Protein AF-0000000083313518 (afdb_homodimer)

Foldseek 3Di:
DAAAWFFDPLPPLWFFDCVAQAANFFKFQWAWADDPQKIKIWIWGGGPLQATATWIWIGNVLRHIDTDRDGLGWDDDQQQCRYKHRWAWEAEPQWIKIKIKRHGQEAQADDDAPDPNHAIFIWMWIGNPSRHTHTLGTADTRHRKDQWAWARYDFPQWTKIWIDPPQFIKMWTHNPSRYTDPVRMDTQDFADCVAAAANGGKHFAYHFDDDPQATKTKMKGWDWDFDPPCDPVRDDTDTAIAIFIFIWGAHHNDRSHTQATDRDTHGWDDDPQQQDGPAGNDWGFHYWYDDPQKTWTWTGRSRGTITTTIDGNVVSVVVNNPD/DAAAWFFDPLPPLWFFDCVAQAANFFKFQWAWADDPQKIKIWIWGGGPLQATATWIWIGNVLRHIDTDRDGLGWDDDQQQCRYKHRWAWAAEPQWIKIKIKRHGQEAQADDDAPDPNHAIFIWMWIGNPSRHTHTLGTQDTRHRKDQKAWARYDFPQWTKIWIDPPQFIKMWTHNPSRYTDPVRMDTQDFADCVAQAANGGKHFAYHFDDDPQATKTKMKGWDWDFDPPCDPVRDDTDTDIAIFIFIWGAHHNDRSHTQATDRDTHGWDDDPQQQDGPAGNDWGFHYWYDDPQKTWTWTGRSRGTITTTIDGNVVSVVVNNPD

InterPro domains:
  IPR007184 Mannoside phosphorylase [PF04041] (23-319)
  IPR007184 Mannoside phosphorylase [PIRSF016202] (5-321)
  IPR007184 Mannoside phosphorylase [PTHR34106] (5-319)
  IPR023296 Glycosyl hydrolase, five-bladed beta-propeller domain superfamily [G3DSA:2.115.10.20] (2-322)
  IPR023296 Glycosyl hydrolase, five-bladed beta-propeller domain superfamily [SSF75005] (6-318)

pLDDT: mean 94.02, std 9.44, range [42.38, 98.94]

Radius of gyration: 29.14 Å; Cα contacts (8 Å, |Δi|>4): 1938; chains: 2; bounding box: 45×94×81 Å

Structure (mmCIF, N/CA/C/O backbone):
data_AF-0000000083313518-model_v1
#
loop_
_entity.id
_entity.type
_entity.pdbx_description
1 polymer Glycosidase
#
loop_
_atom_site.group_PDB
_atom_site.id
_atom_site.type_symbol
_atom_site.label_atom_id
_atom_site.label_alt_id
_atom_site.label_comp_id
_atom_site.label_asym_id
_atom_site.label_entity_id
_atom_site.label_seq_id
_atom_site.pdbx_PDB_ins_code
_atom_site.Cartn_x
_atom_site.Cartn_y
_atom_site.Cartn_z
_atom_site.occupancy
_atom_site.B_iso_or_equiv
_atom_site.auth_seq_id
_atom_site.auth_comp_id
_atom_site.auth_asym_id
_atom_site.auth_atom_id
_atom_site.pdbx_PDB_model_num
ATOM 1 N N . MET A 1 1 ? 22.516 30.078 20.297 1 75.88 1 MET A N 1
ATOM 2 C CA . MET A 1 1 ? 22.625 28.797 19.625 1 75.88 1 MET A CA 1
ATOM 3 C C . MET A 1 1 ? 21.766 28.766 18.359 1 75.88 1 MET A C 1
ATOM 5 O O . MET A 1 1 ? 20.656 29.297 18.359 1 75.88 1 MET A O 1
ATOM 9 N N . SER A 1 2 ? 22.391 28.453 17.234 1 86.25 2 SER A N 1
ATOM 10 C CA . SER A 1 2 ? 21.641 28.391 15.992 1 86.25 2 SER A CA 1
ATOM 11 C C . SER A 1 2 ? 21.406 26.938 15.57 1 86.25 2 SER A C 1
ATOM 13 O O . SER A 1 2 ? 22.172 26.047 15.93 1 86.25 2 SER A O 1
ATOM 15 N N . PHE A 1 3 ? 20.297 26.625 15.102 1 96.19 3 PHE A N 1
ATOM 16 C CA . PHE A 1 3 ? 19.922 25.297 14.625 1 96.19 3 PHE A CA 1
ATOM 17 C C . PHE A 1 3 ? 19.203 25.391 13.289 1 96.19 3 PHE A C 1
ATOM 19 O O . PHE A 1 3 ? 18.391 26.297 13.07 1 96.19 3 PHE A O 1
ATOM 26 N N . ARG A 1 4 ? 19.594 24.438 12.438 1 97.25 4 ARG A N 1
ATOM 27 C CA . ARG A 1 4 ? 18.938 24.406 11.141 1 97.25 4 ARG A CA 1
ATOM 28 C C . ARG A 1 4 ? 18.734 22.969 10.656 1 97.25 4 ARG A C 1
ATOM 30 O O . ARG A 1 4 ? 19.641 22.141 10.789 1 97.25 4 ARG A O 1
ATOM 37 N N . LEU A 1 5 ? 17.562 22.703 10.148 1 98.38 5 LEU A N 1
ATOM 38 C CA . LEU A 1 5 ? 17.344 21.438 9.453 1 98.38 5 LEU A CA 1
ATOM 39 C C . LEU A 1 5 ? 18.234 21.344 8.219 1 98.38 5 LEU A C 1
ATOM 41 O O . LEU A 1 5 ? 18.562 22.359 7.609 1 98.38 5 LEU A O 1
ATOM 45 N N . GLN A 1 6 ? 18.562 20.125 7.875 1 98.25 6 GLN A N 1
ATOM 46 C CA . GLN A 1 6 ? 19.344 19.906 6.668 1 98.25 6 GLN A CA 1
ATOM 47 C C . GLN A 1 6 ? 18.469 19.422 5.516 1 98.25 6 GLN A C 1
ATOM 49 O O . GLN A 1 6 ? 17.859 18.344 5.598 1 98.25 6 GLN A O 1
ATOM 54 N N . ARG A 1 7 ? 18.453 20.297 4.535 1 98.19 7 ARG A N 1
ATOM 55 C CA . ARG A 1 7 ? 17.719 19.875 3.342 1 98.19 7 ARG A CA 1
ATOM 56 C C . ARG A 1 7 ? 18.344 18.625 2.723 1 98.19 7 ARG A C 1
ATOM 58 O O . ARG A 1 7 ? 19.562 18.562 2.545 1 98.19 7 ARG A O 1
ATOM 65 N N . HIS A 1 8 ? 17.531 17.656 2.445 1 97.75 8 HIS A N 1
ATOM 66 C CA . HIS A 1 8 ? 18.062 16.469 1.797 1 97.75 8 HIS A CA 1
ATOM 67 C C . HIS A 1 8 ? 18.469 16.75 0.354 1 97.75 8 HIS A C 1
ATOM 69 O O . HIS A 1 8 ? 17.734 17.422 -0.374 1 97.75 8 HIS A O 1
ATOM 75 N N . PRO A 1 9 ? 19.547 16.172 -0.079 1 96.81 9 PRO A N 1
ATOM 76 C CA . PRO A 1 9 ? 20.047 16.5 -1.419 1 96.81 9 PRO A CA 1
ATOM 77 C C . PRO A 1 9 ? 19.109 16.016 -2.527 1 96.81 9 PRO A C 1
ATOM 79 O O . PRO A 1 9 ? 19.141 16.562 -3.637 1 96.81 9 PRO A O 1
ATOM 82 N N . GLN A 1 10 ? 18.266 15.102 -2.287 1 96.44 10 GLN A N 1
ATOM 83 C CA . GLN A 1 10 ? 17.375 14.555 -3.309 1 96.44 10 GLN A CA 1
ATOM 84 C C . GLN A 1 10 ? 16.031 15.281 -3.311 1 96.44 10 GLN A C 1
ATOM 86 O O . GLN A 1 10 ? 15.109 14.875 -4.016 1 96.44 10 GLN A O 1
ATOM 91 N N . SER A 1 11 ? 15.867 16.344 -2.523 1 96.75 11 SER A N 1
ATOM 92 C CA . SER A 1 11 ? 14.648 17.141 -2.547 1 96.75 11 SER A CA 1
ATOM 93 C C . SER A 1 11 ? 14.531 17.938 -3.846 1 96.75 11 SER A C 1
ATOM 95 O O . SER A 1 11 ? 15.531 18.422 -4.375 1 96.75 11 SER A O 1
ATOM 97 N N . PRO A 1 12 ? 13.391 18.125 -4.352 1 98.12 12 PRO A N 1
ATOM 98 C CA . PRO A 1 12 ? 12.148 17.578 -3.82 1 98.12 12 PRO A CA 1
ATOM 99 C C . PRO A 1 12 ? 12.031 16.062 -4.02 1 98.12 12 PRO A C 1
ATOM 101 O O . PRO A 1 12 ? 12.539 15.531 -5.008 1 98.12 12 PRO A O 1
ATOM 104 N N . VAL A 1 13 ? 11.359 15.43 -3.09 1 98.62 13 VAL A N 1
ATOM 105 C CA . VAL A 1 13 ? 11.305 13.977 -3.121 1 98.62 13 VAL A CA 1
ATOM 106 C C . VAL A 1 13 ? 10.039 13.516 -3.838 1 98.62 13 VAL A C 1
ATOM 108 O O . VAL A 1 13 ? 9.883 12.328 -4.141 1 98.62 13 VAL A O 1
ATOM 111 N N . MET A 1 14 ? 9.125 14.375 -4.125 1 98.38 14 MET A N 1
ATOM 112 C CA . MET A 1 14 ? 7.93 14.078 -4.914 1 98.38 14 MET A CA 1
ATOM 113 C C . MET A 1 14 ? 7.477 15.305 -5.695 1 98.38 14 MET A C 1
ATOM 115 O O . MET A 1 14 ? 7.422 16.406 -5.148 1 98.38 14 MET A O 1
ATOM 119 N N . ILE A 1 15 ? 7.141 15.125 -6.914 1 97.94 15 ILE A N 1
ATOM 120 C CA . ILE A 1 15 ? 6.648 16.188 -7.789 1 97.94 15 ILE A CA 1
ATOM 121 C C . ILE A 1 15 ? 5.324 15.758 -8.422 1 97.94 15 ILE A C 1
ATOM 123 O O . ILE A 1 15 ? 4.988 14.57 -8.422 1 97.94 15 ILE A O 1
ATOM 127 N N . PRO A 1 16 ? 4.559 16.703 -8.898 1 97.75 16 PRO A N 1
ATOM 128 C CA . PRO A 1 16 ? 3.32 16.328 -9.594 1 97.75 16 PRO A CA 1
ATOM 129 C C . PRO A 1 16 ? 3.562 15.398 -10.773 1 97.75 16 PRO A C 1
ATOM 131 O O . PRO A 1 16 ? 4.652 15.398 -11.359 1 97.75 16 PRO A O 1
ATOM 134 N N . ASP A 1 17 ? 2.59 14.57 -11.039 1 96.25 17 ASP A N 1
ATOM 135 C CA . ASP A 1 17 ? 2.607 13.656 -12.188 1 96.25 17 ASP A CA 1
ATOM 136 C C . ASP A 1 17 ? 1.752 14.195 -13.328 1 96.25 17 ASP A C 1
ATOM 138 O O . ASP A 1 17 ? 0.522 14.141 -13.273 1 96.25 17 ASP A O 1
ATOM 142 N N . PRO A 1 18 ? 2.334 14.609 -14.359 1 93.25 18 PRO A N 1
ATOM 143 C CA . PRO A 1 18 ? 1.569 15.234 -15.445 1 93.25 18 PRO A CA 1
ATOM 144 C C . PRO A 1 18 ? 0.59 14.266 -16.109 1 93.25 18 PRO A C 1
ATOM 146 O O . PRO A 1 18 ? -0.317 14.695 -16.828 1 93.25 18 PRO A O 1
ATOM 149 N N . THR A 1 19 ? 0.744 12.977 -15.898 1 91.44 19 THR A N 1
ATOM 150 C CA . THR A 1 19 ? -0.127 11.992 -16.531 1 91.44 19 THR A CA 1
ATOM 151 C C . THR A 1 19 ? -1.355 11.719 -15.672 1 91.44 19 THR A C 1
ATOM 153 O O . THR A 1 19 ? -2.27 11.008 -16.094 1 91.44 19 THR A O 1
ATOM 156 N N . SER A 1 20 ? -1.383 12.281 -14.531 1 94.81 20 SER A N 1
ATOM 157 C CA . SER A 1 20 ? -2.486 12.055 -13.602 1 94.81 20 SER A CA 1
ATOM 158 C C . SER A 1 20 ? -3.547 13.141 -13.727 1 94.81 20 SER A C 1
ATOM 160 O O . SER A 1 20 ? -3.221 14.312 -13.914 1 94.81 20 SER A O 1
ATOM 162 N N . THR A 1 21 ? -4.754 12.742 -13.516 1 94.38 21 THR A N 1
ATOM 163 C CA . THR A 1 21 ? -5.824 13.727 -13.586 1 94.38 21 THR A CA 1
ATOM 164 C C . THR A 1 21 ? -5.98 14.445 -12.25 1 94.38 21 THR A C 1
ATOM 166 O O . THR A 1 21 ? -6.523 15.555 -12.195 1 94.38 21 THR A O 1
ATOM 169 N N . TRP A 1 22 ? -5.516 13.852 -11.203 1 97.38 22 TRP A N 1
ATOM 170 C CA . TRP A 1 22 ? -5.848 14.422 -9.906 1 97.38 22 TRP A CA 1
ATOM 171 C C . TRP A 1 22 ? -4.598 14.922 -9.188 1 97.38 22 TRP A C 1
ATOM 173 O O . TRP A 1 22 ? -4.688 15.578 -8.148 1 97.38 22 TRP A O 1
ATOM 183 N N . GLU A 1 23 ? -3.42 14.609 -9.734 1 98 23 GLU A N 1
ATOM 184 C CA . GLU A 1 23 ? -2.215 15.117 -9.078 1 98 23 GLU A CA 1
ATOM 185 C C . GLU A 1 23 ? -1.248 15.719 -10.094 1 98 23 GLU A C 1
ATOM 187 O O . GLU A 1 23 ? -0.035 15.719 -9.875 1 98 23 GLU A O 1
ATOM 192 N N . CYS A 1 24 ? -1.771 16.266 -11.18 1 97.06 24 CYS A N 1
ATOM 193 C CA . CYS A 1 24 ? -0.933 16.812 -12.242 1 97.06 24 CYS A CA 1
ATOM 194 C C . CYS A 1 24 ? -0.517 18.25 -11.938 1 97.06 24 CYS A C 1
ATOM 196 O O . CYS A 1 24 ? 0.419 18.766 -12.539 1 97.06 24 CYS A O 1
ATOM 198 N N . TYR A 1 25 ? -1.167 18.906 -11.008 1 96.69 25 TYR A N 1
ATOM 199 C CA . TYR A 1 25 ? -0.917 20.312 -10.789 1 96.69 25 TYR A CA 1
ATOM 200 C C . TYR A 1 25 ? -0.07 20.547 -9.547 1 96.69 25 TYR A C 1
ATOM 202 O O . TYR A 1 25 ? 0.99 21.172 -9.609 1 96.69 25 TYR A O 1
ATOM 210 N N . ASN A 1 26 ? -0.484 19.984 -8.375 1 97.75 26 ASN A N 1
ATOM 211 C CA . ASN A 1 26 ? 0.251 20.156 -7.125 1 97.75 26 ASN A CA 1
ATOM 212 C C . ASN A 1 26 ? 0.287 18.859 -6.312 1 97.75 26 ASN A C 1
ATOM 214 O O . ASN A 1 26 ? -0.675 18.094 -6.32 1 97.75 26 ASN A O 1
ATOM 218 N N . VAL A 1 27 ? 1.381 18.578 -5.648 1 98.62 27 VAL A N 1
ATOM 219 C CA . VAL A 1 27 ? 1.537 17.594 -4.59 1 98.62 27 VAL A CA 1
ATOM 220 C C . VAL A 1 27 ? 2.299 18.203 -3.418 1 98.62 27 VAL A C 1
ATOM 222 O O . VAL A 1 27 ? 3.443 18.641 -3.572 1 98.62 27 VAL A O 1
ATOM 225 N N . PHE A 1 28 ? 1.68 18.234 -2.172 1 97.69 28 PHE A N 1
ATOM 226 C CA . PHE A 1 28 ? 2.32 18.984 -1.091 1 97.69 28 PHE A CA 1
ATOM 227 C C . PHE A 1 28 ? 1.678 18.641 0.25 1 97.69 28 PHE A C 1
ATOM 229 O O . PHE A 1 28 ? 0.666 17.938 0.302 1 97.69 28 PHE A O 1
ATOM 236 N N . ASN A 1 29 ? 2.32 19.078 1.346 1 97.81 29 ASN A N 1
ATOM 237 C CA . ASN A 1 29 ? 1.838 19.047 2.723 1 97.81 29 ASN A CA 1
ATOM 238 C C . ASN A 1 29 ? 1.46 17.625 3.143 1 97.81 29 ASN A C 1
ATOM 240 O O . ASN A 1 29 ? 0.337 17.375 3.588 1 97.81 29 ASN A O 1
ATOM 244 N N . PRO A 1 30 ? 2.457 16.734 3.082 1 98.69 30 PRO A N 1
ATOM 245 C CA . PRO A 1 30 ? 2.158 15.336 3.363 1 98.69 30 PRO A CA 1
ATOM 246 C C . PRO A 1 30 ? 2.164 15.016 4.859 1 98.69 30 PRO A C 1
ATOM 248 O O . PRO A 1 30 ? 2.834 15.703 5.637 1 98.69 30 PRO A O 1
ATOM 251 N N . SER A 1 31 ? 1.407 14 5.203 1 98.56 31 SER A N 1
ATOM 252 C CA . SER A 1 31 ? 1.676 13.219 6.41 1 98.56 31 SER A CA 1
ATOM 253 C C . SER A 1 31 ? 2.578 12.031 6.105 1 98.56 31 SER A C 1
ATOM 255 O O . SER A 1 31 ? 2.498 11.438 5.023 1 98.56 31 SER A O 1
ATOM 257 N N . VAL A 1 32 ? 3.443 11.672 7.066 1 98.81 32 VAL A N 1
ATOM 258 C CA . VAL A 1 32 ? 4.266 10.469 6.938 1 98.81 32 VAL A CA 1
ATOM 259 C C . VAL A 1 32 ? 4.363 9.758 8.289 1 98.81 32 VAL A C 1
ATOM 261 O O . VAL A 1 32 ? 4.648 10.391 9.305 1 98.81 32 VAL A O 1
ATOM 264 N N . ILE A 1 33 ? 4.133 8.523 8.312 1 98.31 33 ILE A N 1
ATOM 265 C CA . ILE A 1 33 ? 4.328 7.699 9.5 1 98.31 33 ILE A CA 1
ATOM 266 C C . ILE A 1 33 ? 5.246 6.523 9.164 1 98.31 33 ILE A C 1
ATOM 268 O O . ILE A 1 33 ? 5.238 6.023 8.039 1 98.31 33 ILE A O 1
ATOM 272 N N . TYR A 1 34 ? 6.121 6.203 10.094 1 98.25 34 TYR A N 1
ATOM 273 C CA . TYR A 1 34 ? 6.941 5 9.969 1 98.25 34 TYR A CA 1
ATOM 274 C C . TYR A 1 34 ? 6.285 3.82 10.68 1 98.25 34 TYR A C 1
ATOM 276 O O . TYR A 1 34 ? 6.059 3.865 11.891 1 98.25 34 TYR A O 1
ATOM 284 N N . HIS A 1 35 ? 5.922 2.791 9.93 1 97.56 35 HIS A N 1
ATOM 285 C CA . HIS A 1 35 ? 5.223 1.629 10.461 1 97.56 35 HIS A CA 1
ATOM 286 C C . HIS A 1 35 ? 5.617 0.358 9.719 1 97.56 35 HIS A C 1
ATOM 288 O O . HIS A 1 35 ? 5.625 0.335 8.484 1 97.56 35 HIS A O 1
ATOM 294 N N . ASN A 1 36 ? 5.992 -0.694 10.484 1 95.81 36 ASN A N 1
ATOM 295 C CA . ASN A 1 36 ? 6.328 -2.008 9.945 1 95.81 36 ASN A CA 1
ATOM 296 C C . ASN A 1 36 ? 7.414 -1.913 8.875 1 95.81 36 ASN A C 1
ATOM 298 O O . ASN A 1 36 ? 7.258 -2.449 7.781 1 95.81 36 ASN A O 1
ATOM 302 N N . GLY A 1 37 ? 8.406 -1.102 9.117 1 97 37 GLY A N 1
ATOM 303 C CA . GLY A 1 37 ? 9.617 -1.027 8.305 1 97 37 GLY A CA 1
ATOM 304 C C . GLY A 1 37 ? 9.461 -0.146 7.082 1 97 37 GLY A C 1
ATOM 305 O O . GLY A 1 37 ? 10.336 -0.116 6.215 1 97 37 GLY A O 1
ATOM 306 N N . LEU A 1 38 ? 8.32 0.523 6.984 1 98.44 38 LEU A N 1
ATOM 307 C CA . LEU A 1 38 ? 8.062 1.357 5.816 1 98.44 38 LEU A CA 1
ATOM 308 C C . LEU A 1 38 ? 7.668 2.771 6.234 1 98.44 38 LEU A C 1
ATOM 310 O O . LEU A 1 38 ? 7.027 2.961 7.27 1 98.44 38 LEU A O 1
ATOM 314 N N . PHE A 1 39 ? 8.062 3.756 5.43 1 98.81 39 PHE A N 1
ATOM 315 C CA . PHE A 1 39 ? 7.473 5.09 5.469 1 98.81 39 PHE A CA 1
ATOM 316 C C . PHE A 1 39 ? 6.18 5.129 4.664 1 98.81 39 PHE A C 1
ATOM 318 O O . PHE A 1 39 ? 6.168 4.789 3.48 1 98.81 39 PHE A O 1
ATOM 325 N N . HIS A 1 40 ? 5.094 5.422 5.32 1 98.88 40 HIS A N 1
ATOM 326 C CA . HIS A 1 40 ? 3.803 5.602 4.664 1 98.88 40 HIS A CA 1
ATOM 327 C C . HIS A 1 40 ? 3.445 7.082 4.551 1 98.88 40 HIS A C 1
ATOM 329 O O . HIS A 1 40 ? 3.355 7.781 5.562 1 98.88 40 HIS A O 1
ATOM 335 N N . MET A 1 41 ? 3.211 7.508 3.309 1 98.88 41 MET A N 1
ATOM 3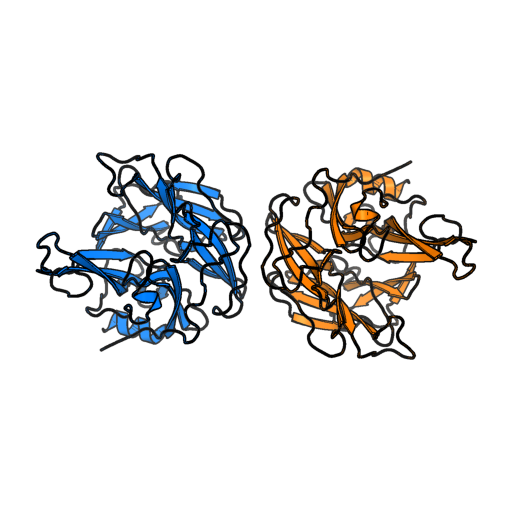36 C CA . MET A 1 41 ? 2.904 8.914 3.062 1 98.88 41 MET A CA 1
ATOM 337 C C . MET A 1 41 ? 1.462 9.086 2.594 1 98.88 41 MET A C 1
ATOM 339 O O . MET A 1 41 ? 1.012 8.375 1.69 1 98.88 41 MET A O 1
ATOM 343 N N . HIS A 1 42 ? 0.717 9.898 3.234 1 98.94 42 HIS A N 1
ATOM 344 C CA . HIS A 1 42 ? -0.539 10.461 2.75 1 98.94 42 HIS A CA 1
ATOM 345 C C . HIS A 1 42 ? -0.374 11.922 2.363 1 98.94 42 HIS A C 1
ATOM 347 O O . HIS A 1 42 ? -0.047 12.758 3.209 1 98.94 42 HIS A O 1
ATOM 353 N N . TYR A 1 43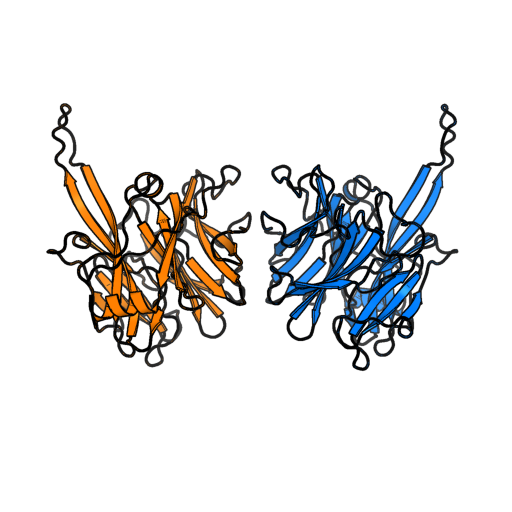 ? -0.596 12.211 1.104 1 98.81 43 TYR A N 1
ATOM 354 C CA . TYR A 1 43 ? -0.243 13.547 0.649 1 98.81 43 TYR A CA 1
ATOM 355 C C . TYR A 1 43 ? -1.424 14.219 -0.043 1 98.81 43 TYR A C 1
ATOM 357 O O . TYR A 1 43 ? -2.26 13.547 -0.648 1 98.81 43 TYR A O 1
ATOM 365 N N . ARG A 1 44 ? -1.436 15.547 0.089 1 98.62 44 ARG A N 1
ATOM 366 C CA . ARG A 1 44 ? -2.389 16.391 -0.622 1 98.62 44 ARG A CA 1
ATOM 367 C C . ARG A 1 44 ? -1.988 16.562 -2.084 1 98.62 44 ARG A C 1
ATOM 369 O O . ARG A 1 44 ? -0.813 16.766 -2.391 1 98.62 44 ARG A O 1
ATOM 376 N N . ALA A 1 45 ? -2.93 16.422 -2.967 1 98.69 45 ALA A N 1
ATOM 377 C CA . ALA A 1 45 ? -2.652 16.656 -4.383 1 98.69 45 ALA A CA 1
ATOM 378 C C . ALA A 1 45 ? -3.852 17.297 -5.078 1 98.69 45 ALA A C 1
ATOM 380 O O . ALA A 1 45 ? -4.977 17.219 -4.586 1 98.69 45 ALA A O 1
ATOM 381 N N . GLN A 1 46 ? -3.551 18 -6.148 1 97.88 46 GLN A N 1
ATOM 382 C CA . GLN A 1 46 ? -4.559 18.672 -6.953 1 97.88 46 GLN A CA 1
ATOM 383 C C . GLN A 1 46 ? -4.332 18.438 -8.445 1 97.88 46 GLN A C 1
ATOM 385 O O . GLN A 1 46 ? -3.186 18.375 -8.898 1 97.88 46 GLN A O 1
ATOM 390 N N . GLY A 1 47 ? -5.457 18.25 -9.086 1 96.5 47 GLY A N 1
ATOM 391 C CA . GLY A 1 47 ? -5.445 18.344 -10.531 1 96.5 47 GLY A CA 1
ATOM 392 C C . GLY A 1 47 ? -5.793 19.719 -11.055 1 96.5 47 GLY A C 1
ATOM 393 O O . GLY A 1 47 ? -5.746 20.703 -10.305 1 96.5 47 GLY A O 1
ATOM 394 N N . LEU A 1 48 ? -6.117 19.781 -12.297 1 94.5 48 LEU A N 1
ATOM 395 C CA . LEU A 1 48 ? -6.453 21.047 -12.914 1 94.5 48 LEU A CA 1
ATOM 396 C C . LEU A 1 48 ? -7.77 21.594 -12.367 1 94.5 48 LEU A C 1
ATOM 398 O O . LEU A 1 48 ? -8.07 22.781 -12.523 1 94.5 48 LEU A O 1
ATOM 402 N N . ASP A 1 49 ? -8.57 20.719 -11.758 1 94 49 ASP A N 1
ATOM 403 C CA . ASP A 1 49 ? -9.844 21.141 -11.18 1 94 49 ASP A CA 1
ATOM 404 C C . ASP A 1 49 ? -9.633 21.859 -9.844 1 94 49 ASP A C 1
ATOM 406 O O . ASP A 1 49 ? -10.594 22.359 -9.242 1 94 49 ASP A O 1
ATOM 410 N N . TRP A 1 50 ? -8.445 21.766 -9.211 1 93.06 50 TRP A N 1
ATOM 411 C CA . TRP A 1 50 ? -8.031 22.453 -7.996 1 93.06 50 TRP A CA 1
ATOM 412 C C . TRP A 1 50 ? -8.664 21.812 -6.766 1 93.06 50 TRP A C 1
ATOM 414 O O . TRP A 1 50 ? -8.648 22.406 -5.68 1 93.06 50 TRP A O 1
ATOM 424 N N . VAL A 1 51 ? -9.281 20.672 -6.957 1 96.62 51 VAL A N 1
ATOM 425 C CA . VAL A 1 51 ? -9.867 19.953 -5.824 1 96.62 51 VAL A CA 1
ATOM 426 C C . VAL A 1 51 ? -8.805 19.078 -5.16 1 96.62 51 VAL A C 1
ATOM 428 O O . VAL A 1 51 ? -8.18 18.25 -5.82 1 96.62 51 VAL A O 1
ATOM 431 N N . SER A 1 52 ? -8.609 19.297 -3.887 1 97.88 52 SER A N 1
ATOM 432 C CA . SER A 1 52 ? -7.59 18.547 -3.158 1 97.88 52 SER A CA 1
ATOM 433 C C . SER A 1 52 ? -8.086 17.141 -2.803 1 97.88 52 SER A C 1
ATOM 435 O O . SER A 1 52 ? -9.234 16.984 -2.377 1 97.88 52 SER A O 1
ATOM 437 N N . ARG A 1 53 ? -7.301 16.203 -3.012 1 98.69 53 ARG A N 1
ATOM 438 C CA . ARG A 1 53 ? -7.48 14.82 -2.598 1 98.69 53 ARG A CA 1
ATOM 439 C C . ARG A 1 53 ? -6.242 14.305 -1.874 1 98.69 53 ARG A C 1
ATOM 441 O O . ARG A 1 53 ? -5.188 14.945 -1.896 1 98.69 53 ARG A O 1
ATOM 448 N N . ILE A 1 54 ? -6.414 13.188 -1.193 1 98.81 54 ILE A N 1
ATOM 449 C CA . ILE A 1 54 ? -5.293 12.602 -0.462 1 98.81 54 ILE A CA 1
ATOM 450 C C . ILE A 1 54 ? -4.812 11.344 -1.174 1 98.81 54 ILE A C 1
ATOM 452 O O . ILE A 1 54 ? -5.586 10.398 -1.364 1 98.81 54 ILE A O 1
ATOM 456 N N . GLY A 1 55 ? -3.59 11.375 -1.613 1 98.75 55 GLY A N 1
ATOM 457 C CA . GLY A 1 55 ? -2.951 10.203 -2.191 1 98.75 55 GLY A CA 1
ATOM 458 C C . GLY A 1 55 ? -2.168 9.391 -1.179 1 98.75 55 GLY A C 1
ATOM 459 O O . GLY A 1 55 ? -2.146 9.719 0.008 1 98.75 55 GLY A O 1
ATOM 460 N N . TYR A 1 56 ? -1.625 8.273 -1.635 1 98.81 56 TYR A N 1
ATOM 461 C CA . TYR A 1 56 ? -0.835 7.379 -0.802 1 98.81 56 TYR A CA 1
ATOM 462 C C . TYR A 1 56 ? 0.431 6.938 -1.525 1 98.81 56 TYR A C 1
ATOM 464 O O . TYR A 1 56 ? 0.4 6.645 -2.725 1 98.81 56 TYR A O 1
ATOM 472 N N . ALA A 1 57 ? 1.522 6.953 -0.769 1 98.81 57 ALA A N 1
ATOM 473 C CA . ALA A 1 57 ? 2.809 6.461 -1.255 1 98.81 57 ALA A CA 1
ATOM 474 C C . ALA A 1 57 ? 3.568 5.73 -0.152 1 98.81 57 ALA A C 1
ATOM 476 O O . ALA A 1 57 ? 3.328 5.961 1.035 1 98.81 57 ALA A O 1
ATOM 477 N N . VAL A 1 58 ? 4.496 4.828 -0.588 1 98.56 58 VAL A N 1
ATOM 478 C CA . VAL A 1 58 ? 5.285 4.047 0.359 1 98.56 58 VAL A CA 1
ATOM 479 C C . VAL A 1 58 ? 6.762 4.133 -0.009 1 98.56 58 VAL A C 1
ATOM 481 O O . VAL A 1 58 ? 7.109 4.332 -1.176 1 98.56 58 VAL A O 1
ATOM 484 N N . SER A 1 59 ? 7.617 4.074 1.035 1 98.69 59 SER A N 1
ATOM 485 C CA . SER A 1 59 ? 9.062 4.129 0.837 1 98.69 59 SER A CA 1
ATOM 486 C C . SER A 1 59 ? 9.797 3.295 1.88 1 98.69 59 SER A C 1
ATOM 488 O O . SER A 1 59 ? 9.375 3.227 3.037 1 98.69 59 SER A O 1
ATOM 490 N N . VAL A 1 60 ? 10.891 2.693 1.415 1 97.31 60 VAL A N 1
ATOM 491 C CA . VAL A 1 60 ? 11.727 1.911 2.318 1 97.31 60 VAL A CA 1
ATOM 492 C C . VAL A 1 60 ? 12.711 2.832 3.031 1 97.31 60 VAL A C 1
ATOM 494 O O . VAL A 1 60 ? 13.023 2.629 4.207 1 97.31 60 VAL A O 1
ATOM 497 N N . ASP A 1 61 ? 13.125 3.871 2.326 1 97.69 61 ASP A N 1
ATOM 498 C CA . ASP A 1 61 ? 14.227 4.668 2.846 1 97.69 61 ASP A CA 1
ATOM 499 C C . ASP A 1 61 ? 13.781 6.09 3.17 1 97.69 61 ASP A C 1
ATOM 501 O O . ASP A 1 61 ? 14.586 6.922 3.6 1 97.69 61 ASP A O 1
ATOM 505 N N . GLY A 1 62 ? 12.547 6.441 2.953 1 98.38 62 GLY A N 1
ATOM 506 C CA . GLY A 1 62 ? 12.023 7.77 3.221 1 98.38 62 GLY A CA 1
ATOM 507 C C . GLY A 1 62 ? 12.383 8.781 2.15 1 98.38 62 GLY A C 1
ATOM 508 O O . GLY A 1 62 ? 12.062 9.969 2.275 1 98.38 62 GLY A O 1
ATOM 509 N N . VAL A 1 63 ? 12.984 8.383 1.099 1 98.56 63 VAL A N 1
ATOM 510 C CA . VAL A 1 63 ? 13.477 9.305 0.075 1 98.56 63 VAL A CA 1
ATOM 511 C C . VAL A 1 63 ? 12.852 8.953 -1.274 1 98.56 63 VAL A C 1
ATOM 513 O O . VAL A 1 63 ? 12.352 9.828 -1.982 1 98.56 63 VAL A O 1
ATOM 516 N N . HIS A 1 64 ? 12.859 7.656 -1.643 1 98.19 64 HIS A N 1
ATOM 517 C CA . HIS A 1 64 ? 12.273 7.176 -2.887 1 98.19 64 HIS A CA 1
ATOM 518 C C . HIS A 1 64 ? 10.867 6.625 -2.656 1 98.19 64 HIS A C 1
ATOM 520 O O . HIS A 1 64 ? 10.688 5.672 -1.893 1 98.19 64 HIS A O 1
ATOM 526 N N . TRP A 1 65 ? 9.969 7.199 -3.383 1 98.56 65 TRP A N 1
ATOM 527 C CA . TRP A 1 65 ? 8.57 6.895 -3.078 1 98.56 65 TRP A CA 1
ATOM 528 C C . TRP A 1 65 ? 7.914 6.148 -4.234 1 98.56 65 TRP A C 1
ATOM 530 O O . TRP A 1 65 ? 8.148 6.469 -5.402 1 98.56 65 TRP A O 1
ATOM 540 N N . ASN A 1 66 ? 7.184 5.094 -3.928 1 98.5 66 ASN A N 1
ATOM 541 C CA . ASN A 1 66 ? 6.285 4.367 -4.816 1 98.5 66 ASN A CA 1
ATOM 542 C C . ASN A 1 66 ? 4.824 4.691 -4.523 1 98.5 66 ASN A C 1
ATOM 544 O O . ASN A 1 66 ? 4.289 4.289 -3.49 1 98.5 66 ASN A O 1
ATOM 548 N N . ARG A 1 67 ? 4.07 5.418 -5.398 1 97.88 67 ARG A N 1
ATOM 549 C CA . ARG A 1 67 ? 2.766 5.945 -5.016 1 97.88 67 ARG A CA 1
ATOM 550 C C . ARG A 1 67 ? 1.644 5.223 -5.758 1 97.88 67 ARG A C 1
ATOM 552 O O . ARG A 1 67 ? 1.837 4.75 -6.879 1 97.88 67 ARG A O 1
ATOM 559 N N . LEU A 1 68 ? 0.485 5.133 -5.18 1 98.31 68 LEU A N 1
ATOM 560 C CA . LEU A 1 68 ? -0.735 4.613 -5.789 1 98.31 68 LEU A CA 1
ATOM 561 C C . LEU A 1 68 ? -1.248 5.562 -6.867 1 98.31 68 LEU A C 1
ATOM 563 O O . LEU A 1 68 ? -1.04 6.773 -6.785 1 98.31 68 LEU A O 1
ATOM 567 N N . ARG A 1 69 ? -1.973 5.031 -7.785 1 96.62 69 ARG A N 1
ATOM 568 C CA . ARG A 1 69 ? -2.414 5.797 -8.945 1 96.62 69 ARG A CA 1
ATOM 569 C C . ARG A 1 69 ? -3.627 6.656 -8.609 1 96.62 69 ARG A C 1
ATOM 571 O O . ARG A 1 69 ? -3.805 7.738 -9.172 1 96.62 69 ARG A O 1
ATOM 578 N N . GLU A 1 70 ? -4.477 6.16 -7.723 1 97.44 70 GLU A N 1
ATOM 579 C CA . GLU A 1 70 ? -5.703 6.855 -7.352 1 97.44 70 GLU A CA 1
ATOM 580 C C . GLU A 1 70 ? -5.656 7.316 -5.895 1 97.44 70 GLU A C 1
ATOM 582 O O . GLU A 1 70 ? -4.945 6.73 -5.078 1 97.44 70 GLU A O 1
ATOM 587 N N . PRO A 1 71 ? -6.398 8.391 -5.574 1 98.5 71 PRO A N 1
ATOM 588 C CA . PRO A 1 71 ? -6.43 8.828 -4.176 1 98.5 71 PRO A CA 1
ATOM 589 C C . PRO A 1 71 ? -7.023 7.773 -3.244 1 98.5 71 PRO A C 1
ATOM 591 O O . PRO A 1 71 ? -7.805 6.926 -3.684 1 98.5 71 PRO A O 1
ATOM 594 N N . VAL A 1 72 ? -6.668 7.879 -2.002 1 98.56 72 VAL A N 1
ATOM 595 C CA . VAL A 1 72 ? -7.223 6.965 -1.009 1 98.56 72 VAL A CA 1
ATOM 596 C C . VAL A 1 72 ? -8.336 7.664 -0.23 1 98.56 72 VAL A C 1
ATOM 598 O O . VAL A 1 72 ? -9.117 7.012 0.464 1 98.56 72 VAL A O 1
ATOM 601 N N . LEU A 1 73 ? -8.406 8.969 -0.287 1 98.25 73 LEU A N 1
ATOM 602 C CA . LEU A 1 73 ? -9.477 9.766 0.303 1 98.25 73 LEU A CA 1
ATOM 603 C C . LEU A 1 73 ? -9.828 10.953 -0.587 1 98.25 73 LEU A C 1
ATOM 605 O O . LEU A 1 73 ? -8.945 11.633 -1.105 1 98.25 73 LEU A O 1
ATOM 609 N N . ALA A 1 74 ? -11.109 11.172 -0.789 1 97.69 74 ALA A N 1
ATOM 610 C CA . ALA A 1 74 ? -11.609 12.227 -1.667 1 97.69 74 ALA A CA 1
ATOM 611 C C . ALA A 1 74 ? -12.812 12.93 -1.051 1 97.69 74 ALA A C 1
ATOM 613 O O . ALA A 1 74 ? -13.391 12.445 -0.074 1 97.69 74 ALA A O 1
ATOM 614 N N . PRO A 1 75 ? -13.141 14.094 -1.568 1 97.31 75 PRO A N 1
ATOM 615 C CA . PRO A 1 75 ? -14.312 14.797 -1.042 1 97.31 75 PRO A CA 1
ATOM 616 C C . PRO A 1 75 ? -15.578 13.938 -1.073 1 97.31 75 PRO A C 1
ATOM 618 O O . PRO A 1 75 ? -15.695 13.039 -1.908 1 97.31 75 PRO A O 1
ATOM 621 N N . SER A 1 76 ? -16.484 14.266 -0.166 1 93.81 76 SER A N 1
ATOM 622 C CA . SER A 1 76 ? -17.641 13.391 -0.027 1 93.81 76 SER A CA 1
ATOM 623 C C . SER A 1 76 ? -18.938 14.188 -0.058 1 93.81 76 SER A C 1
ATOM 625 O O . SER A 1 76 ? -20 13.648 -0.41 1 93.81 76 SER A O 1
ATOM 627 N N . ASP A 1 77 ? -18.922 15.422 0.422 1 93.06 77 ASP A N 1
ATOM 628 C CA . ASP A 1 77 ? -20.156 16.203 0.498 1 93.06 77 ASP A CA 1
ATOM 629 C C . ASP A 1 77 ? -19.875 17.688 0.367 1 93.06 77 ASP A C 1
ATOM 631 O O . ASP A 1 77 ? -18.828 18.094 -0.12 1 93.06 77 ASP A O 1
ATOM 635 N N . GLY A 1 78 ? -20.812 18.469 0.735 1 93.38 78 GLY A N 1
ATOM 636 C CA . GLY A 1 78 ? -20.719 19.922 0.566 1 93.38 78 GLY A CA 1
ATOM 637 C C . GLY A 1 78 ? -19.656 20.547 1.445 1 93.38 78 GLY A C 1
ATOM 638 O O . GLY A 1 78 ? -19.078 21.578 1.092 1 93.38 78 GLY A O 1
ATOM 639 N N . THR A 1 79 ? -19.344 19.953 2.59 1 93.12 79 THR A N 1
ATOM 640 C CA . THR A 1 79 ? -18.406 20.531 3.543 1 93.12 79 THR A CA 1
ATOM 641 C C . THR A 1 79 ? -16.969 20.359 3.062 1 93.12 79 THR A C 1
ATOM 643 O O . THR A 1 79 ? -16.047 21.031 3.535 1 93.12 79 THR A O 1
ATOM 646 N N . ASP A 1 80 ? -16.781 19.422 2.123 1 96.19 80 ASP A N 1
ATOM 647 C CA . ASP A 1 80 ? -15.43 19.219 1.606 1 96.19 80 ASP A CA 1
ATOM 648 C C . ASP A 1 80 ? -15.414 19.25 0.08 1 96.19 80 ASP A C 1
ATOM 650 O O . ASP A 1 80 ? -14.492 18.734 -0.551 1 96.19 80 ASP A O 1
ATOM 654 N N . SER A 1 81 ? -16.359 19.906 -0.542 1 95.19 81 SER A N 1
ATOM 655 C CA . SER A 1 81 ? -16.578 19.891 -1.984 1 95.19 81 SER A CA 1
ATOM 656 C C . SER A 1 81 ? -15.414 20.531 -2.732 1 95.19 81 SER A C 1
ATOM 658 O O . SER A 1 81 ? -15.242 20.297 -3.932 1 95.19 81 SER A O 1
ATOM 660 N N . ARG A 1 82 ? -14.641 21.312 -2.053 1 94.12 82 ARG A N 1
ATOM 661 C CA . ARG A 1 82 ? -13.516 21.969 -2.703 1 94.12 82 ARG A CA 1
ATOM 662 C C . ARG A 1 82 ? -12.203 21.25 -2.408 1 94.12 82 ARG A C 1
ATOM 664 O O . ARG A 1 82 ? -11.156 21.594 -2.961 1 94.12 82 ARG A O 1
ATOM 671 N N . GLY A 1 83 ? -12.32 20.266 -1.395 1 97.12 83 GLY A N 1
ATOM 672 C CA . GLY A 1 83 ? -11.133 19.438 -1.206 1 97.12 83 GLY A CA 1
ATOM 673 C C . GLY A 1 83 ? -10.93 19 0.234 1 97.12 83 GLY A C 1
ATOM 674 O O . GLY A 1 83 ? -11.594 19.516 1.14 1 97.12 83 GLY A O 1
ATOM 675 N N . ILE A 1 84 ? -10.078 18.062 0.43 1 97.56 84 ILE A N 1
ATOM 676 C CA . ILE A 1 84 ? -9.57 17.609 1.721 1 97.56 84 ILE A CA 1
ATOM 677 C C . ILE A 1 84 ? -8.055 17.812 1.782 1 97.56 84 ILE A C 1
ATOM 679 O O . ILE A 1 84 ? -7.328 17.344 0.911 1 97.56 84 ILE A O 1
ATOM 683 N N . GLU A 1 85 ? -7.59 18.484 2.91 1 97.31 85 GLU A N 1
ATOM 684 C CA . GLU A 1 85 ? -6.246 19.047 2.869 1 97.31 85 GLU A CA 1
ATOM 685 C C . GLU A 1 85 ? -5.465 18.719 4.141 1 97.31 85 GLU A C 1
ATOM 687 O O . GLU A 1 85 ? -6.059 18.453 5.188 1 97.31 85 GLU A O 1
ATOM 692 N N . ASP A 1 86 ? -4.207 18.656 4.016 1 97.38 86 ASP A N 1
ATOM 693 C CA . ASP A 1 86 ? -3.223 18.719 5.09 1 97.38 86 ASP A CA 1
ATOM 694 C C . ASP A 1 86 ? -3.414 17.562 6.078 1 97.38 86 ASP A C 1
ATOM 696 O O . ASP A 1 86 ? -3.58 17.797 7.277 1 97.38 86 ASP A O 1
ATOM 700 N N . PRO A 1 87 ? -3.266 16.406 5.562 1 98.5 87 PRO A N 1
ATOM 701 C CA . PRO A 1 87 ? -3.389 15.242 6.453 1 98.5 87 PRO A CA 1
ATOM 702 C C . PRO A 1 87 ? -2.271 15.172 7.492 1 98.5 87 PRO A C 1
ATOM 704 O O . PRO A 1 87 ? -1.137 15.57 7.211 1 98.5 87 PRO A O 1
ATOM 707 N N . ARG A 1 88 ? -2.572 14.75 8.68 1 98.56 88 ARG A N 1
ATOM 708 C CA . ARG A 1 88 ? -1.656 14.305 9.727 1 98.56 88 ARG A CA 1
ATOM 709 C C . ARG A 1 88 ? -2.074 12.945 10.281 1 98.56 88 ARG A C 1
ATOM 711 O O . ARG A 1 88 ? -3.188 12.797 10.789 1 98.56 88 ARG A O 1
ATOM 718 N N . VAL A 1 89 ? -1.222 11.977 10.172 1 98.56 89 VAL A N 1
ATOM 719 C CA . VAL A 1 89 ? -1.578 10.617 10.547 1 98.56 89 VAL A CA 1
ATOM 720 C C . VAL A 1 89 ? -0.799 10.203 11.797 1 98.56 89 VAL A C 1
ATOM 722 O O . VAL A 1 89 ? 0.405 10.453 11.898 1 98.56 89 VAL A O 1
ATOM 725 N N . VAL A 1 90 ? -1.482 9.609 12.734 1 97.94 90 VAL A N 1
ATOM 726 C CA . VAL A 1 90 ? -0.873 9.102 13.961 1 97.94 90 VAL A CA 1
ATOM 727 C C . VAL A 1 90 ? -1.348 7.68 14.227 1 97.94 90 VAL A C 1
ATOM 729 O O . VAL A 1 90 ? -2.475 7.316 13.883 1 97.94 90 VAL A O 1
ATOM 732 N N . ALA A 1 91 ? -0.458 6.84 14.719 1 97.44 91 ALA A N 1
ATOM 733 C CA . ALA A 1 91 ? -0.854 5.547 15.266 1 97.44 91 ALA A CA 1
ATOM 734 C C . ALA A 1 91 ? -1.331 5.688 16.719 1 97.44 91 ALA A C 1
ATOM 736 O O . ALA A 1 91 ? -0.621 6.238 17.562 1 97.44 91 ALA A O 1
ATOM 737 N N . LEU A 1 92 ? -2.564 5.293 16.953 1 95.25 92 LEU A N 1
ATOM 738 C CA . LEU A 1 92 ? -3.195 5.438 18.266 1 95.25 92 LEU A CA 1
ATOM 739 C C . LEU A 1 92 ? -4.141 4.27 18.547 1 95.25 92 LEU A C 1
ATOM 741 O O . LEU A 1 92 ? -5.008 3.963 17.734 1 95.25 92 LEU A O 1
ATOM 745 N N . ASP A 1 93 ? -4.074 3.537 19.719 1 91.5 93 ASP A N 1
ATOM 746 C CA . ASP A 1 93 ? -4.938 2.439 20.141 1 91.5 93 ASP A CA 1
ATOM 747 C C . ASP A 1 93 ? -5.035 1.364 19.062 1 91.5 93 ASP A C 1
ATOM 749 O O . ASP A 1 93 ? -6.137 0.964 18.672 1 91.5 93 ASP A O 1
ATOM 753 N N . ASP A 1 94 ? -4.031 0.938 18.406 1 91.44 94 ASP A N 1
ATOM 754 C CA . ASP A 1 94 ? -3.904 -0.163 17.453 1 91.44 94 ASP A CA 1
ATOM 755 C C . ASP A 1 94 ? -4.562 0.184 16.125 1 91.44 94 ASP A C 1
ATOM 757 O O . ASP A 1 94 ? -5.051 -0.702 15.422 1 91.44 94 ASP A O 1
ATOM 761 N N . ALA A 1 95 ? -4.844 1.5 15.969 1 97.38 95 ALA A N 1
ATOM 762 C CA . ALA A 1 95 ? -5.355 1.996 14.695 1 97.38 95 ALA A CA 1
ATOM 763 C C . ALA A 1 95 ? -4.609 3.252 14.258 1 97.38 95 ALA A C 1
ATOM 765 O O . ALA A 1 95 ? -3.691 3.709 14.938 1 97.38 95 ALA A O 1
ATOM 766 N N . PHE A 1 96 ? -4.961 3.662 13.109 1 98.62 96 PHE A N 1
ATOM 767 C CA . PHE A 1 96 ? -4.426 4.914 12.586 1 98.62 96 PHE A CA 1
ATOM 768 C C . PHE A 1 96 ? -5.52 5.977 12.508 1 98.62 96 PHE A C 1
ATOM 770 O O . PHE A 1 96 ? -6.656 5.676 12.141 1 98.62 96 PHE A O 1
ATOM 777 N N . TYR A 1 97 ? -5.152 7.18 12.844 1 98.75 97 TYR A N 1
ATOM 778 C CA . TYR A 1 97 ? -6.082 8.305 12.742 1 98.75 97 TYR A CA 1
ATOM 779 C C . TYR A 1 97 ? -5.488 9.43 11.906 1 98.75 97 TYR A C 1
ATOM 781 O O . TYR A 1 97 ? -4.309 9.758 12.039 1 98.75 97 TYR A O 1
ATOM 789 N N . MET A 1 98 ? -6.289 9.914 11.031 1 98.62 98 MET A N 1
ATOM 790 C CA . MET A 1 98 ? -5.922 11.047 10.188 1 98.62 98 MET A CA 1
ATOM 791 C C . MET A 1 98 ? -6.75 12.281 10.531 1 98.62 98 MET A C 1
ATOM 793 O O . MET A 1 98 ? -7.98 12.234 10.508 1 98.62 98 MET A O 1
ATOM 797 N N . THR A 1 99 ? -6.094 13.32 10.93 1 98.38 99 THR A N 1
ATOM 798 C CA . THR A 1 99 ? -6.754 14.625 10.945 1 98.38 99 THR A CA 1
ATOM 799 C C . THR A 1 99 ? -6.48 15.383 9.648 1 98.38 99 THR A C 1
ATOM 801 O O . THR A 1 99 ? -5.387 15.289 9.086 1 98.38 99 THR A O 1
ATOM 804 N N . TYR A 1 100 ? -7.488 16.016 9.164 1 97.81 100 TYR A N 1
ATOM 805 C CA . TYR A 1 100 ? -7.371 16.766 7.918 1 97.81 100 TYR A CA 1
ATOM 806 C C . TYR A 1 100 ? -8.375 17.922 7.871 1 97.81 100 TYR A C 1
ATOM 808 O O . TYR A 1 100 ? -9.242 18.031 8.742 1 97.81 100 TYR A O 1
ATOM 816 N N . THR A 1 101 ? -8.188 18.797 6.934 1 96.88 101 THR A N 1
ATOM 817 C CA . THR A 1 101 ? -9.078 19.938 6.773 1 96.88 101 THR A CA 1
ATOM 818 C C . THR A 1 101 ? -10.047 19.719 5.613 1 96.88 101 THR A C 1
ATOM 820 O O . THR A 1 101 ? -9.625 19.438 4.488 1 96.88 101 THR A O 1
ATOM 823 N N . ALA A 1 102 ? -11.281 19.75 5.883 1 96.69 102 ALA A N 1
ATOM 824 C CA . ALA A 1 102 ? -12.305 19.812 4.84 1 96.69 102 ALA A CA 1
ATOM 825 C C . ALA A 1 102 ? -12.539 21.234 4.375 1 96.69 102 ALA A C 1
ATOM 827 O O . ALA A 1 102 ? -12.719 22.141 5.191 1 96.69 102 ALA A O 1
ATOM 828 N N . TYR A 1 103 ? -12.5 21.469 3.096 1 96.31 103 TYR A N 1
ATOM 829 C CA . TYR A 1 103 ? -12.781 22.75 2.459 1 96.31 103 TYR A CA 1
ATOM 830 C C . TYR A 1 103 ? -13.953 22.641 1.494 1 96.31 103 TYR A C 1
ATOM 832 O O . TYR A 1 103 ? -13.922 21.844 0.56 1 96.31 103 TYR A O 1
ATOM 840 N N . GLY A 1 104 ? -14.977 23.359 1.806 1 94.38 104 GLY A N 1
ATOM 841 C CA . GLY A 1 104 ? -16.141 23.188 0.945 1 94.38 104 GLY A CA 1
ATOM 842 C C . GLY A 1 104 ? -17.062 24.391 0.943 1 94.38 104 GLY A C 1
ATOM 843 O O . GLY A 1 104 ? -16.844 25.344 1.694 1 94.38 104 GLY A O 1
ATOM 844 N N . ARG A 1 105 ? -18.078 24.297 0.117 1 90.56 105 ARG A N 1
ATOM 845 C CA . ARG A 1 105 ? -19.031 25.375 -0.107 1 90.56 105 ARG A CA 1
ATOM 846 C C . ARG A 1 105 ? -19.969 25.531 1.08 1 90.56 105 ARG A C 1
ATOM 848 O O . ARG A 1 105 ? -20.562 26.594 1.276 1 90.56 105 ARG A O 1
ATOM 855 N N . GLU A 1 106 ? -20.078 24.453 1.773 1 89.19 106 GLU A N 1
ATOM 856 C CA . GLU A 1 106 ? -20.953 24.5 2.938 1 89.19 106 GLU A CA 1
ATOM 857 C C . GLU A 1 106 ? -20.203 24.922 4.188 1 89.19 106 GLU A C 1
ATOM 859 O O . GLU A 1 106 ? -19.281 24.219 4.637 1 89.19 106 GLU A O 1
ATOM 864 N N . PHE A 1 107 ? -20.594 26.109 4.672 1 88.25 107 PHE A N 1
ATOM 865 C CA . PHE A 1 107 ? -20.016 26.672 5.879 1 88.25 107 PHE A CA 1
ATOM 866 C C . PHE A 1 107 ? -20.891 26.375 7.094 1 88.25 107 PHE A C 1
ATOM 868 O O . PHE A 1 107 ? -22.062 26.75 7.113 1 88.25 107 PHE A O 1
ATOM 875 N N . LEU A 1 108 ? -20.344 25.781 8.086 1 84.75 108 LEU A N 1
ATOM 876 C CA . LEU A 1 108 ? -21.109 25.391 9.266 1 84.75 108 LEU A CA 1
ATOM 877 C C . LEU A 1 108 ? -20.844 26.344 10.43 1 84.75 108 LEU A C 1
ATOM 879 O O . LEU A 1 108 ? -21.312 26.109 11.547 1 84.75 108 LEU A O 1
ATOM 883 N N . GLY A 1 109 ? -20.062 27.375 10.211 1 84 109 GLY A N 1
ATOM 884 C CA . GLY A 1 109 ? -19.75 28.328 11.266 1 84 109 GLY A CA 1
ATOM 885 C C . GLY A 1 109 ? -20.734 29.469 11.344 1 84 109 GLY A C 1
ATOM 886 O O . GLY A 1 109 ? -21.734 29.5 10.625 1 84 109 GLY A O 1
ATOM 887 N N . GLN A 1 110 ? -20.469 30.141 12.414 1 83.44 110 GLN A N 1
ATOM 888 C CA . GLN A 1 110 ? -21.219 31.375 12.562 1 83.44 110 GLN A CA 1
ATOM 889 C C . GLN A 1 110 ? -20.562 32.531 11.805 1 83.44 110 GLN A C 1
ATOM 891 O O . GLN A 1 110 ? -19.328 32.594 11.742 1 83.44 110 GLN A O 1
ATOM 896 N N . GLY A 1 111 ? -21.344 33.281 11.062 1 83.12 111 GLY A N 1
ATOM 897 C CA . GLY A 1 111 ? -20.781 34.406 10.305 1 83.12 111 GLY A CA 1
ATOM 898 C C . GLY A 1 111 ? -20.422 34.031 8.875 1 83.12 111 GLY A C 1
ATOM 899 O O . GLY A 1 111 ? -21.172 33.281 8.227 1 83.12 111 GLY A O 1
ATOM 900 N N . GLU A 1 112 ? -19.281 34.688 8.445 1 87 112 GLU A N 1
ATOM 901 C CA . GLU A 1 112 ? -18.812 34.406 7.082 1 87 112 GLU A CA 1
ATOM 902 C C . GLU A 1 112 ? -17.562 33.531 7.086 1 87 112 GLU A C 1
ATOM 904 O O . GLU A 1 112 ? -16.719 33.656 7.98 1 87 112 GLU A O 1
ATOM 909 N N . PRO A 1 113 ? -17.469 32.75 6.094 1 88.38 113 PRO A N 1
ATOM 910 C CA . PRO A 1 113 ? -16.234 31.953 6.004 1 88.38 113 PRO A CA 1
ATOM 911 C C . PRO A 1 113 ? -15 32.812 5.816 1 88.38 113 PRO A C 1
ATOM 913 O O . PRO A 1 113 ? -15.078 33.906 5.234 1 88.38 113 PRO A O 1
ATOM 916 N N . THR A 1 114 ? -13.922 32.25 6.305 1 83.56 114 THR A N 1
ATOM 917 C CA . THR A 1 114 ? -12.664 33 6.219 1 83.56 114 THR A CA 1
ATOM 918 C C . THR A 1 114 ? -11.961 32.688 4.898 1 83.56 114 THR A C 1
ATOM 920 O O . THR A 1 114 ? -11.016 33.406 4.52 1 83.56 114 THR A O 1
ATOM 923 N N . HIS A 1 115 ? -12.328 31.672 4.207 1 85.5 115 HIS A N 1
ATOM 924 C CA . HIS A 1 115 ? -11.711 31.266 2.949 1 85.5 115 HIS A CA 1
ATOM 925 C C . HIS A 1 115 ? -12.656 31.484 1.773 1 85.5 115 HIS A C 1
ATOM 927 O O . HIS A 1 115 ? -13.859 31.266 1.89 1 85.5 115 HIS A O 1
ATOM 933 N N . LEU A 1 116 ? -12.062 31.938 0.787 1 78.94 116 LEU A N 1
ATOM 934 C CA . LEU A 1 116 ? -12.836 32.188 -0.425 1 78.94 116 LEU A CA 1
ATOM 935 C C . LEU A 1 116 ? -13.461 30.891 -0.933 1 78.94 116 LEU A C 1
ATOM 937 O O . LEU A 1 116 ? -12.789 29.844 -1.005 1 78.94 116 LEU A O 1
ATOM 941 N N . GLY A 1 117 ? -14.719 30.859 -1.138 1 80.25 117 GLY A N 1
ATOM 942 C CA . GLY A 1 117 ? -15.359 29.719 -1.766 1 80.25 117 GLY A CA 1
ATOM 943 C C . GLY A 1 117 ? -16.078 28.828 -0.777 1 80.25 117 GLY A C 1
ATOM 944 O O . GLY A 1 117 ? -16.844 27.938 -1.175 1 80.25 117 GLY A O 1
ATOM 945 N N . GLY A 1 118 ? -15.742 29.094 0.559 1 89.12 118 GLY A N 1
ATOM 946 C CA . GLY A 1 118 ? -16.453 28.266 1.517 1 89.12 118 GLY A CA 1
ATOM 947 C C . GLY A 1 118 ? -15.773 28.188 2.869 1 89.12 118 GLY A C 1
ATOM 948 O O . GLY A 1 118 ? -14.992 29.078 3.227 1 89.12 118 GLY A O 1
ATOM 949 N N . GLY A 1 119 ? -16.297 27.281 3.658 1 91.62 119 GLY A N 1
ATOM 950 C CA . GLY A 1 119 ? -15.789 27.125 5.008 1 91.62 119 GLY A CA 1
ATOM 951 C C . GLY A 1 119 ? -14.758 26.016 5.129 1 91.62 119 GLY A C 1
ATOM 952 O O . GLY A 1 119 ? -14.555 25.234 4.195 1 91.62 119 GLY A O 1
ATOM 953 N N . ILE A 1 120 ? -13.953 26.016 6.203 1 93.75 120 ILE A N 1
ATOM 954 C CA . ILE A 1 120 ? -12.992 24.953 6.512 1 93.75 120 ILE A CA 1
ATOM 955 C C . ILE A 1 120 ? -13.344 24.312 7.848 1 93.75 120 ILE A C 1
ATOM 957 O O . ILE A 1 120 ? -13.781 24.984 8.773 1 93.75 120 ILE A O 1
ATOM 961 N N . LEU A 1 121 ? -13.188 23.031 7.867 1 93.12 121 LEU A N 1
ATOM 962 C CA . LEU A 1 121 ? -13.531 22.219 9.023 1 93.12 121 LEU A CA 1
ATOM 963 C C . LEU A 1 121 ? -12.445 21.188 9.32 1 93.12 121 LEU A C 1
ATOM 965 O O . LEU A 1 121 ? -12.016 20.453 8.422 1 93.12 121 LEU A O 1
ATOM 969 N N . PRO A 1 122 ? -11.984 21.188 10.586 1 95.12 122 PRO A N 1
ATOM 970 C CA . PRO A 1 122 ? -11.07 20.109 10.938 1 95.12 122 PRO A CA 1
ATOM 971 C C . PRO A 1 122 ? -11.781 18.766 11.094 1 95.12 122 PRO A C 1
ATOM 973 O O . PRO A 1 122 ? -12.75 18.656 11.859 1 95.12 122 PRO A O 1
ATOM 976 N N . MET A 1 123 ? -11.289 17.766 10.383 1 96.81 123 MET A N 1
ATOM 977 C CA . MET A 1 123 ? -11.914 16.438 10.352 1 96.81 123 MET A CA 1
ATOM 978 C C . MET A 1 123 ? -10.969 15.383 10.906 1 96.81 123 MET A C 1
ATOM 980 O O . MET A 1 123 ? -9.758 15.594 10.969 1 96.81 123 MET A O 1
ATOM 984 N N . ILE A 1 124 ? -11.602 14.258 11.367 1 98 124 ILE A N 1
ATOM 985 C CA . ILE A 1 124 ? -10.844 13.078 11.789 1 98 124 ILE A CA 1
ATOM 986 C C . ILE A 1 124 ? -11.383 11.836 11.086 1 98 124 ILE A C 1
ATOM 988 O O . ILE A 1 124 ? -12.594 11.68 10.922 1 98 124 ILE A O 1
ATOM 992 N N . ALA A 1 125 ? -10.492 11.016 10.617 1 98.38 125 ALA A N 1
ATOM 993 C CA . ALA A 1 125 ? -10.82 9.711 10.047 1 98.38 125 ALA A CA 1
ATOM 994 C C . ALA A 1 125 ? -9.977 8.602 10.672 1 98.38 125 ALA A C 1
ATOM 996 O O . ALA A 1 125 ? -8.883 8.867 11.18 1 98.38 125 ALA A O 1
ATOM 997 N N . ARG A 1 126 ? -10.477 7.422 10.672 1 98.44 126 ARG A N 1
ATOM 998 C CA . ARG A 1 126 ? -9.828 6.25 11.258 1 98.44 126 ARG A CA 1
ATOM 999 C C . ARG A 1 126 ? -9.516 5.203 10.195 1 98.44 126 ARG A C 1
ATOM 1001 O O . ARG A 1 126 ? -10.289 5.02 9.25 1 98.44 126 ARG A O 1
ATOM 1008 N N . SER A 1 127 ? -8.422 4.543 10.336 1 98.69 127 SER A N 1
ATOM 1009 C CA . SER A 1 127 ? -8.031 3.451 9.445 1 98.69 127 SER A CA 1
ATOM 1010 C C . SER A 1 127 ? -7.371 2.32 10.227 1 98.69 127 SER A C 1
ATOM 1012 O O . SER A 1 127 ? -6.664 2.564 11.211 1 98.69 127 SER A O 1
ATOM 1014 N N . GLU A 1 128 ? -7.508 1.094 9.734 1 97.31 128 GLU A N 1
ATOM 1015 C CA . GLU A 1 128 ? -6.797 -0.055 10.289 1 97.31 128 GLU A CA 1
ATOM 1016 C C . GLU A 1 128 ? -5.629 -0.461 9.391 1 97.31 128 GLU A C 1
ATOM 1018 O O . GLU A 1 128 ? -4.785 -1.268 9.789 1 97.31 128 GLU A O 1
ATOM 1023 N N . ASN A 1 129 ? -5.57 0.147 8.164 1 97.38 129 ASN A N 1
ATOM 1024 C CA . ASN A 1 129 ? -4.629 -0.4 7.191 1 97.38 129 ASN A CA 1
ATOM 1025 C C . ASN A 1 129 ? -3.947 0.703 6.387 1 97.38 129 ASN A C 1
ATOM 1027 O O . ASN A 1 129 ? -3.193 0.422 5.457 1 97.38 129 ASN A O 1
ATOM 1031 N N . LEU A 1 130 ? -4.238 1.995 6.621 1 98.31 130 LEU A N 1
ATOM 1032 C CA . LEU A 1 130 ? -3.619 3.186 6.051 1 98.31 130 LEU A CA 1
ATOM 1033 C C . LEU A 1 130 ? -4.098 3.416 4.621 1 98.31 130 LEU A C 1
ATOM 1035 O O . LEU A 1 130 ? -3.617 4.324 3.939 1 98.31 130 LEU A O 1
ATOM 1039 N N . ILE A 1 131 ? -5.086 2.602 4.156 1 98.5 131 ILE A N 1
ATOM 1040 C CA . ILE A 1 131 ? -5.594 2.73 2.797 1 98.5 131 ILE A CA 1
ATOM 1041 C C . ILE A 1 131 ? -7.059 3.16 2.832 1 98.5 131 ILE A C 1
ATOM 1043 O O . ILE A 1 131 ? -7.438 4.152 2.207 1 98.5 131 ILE A O 1
ATOM 1047 N N . THR A 1 132 ? -7.852 2.453 3.613 1 98.19 132 THR A N 1
ATOM 1048 C CA . THR A 1 132 ? -9.258 2.818 3.758 1 98.19 132 THR A CA 1
ATOM 1049 C C . THR A 1 132 ? -9.469 3.664 5.012 1 98.19 132 THR A C 1
ATOM 1051 O O . THR A 1 132 ? -8.883 3.387 6.059 1 98.19 132 THR A O 1
ATOM 1054 N N . TRP A 1 133 ? -10.281 4.645 4.863 1 98.44 133 TRP A N 1
ATOM 1055 C CA . TRP A 1 133 ? -10.484 5.59 5.957 1 98.44 133 TRP A CA 1
ATOM 1056 C C . TRP A 1 133 ? -11.969 5.766 6.25 1 98.44 133 TRP A C 1
ATOM 1058 O O . TRP A 1 133 ? -12.75 6.082 5.352 1 98.44 133 TRP A O 1
ATOM 1068 N N . GLU A 1 134 ? -12.258 5.527 7.496 1 97.88 134 GLU A N 1
ATOM 1069 C CA . GLU A 1 134 ? -13.609 5.793 7.992 1 97.88 134 GLU A CA 1
ATOM 1070 C C . GLU A 1 134 ? -13.711 7.188 8.602 1 97.88 134 GLU A C 1
ATOM 1072 O O . GLU A 1 134 ? -13.055 7.48 9.609 1 97.88 134 GLU A O 1
ATOM 1077 N N . ARG A 1 135 ? -14.57 8.008 8.031 1 97.75 135 ARG A N 1
ATOM 1078 C CA . ARG A 1 135 ? -14.742 9.359 8.555 1 97.75 135 ARG A CA 1
ATOM 1079 C C . ARG A 1 135 ? -15.469 9.336 9.891 1 97.75 135 ARG A C 1
ATOM 1081 O O . ARG A 1 135 ? -16.547 8.742 10.016 1 97.75 135 ARG A O 1
ATOM 1088 N N . ILE A 1 136 ? -14.867 9.922 10.859 1 96.88 136 ILE A N 1
ATOM 1089 C CA . ILE A 1 136 ? -15.5 10.031 12.172 1 96.88 136 ILE A CA 1
ATOM 1090 C C . ILE A 1 136 ? -16.344 11.297 12.227 1 96.88 13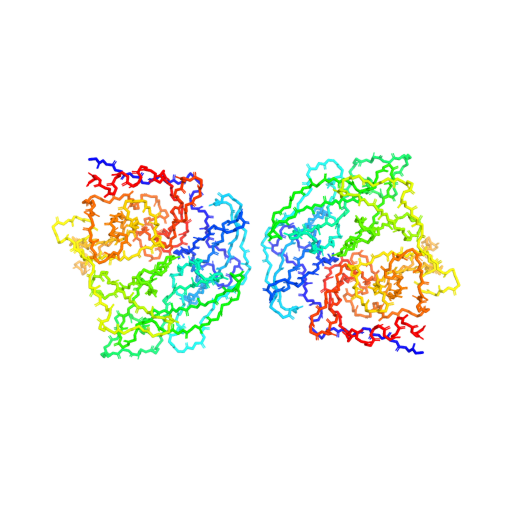6 ILE A C 1
ATOM 1092 O O . ILE A 1 136 ? -17.516 11.25 12.633 1 96.88 136 ILE A O 1
ATOM 1096 N N . GLY A 1 137 ? -15.766 12.422 11.828 1 94.5 137 GLY A N 1
ATOM 1097 C CA . GLY A 1 137 ? -16.484 13.68 11.82 1 94.5 137 GLY A CA 1
ATOM 1098 C C . GLY A 1 137 ? -15.617 14.867 12.164 1 94.5 137 GLY A C 1
ATOM 1099 O O . GLY A 1 137 ? -14.391 14.75 12.227 1 94.5 137 GLY A O 1
ATOM 1100 N N . PRO A 1 138 ? -16.25 16.016 12.336 1 94.31 138 PRO A N 1
ATOM 1101 C CA . PRO A 1 138 ? -15.484 17.219 12.648 1 94.31 138 PRO A CA 1
ATOM 1102 C C . PRO A 1 138 ? -15.031 17.266 14.109 1 94.31 138 PRO A C 1
ATOM 1104 O O . PRO A 1 138 ? -15.711 16.75 14.992 1 94.31 138 PRO A O 1
ATOM 1107 N N . MET A 1 139 ? -13.922 17.875 14.32 1 94.06 139 MET A N 1
ATOM 1108 C CA . MET A 1 139 ? -13.375 18.047 15.664 1 94.06 139 MET A CA 1
ATOM 1109 C C . MET A 1 139 ? -13.852 19.344 16.281 1 94.06 139 MET A C 1
ATOM 1111 O O . MET A 1 139 ? -14.164 19.391 17.484 1 94.06 139 MET A O 1
ATOM 1115 N N . VAL A 1 140 ? -13.797 20.406 15.594 1 92.06 140 VAL A N 1
ATOM 1116 C CA . VAL A 1 140 ? -14.281 21.719 16 1 92.06 140 VAL A CA 1
ATOM 1117 C C . VAL A 1 140 ? -15.336 22.219 15.016 1 92.06 140 VAL A C 1
ATOM 1119 O O . VAL A 1 140 ? -15.094 22.266 13.805 1 92.06 140 VAL A O 1
ATOM 1122 N N . VAL A 1 141 ? -16.484 22.531 15.547 1 88.69 141 VAL A N 1
ATOM 1123 C CA . VAL A 1 141 ? -17.594 22.969 14.695 1 88.69 141 VAL A CA 1
ATOM 1124 C C . VAL A 1 141 ? -18 24.391 15.062 1 88.69 141 VAL A C 1
ATOM 1126 O O . VAL A 1 141 ? -17.703 24.875 16.156 1 88.69 141 VAL A O 1
ATOM 1129 N N . GLY A 1 142 ? -18.625 25.062 14.133 1 89.44 142 GLY A N 1
ATOM 1130 C CA . GLY A 1 142 ? -19.203 26.375 14.406 1 89.44 142 GLY A CA 1
ATOM 1131 C C . GLY A 1 142 ? -18.266 27.516 14.07 1 89.44 142 GLY A C 1
ATOM 1132 O O . GLY A 1 142 ? -18.641 28.688 14.18 1 89.44 142 GLY A O 1
ATOM 1133 N N . GLU A 1 143 ? -17.062 27.172 13.719 1 91 143 GLU A N 1
ATOM 1134 C CA . GLU A 1 143 ? -16.062 28.156 13.312 1 91 143 GLU A CA 1
ATOM 1135 C C . GLU A 1 143 ? -15.125 27.594 12.25 1 91 143 GLU A C 1
ATOM 1137 O O . GLU A 1 143 ? -15 26.375 12.109 1 91 143 GLU A O 1
ATOM 1142 N N . ASP A 1 144 ? -14.531 28.516 11.5 1 92.06 144 ASP A N 1
ATOM 1143 C CA . ASP A 1 144 ? -13.43 28.078 10.648 1 92.06 144 ASP A CA 1
ATOM 1144 C C . ASP A 1 144 ? -12.219 27.672 11.492 1 92.06 144 ASP A C 1
ATOM 1146 O O . ASP A 1 144 ? -11.82 28.391 12.406 1 92.06 144 ASP A O 1
ATOM 1150 N N . ASN A 1 145 ? -11.75 26.547 11.281 1 92.06 145 ASN A N 1
ATOM 1151 C CA . ASN A 1 145 ? -10.656 25.984 12.055 1 92.06 145 ASN A CA 1
ATOM 1152 C C . ASN A 1 145 ? -9.805 25.031 11.211 1 92.06 145 ASN A C 1
ATOM 1154 O O . ASN A 1 145 ? -10.312 24.406 10.281 1 92.06 145 ASN A O 1
ATOM 1158 N N . LYS A 1 146 ? -8.469 25.031 11.461 1 91.44 146 LYS A N 1
ATOM 1159 C CA . LYS A 1 146 ? -7.566 24.125 10.75 1 91.44 146 LYS A CA 1
ATOM 1160 C C . LYS A 1 146 ? -6.352 23.781 11.602 1 91.44 146 LYS A C 1
ATOM 1162 O O . LYS A 1 146 ? -6.312 24.094 12.797 1 91.44 146 LYS A O 1
ATOM 1167 N N . ASP A 1 147 ? -5.379 23.016 11.047 1 93.19 147 ASP A N 1
ATOM 1168 C CA . ASP A 1 147 ? -4.113 22.625 11.656 1 93.19 147 ASP A CA 1
ATOM 1169 C C . ASP A 1 147 ? -4.344 21.688 12.844 1 93.19 147 ASP A C 1
ATOM 1171 O O . ASP A 1 147 ? -3.693 21.828 13.883 1 93.19 147 ASP A O 1
ATOM 1175 N N . HIS A 1 148 ? -5.289 20.875 12.742 1 94 148 HIS A N 1
ATOM 1176 C CA . HIS A 1 148 ? -5.527 19.906 13.797 1 94 148 HIS A CA 1
ATOM 1177 C C . HIS A 1 148 ? -4.527 18.766 13.734 1 94 148 HIS A C 1
ATOM 1179 O O . HIS A 1 148 ? -4.211 18.281 12.641 1 94 148 HIS A O 1
ATOM 1185 N N . VAL A 1 149 ? -4.047 18.375 14.844 1 97.12 149 VAL A N 1
ATOM 1186 C CA . VAL A 1 149 ? -3.086 17.281 14.906 1 97.12 149 VAL A CA 1
ATOM 1187 C C . VAL A 1 149 ? -3.236 16.547 16.234 1 97.12 149 VAL A C 1
ATOM 1189 O O . VAL A 1 149 ? -3.143 17.156 17.312 1 97.12 149 VAL A O 1
ATOM 1192 N N . LEU A 1 150 ? -3.453 15.289 16.188 1 98.19 150 LEU A N 1
ATOM 1193 C CA . LEU A 1 150 ? -3.592 14.445 17.375 1 98.19 150 LEU A CA 1
ATOM 1194 C C . LEU A 1 150 ? -2.23 14.156 18 1 98.19 150 LEU A C 1
ATOM 1196 O O . LEU A 1 150 ? -1.252 13.93 17.281 1 98.19 150 LEU A O 1
ATOM 1200 N N . PHE A 1 151 ? -2.236 14.141 19.328 1 98.38 151 PHE A N 1
ATOM 1201 C CA . PHE A 1 151 ? -1.099 13.562 20.031 1 98.38 151 PHE A CA 1
ATOM 1202 C C . PHE A 1 151 ? -1.081 12.047 19.891 1 98.38 151 PHE A C 1
ATOM 1204 O O . PHE A 1 151 ? -2.129 11.422 19.703 1 98.38 151 PHE A O 1
ATOM 1211 N N . PRO A 1 152 ? 0.071 11.484 19.969 1 97.81 152 PRO A N 1
ATOM 1212 C CA . PRO A 1 152 ? 0.184 10.055 19.641 1 97.81 152 PRO A CA 1
ATOM 1213 C C . PRO A 1 152 ? -0.183 9.156 20.828 1 97.81 152 PRO A C 1
ATOM 1215 O O . PRO A 1 152 ? 0.031 7.941 20.766 1 97.81 152 PRO A O 1
ATOM 1218 N N . ARG A 1 153 ? -0.591 9.703 21.891 1 97.44 153 ARG A N 1
ATOM 1219 C CA . ARG A 1 153 ? -1.189 8.969 23 1 97.44 153 ARG A CA 1
ATOM 1220 C C . ARG A 1 153 ? -2.086 9.883 23.844 1 97.44 153 ARG A C 1
ATOM 1222 O O . ARG A 1 153 ? -2.027 11.109 23.703 1 97.44 153 ARG A O 1
ATOM 1229 N N . LYS A 1 154 ? -2.855 9.219 24.688 1 97.38 154 LYS A N 1
ATOM 1230 C CA . LYS A 1 154 ? -3.678 9.977 25.625 1 97.38 154 LYS A CA 1
ATOM 1231 C C . LYS A 1 154 ? -2.814 10.695 26.656 1 97.38 154 LYS A C 1
ATOM 1233 O O . LYS A 1 154 ? -1.75 10.203 27.031 1 97.38 154 LYS A O 1
ATOM 1238 N N . ILE A 1 155 ? -3.236 11.781 27.062 1 97.81 155 ILE A N 1
ATOM 1239 C CA . ILE A 1 155 ? -2.631 12.57 28.125 1 97.81 155 ILE A CA 1
ATOM 1240 C C . ILE A 1 155 ? -3.629 12.75 29.266 1 97.81 155 ILE A C 1
ATOM 1242 O O . ILE A 1 155 ? -4.703 13.32 29.078 1 97.81 155 ILE A O 1
ATOM 1246 N N . GLY A 1 156 ? -3.297 12.219 30.438 1 95.56 156 GLY A N 1
ATOM 1247 C CA . GLY A 1 156 ? -4.238 12.242 31.547 1 95.56 156 GLY A CA 1
ATOM 1248 C C . GLY A 1 156 ? -5.52 11.477 31.25 1 95.56 156 GLY A C 1
ATOM 1249 O O . GLY A 1 156 ? -6.609 11.922 31.609 1 95.56 156 GLY A O 1
ATOM 1250 N N . GLY A 1 157 ? -5.422 10.531 30.453 1 96.62 157 GLY A N 1
ATOM 1251 C CA . GLY A 1 157 ? -6.555 9.656 30.172 1 96.62 157 GLY A CA 1
ATOM 1252 C C . GLY A 1 157 ? -7.43 10.164 29.031 1 96.62 157 GLY A C 1
ATOM 1253 O O . GLY A 1 157 ? -8.414 9.516 28.672 1 96.62 157 GLY A O 1
ATOM 1254 N N . ARG A 1 158 ? -7.035 11.305 28.406 1 97.69 158 ARG A N 1
ATOM 1255 C CA . ARG A 1 158 ? -7.844 11.875 27.328 1 97.69 158 ARG A CA 1
ATOM 1256 C C . ARG A 1 158 ? -7.023 12.008 26.047 1 97.69 158 ARG A C 1
ATOM 1258 O O . ARG A 1 158 ? -5.809 12.211 26.094 1 97.69 158 ARG A O 1
ATOM 1265 N N . TYR A 1 159 ? -7.781 11.914 24.938 1 98.12 159 TYR A N 1
ATOM 1266 C CA . TYR A 1 159 ? -7.145 12.273 23.672 1 98.12 159 TYR A CA 1
ATOM 1267 C C . TYR A 1 159 ? -6.875 13.766 23.609 1 98.12 159 TYR A C 1
ATOM 1269 O O . TYR A 1 159 ? -7.668 14.57 24.109 1 98.12 159 TYR A O 1
ATOM 1277 N N . ALA A 1 160 ? -5.785 14.133 23.047 1 98.31 160 ALA A N 1
ATOM 1278 C CA . ALA A 1 160 ? -5.402 15.531 22.906 1 98.31 160 ALA A CA 1
ATOM 1279 C C . ALA A 1 160 ? -5.094 15.875 21.453 1 98.31 160 ALA A C 1
ATOM 1281 O O . ALA A 1 160 ? -4.535 15.047 20.719 1 98.31 160 ALA A O 1
ATOM 1282 N N . ALA A 1 161 ? -5.441 17.078 21.062 1 98.31 161 ALA A N 1
ATOM 1283 C CA . ALA A 1 161 ? -5.156 17.531 19.703 1 98.31 161 ALA A CA 1
ATOM 1284 C C . ALA A 1 161 ? -4.922 19.047 19.672 1 98.31 161 ALA A C 1
ATOM 1286 O O . ALA A 1 161 ? -5.547 19.797 20.438 1 98.31 161 ALA A O 1
ATOM 1287 N N . PHE A 1 162 ? -4.016 19.438 18.766 1 97.81 162 PHE A N 1
ATOM 1288 C CA . PHE A 1 162 ? -3.9 20.859 18.453 1 97.81 162 PHE A CA 1
ATOM 1289 C C . PHE A 1 162 ? -4.98 21.281 17.469 1 97.81 162 PHE A C 1
ATOM 1291 O O . PHE A 1 162 ? -5.465 20.469 16.672 1 97.81 162 PHE A O 1
ATOM 1298 N N . HIS A 1 163 ? -5.375 22.438 17.516 1 95.88 163 HIS A N 1
ATOM 1299 C CA . HIS A 1 163 ? -6.117 23.141 16.484 1 95.88 163 HIS A CA 1
ATOM 1300 C C . HIS A 1 163 ? -5.766 24.625 16.469 1 95.88 163 HIS A C 1
ATOM 1302 O O . HIS A 1 163 ? -4.871 25.062 17.188 1 95.88 163 HIS A O 1
ATOM 1308 N N . ARG A 1 164 ? -6.387 25.281 15.461 1 94.56 164 ARG A N 1
ATOM 1309 C CA . ARG A 1 164 ? -5.988 26.672 15.336 1 94.56 164 ARG A CA 1
ATOM 1310 C C . ARG A 1 164 ? -7.211 27.594 15.289 1 94.56 164 ARG A C 1
ATOM 1312 O O . ARG A 1 164 ? -7.984 27.562 14.336 1 94.56 164 ARG A O 1
ATOM 1319 N N . ARG A 1 165 ? -7.445 28.297 16.375 1 90.12 165 ARG A N 1
ATOM 1320 C CA . ARG A 1 165 ? -8.25 29.516 16.312 1 90.12 165 ARG A CA 1
ATOM 1321 C C . ARG A 1 165 ? -7.383 30.734 15.984 1 90.12 165 ARG A C 1
ATOM 1323 O O . ARG A 1 165 ? -6.691 31.266 16.859 1 90.12 165 ARG A O 1
ATOM 1330 N N . TRP A 1 166 ? -7.453 31 14.773 1 88.5 166 TRP A N 1
ATOM 1331 C CA . TRP A 1 166 ? -6.52 31.984 14.258 1 88.5 166 TRP A CA 1
ATOM 1332 C C . TRP A 1 166 ? -6.512 33.25 15.125 1 88.5 166 TRP A C 1
ATOM 1334 O O . TRP A 1 166 ? -7.57 33.781 15.477 1 88.5 166 TRP A O 1
ATOM 1344 N N . PRO A 1 167 ? -5.23 33.688 15.406 1 92.19 167 PRO A N 1
ATOM 1345 C CA . PRO A 1 167 ? -3.918 33.281 14.898 1 92.19 167 PRO A CA 1
ATOM 1346 C C . PRO A 1 167 ? -3.162 32.375 15.883 1 92.19 167 PRO A C 1
ATOM 1348 O O . PRO A 1 167 ? -1.953 32.188 15.734 1 92.19 167 PRO A O 1
ATOM 1351 N N . HIS A 1 168 ? -3.871 31.828 16.938 1 94.94 168 HIS A N 1
ATOM 1352 C CA . HIS A 1 168 ? -3.24 31.094 18.016 1 94.94 168 HIS A CA 1
ATOM 1353 C C . HIS A 1 168 ? -3.383 29.594 17.812 1 94.94 168 HIS A C 1
ATOM 1355 O O . HIS A 1 168 ? -4.379 29.125 17.25 1 94.94 168 HIS A O 1
ATOM 1361 N N . VAL A 1 169 ? -2.416 28.891 18.328 1 97.38 169 VAL A N 1
ATOM 1362 C CA . VAL A 1 169 ? -2.52 27.438 18.453 1 97.38 169 VAL A CA 1
ATOM 1363 C C . VAL A 1 169 ? -3.217 27.094 19.766 1 97.38 169 VAL A C 1
ATOM 1365 O O . VAL A 1 169 ? -2.904 27.656 20.812 1 97.38 169 VAL A O 1
ATOM 1368 N N . TRP A 1 170 ? -4.168 26.25 19.641 1 97.5 170 TRP A N 1
ATOM 1369 C CA . TRP A 1 170 ? -4.961 25.828 20.797 1 97.5 170 TRP A CA 1
ATOM 1370 C C . TRP A 1 170 ? -4.809 24.312 21.016 1 97.5 170 TRP A C 1
ATOM 1372 O O . TRP A 1 170 ? -4.387 23.594 20.109 1 97.5 170 TRP A O 1
ATOM 1382 N N . LEU A 1 171 ? -5.129 23.906 22.234 1 97.81 171 LEU A N 1
ATOM 1383 C CA . LEU A 1 171 ? -5.238 22.5 22.609 1 97.81 171 LEU A CA 1
ATOM 1384 C C . LEU A 1 171 ? -6.688 22.125 22.891 1 97.81 171 LEU A C 1
ATOM 1386 O O . LEU A 1 171 ? -7.434 22.906 23.484 1 97.81 171 LEU A O 1
ATOM 1390 N N . ALA A 1 172 ? -7.078 21 22.438 1 97.5 172 ALA A N 1
ATOM 1391 C CA . ALA A 1 172 ? -8.391 20.438 22.734 1 97.5 172 ALA A CA 1
ATOM 1392 C C . ALA A 1 172 ? -8.266 19 23.266 1 97.5 172 ALA A C 1
ATOM 1394 O O . ALA A 1 172 ? -7.316 18.297 22.922 1 97.5 172 ALA A O 1
ATOM 1395 N N . TYR A 1 173 ? -9.25 18.562 24.047 1 97.81 173 TYR A N 1
ATOM 1396 C CA . TYR A 1 173 ? -9.289 17.203 24.578 1 97.81 173 TYR A CA 1
ATOM 1397 C C . TYR A 1 173 ? -10.586 16.5 24.188 1 97.81 173 TYR A C 1
ATOM 1399 O O . TYR A 1 173 ? -11.594 17.156 23.922 1 97.81 173 TYR A O 1
ATOM 1407 N N . SER A 1 174 ? -10.555 15.234 24.094 1 98.06 174 SER A N 1
ATOM 1408 C CA . SER A 1 174 ? -11.703 14.383 23.828 1 98.06 174 SER A CA 1
ATOM 1409 C C . SER A 1 174 ? -11.586 13.047 24.562 1 98.06 174 SER A C 1
ATOM 1411 O O . SER A 1 174 ? -10.477 12.539 24.75 1 98.06 174 SER A O 1
ATOM 1413 N N . GLU A 1 175 ? -12.672 12.461 24.938 1 97.44 175 GLU A N 1
ATOM 1414 C CA . GLU A 1 175 ? -12.664 11.133 25.547 1 97.44 175 GLU A CA 1
ATOM 1415 C C . GLU A 1 175 ? -12.898 10.039 24.516 1 97.44 175 GLU A C 1
ATOM 1417 O O . GLU A 1 175 ? -12.586 8.875 24.766 1 97.44 175 GLU A O 1
ATOM 1422 N N . ASP A 1 176 ? -13.445 10.445 23.359 1 96.81 176 ASP A N 1
ATOM 1423 C CA . ASP A 1 176 ? -13.906 9.406 22.438 1 96.81 176 ASP A CA 1
ATOM 1424 C C . ASP A 1 176 ? -13.523 9.734 21 1 96.81 176 ASP A C 1
ATOM 1426 O O . ASP A 1 176 ? -13.945 9.047 20.062 1 96.81 176 ASP A O 1
ATOM 1430 N N . LEU A 1 177 ? -12.852 10.82 20.75 1 97 177 LEU A N 1
ATOM 1431 C CA . LEU A 1 177 ? -12.391 11.281 19.438 1 97 177 LEU A CA 1
ATOM 1432 C C . LEU A 1 177 ? -13.562 11.766 18.594 1 97 177 LEU A C 1
ATOM 1434 O O . LEU A 1 177 ? -13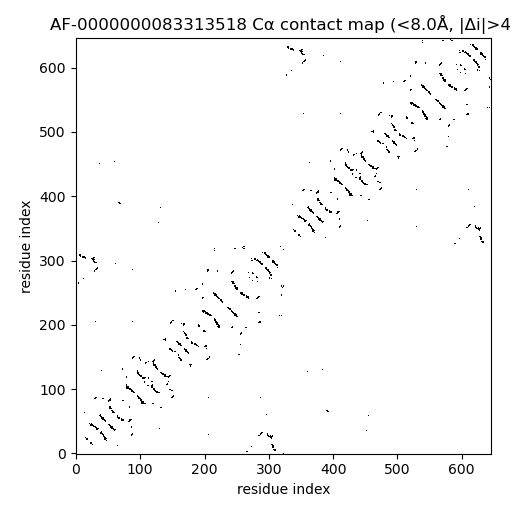.398 12.055 17.406 1 97 177 LEU A O 1
ATOM 1438 N N . ARG A 1 178 ? -14.734 11.898 19.156 1 96 178 ARG A N 1
ATOM 1439 C CA . ARG A 1 178 ? -15.93 12.344 18.438 1 96 178 ARG A CA 1
ATOM 1440 C C . ARG A 1 178 ? -16.422 13.68 18.984 1 96 178 ARG A C 1
ATOM 1442 O O . ARG A 1 178 ? -16.906 14.531 18.234 1 96 178 ARG A O 1
ATOM 1449 N N . THR A 1 179 ? -16.328 13.727 20.266 1 96.62 179 THR A N 1
ATOM 1450 C CA . THR A 1 179 ? -16.797 14.93 20.953 1 96.62 179 THR A CA 1
ATOM 1451 C C . THR A 1 179 ? -15.633 15.711 21.531 1 96.62 179 THR A C 1
ATOM 1453 O O . THR A 1 179 ? -14.828 15.156 22.281 1 96.62 179 THR A O 1
ATOM 1456 N N . TRP A 1 180 ? -15.586 16.953 21.219 1 97 180 TRP A N 1
ATOM 1457 C CA . TRP A 1 180 ? -14.531 17.859 21.688 1 97 180 TRP A CA 1
ATOM 1458 C C . TRP A 1 180 ? -15.125 19.078 22.359 1 97 180 TRP A C 1
ATOM 1460 O O . TRP A 1 180 ? -15.352 20.109 21.719 1 97 180 TRP A O 1
ATOM 1470 N N . PRO A 1 181 ? -15.289 19.031 23.672 1 96.75 181 PRO A N 1
ATOM 1471 C CA . PRO A 1 181 ? -15.977 20.109 24.391 1 96.75 181 PRO A CA 1
ATOM 1472 C C . PRO A 1 181 ? -15.18 21.422 24.375 1 96.75 181 PRO A C 1
ATOM 1474 O O . PRO A 1 181 ? -13.977 21.422 24.641 1 96.75 181 PRO A O 1
ATOM 1477 N N . GLU A 1 182 ? -15.875 22.453 24.203 1 94.94 182 GLU A N 1
ATOM 1478 C CA . GLU A 1 182 ? -15.242 23.766 24.172 1 94.94 182 GLU A CA 1
ATOM 1479 C C . GLU A 1 182 ? -14.57 24.078 25.516 1 94.94 182 GLU A C 1
ATOM 1481 O O . GLU A 1 182 ? -13.508 24.719 25.547 1 94.94 182 GLU A O 1
ATOM 1486 N N . GLU A 1 183 ? -15.195 23.641 26.547 1 95.81 183 GLU A N 1
ATOM 1487 C CA . GLU A 1 183 ? -14.688 23.938 27.875 1 95.81 183 GLU A CA 1
ATOM 1488 C C . GLU A 1 183 ? -13.344 23.25 28.125 1 95.81 183 GLU A C 1
ATOM 1490 O O . GLU A 1 183 ? -12.641 23.578 29.078 1 95.81 183 GLU A O 1
ATOM 1495 N N . TRP A 1 184 ? -12.984 22.281 27.266 1 96.19 184 TRP A N 1
ATOM 1496 C CA . TRP A 1 184 ? -11.719 21.578 27.406 1 96.19 184 TRP A CA 1
ATOM 1497 C C . TRP A 1 184 ? -10.688 22.094 26.406 1 96.19 184 TRP A C 1
ATOM 1499 O O . TRP A 1 184 ? -9.719 21.406 26.094 1 96.19 184 TRP A O 1
ATOM 1509 N N . MET A 1 185 ? -10.883 23.266 25.859 1 96.31 185 MET A N 1
ATOM 1510 C CA . MET A 1 185 ? -9.961 23.906 24.922 1 96.31 185 MET A CA 1
ATOM 1511 C C . MET A 1 185 ? -9.219 25.062 25.578 1 96.31 185 MET A C 1
ATOM 1513 O O . MET A 1 185 ? -9.773 25.766 26.438 1 96.31 185 MET A O 1
ATOM 1517 N N . ALA A 1 186 ? -7.977 25.219 25.203 1 96.31 186 ALA A N 1
ATOM 1518 C CA . ALA A 1 186 ? -7.184 26.328 25.734 1 96.31 186 ALA A CA 1
ATOM 1519 C C . ALA A 1 186 ? -6.121 26.781 24.75 1 96.31 186 ALA A C 1
ATOM 1521 O O . ALA A 1 186 ? -5.555 25.969 24.016 1 96.31 186 ALA A O 1
ATOM 1522 N N . PRO A 1 187 ? -5.84 28.094 24.719 1 96 187 PRO A N 1
ATOM 1523 C CA . PRO A 1 187 ? -4.727 28.562 23.891 1 96 187 PRO A CA 1
ATOM 1524 C C . PRO A 1 187 ? -3.365 28.141 24.438 1 96 187 PRO A C 1
ATOM 1526 O O . PRO A 1 187 ? -3.168 28.125 25.656 1 96 187 PRO A O 1
ATOM 1529 N N . ILE A 1 188 ? -2.432 27.828 23.641 1 96.81 188 ILE A N 1
ATOM 1530 C CA . ILE A 1 188 ? -1.09 27.406 24.016 1 96.81 188 ILE A CA 1
ATOM 1531 C C . ILE A 1 188 ? -0.09 28.516 23.703 1 96.81 188 ILE A C 1
ATOM 1533 O O . ILE A 1 188 ? 0.617 28.984 24.594 1 96.81 188 ILE A O 1
ATOM 1537 N N . TYR A 1 189 ? 0.012 28.906 22.438 1 95.44 189 TYR A N 1
ATOM 1538 C CA . TYR A 1 189 ? 0.916 29.969 22 1 95.44 189 TYR A CA 1
ATOM 1539 C C . TYR A 1 189 ? 0.381 30.672 20.766 1 95.44 189 TYR A C 1
ATOM 1541 O O . TYR A 1 189 ? -0.496 30.141 20.078 1 95.44 189 TYR A O 1
ATOM 1549 N N . GLY A 1 190 ? 0.852 31.891 20.5 1 96.12 190 GLY A N 1
ATOM 1550 C CA . GLY A 1 190 ? 0.45 32.688 19.359 1 96.12 190 GLY A CA 1
ATOM 1551 C C . GLY A 1 190 ? 1.607 33.438 18.719 1 96.12 190 GLY A C 1
ATOM 1552 O O . GLY A 1 190 ? 2.77 33.188 19.047 1 96.12 190 GLY A O 1
ATOM 1553 N N . PRO A 1 191 ? 1.266 34.281 17.844 1 95.81 191 PRO A N 1
ATOM 1554 C CA . PRO A 1 191 ? 2.322 35.062 17.188 1 95.81 191 PRO A CA 1
ATOM 1555 C C . PRO A 1 191 ? 3.127 35.906 18.172 1 95.81 191 PRO A C 1
ATOM 1557 O O . PRO A 1 191 ? 2.619 36.281 19.234 1 95.81 191 PRO A O 1
ATOM 1560 N N . ARG A 1 192 ? 4.441 36.125 17.844 1 95.69 192 ARG A N 1
ATOM 1561 C CA . ARG A 1 192 ? 5.312 37.031 18.578 1 95.69 192 ARG A CA 1
ATOM 1562 C C . ARG A 1 192 ? 5.531 38.312 17.781 1 95.69 192 ARG A C 1
ATOM 1564 O O . ARG A 1 192 ? 6.383 38.375 16.891 1 95.69 192 ARG A O 1
ATOM 1571 N N . PRO A 1 193 ? 4.762 39.312 18.156 1 90.69 193 PRO A N 1
ATOM 1572 C CA . PRO A 1 193 ? 4.754 40.531 17.344 1 90.69 193 PRO A CA 1
ATOM 1573 C C . PRO A 1 193 ? 6.152 41.125 17.141 1 90.69 193 PRO A C 1
ATOM 1575 O O . PRO A 1 193 ? 6.426 41.719 16.094 1 90.69 193 PRO A O 1
ATOM 1578 N N . ASP A 1 194 ? 6.977 40.969 18.047 1 91.19 194 ASP A N 1
ATOM 1579 C CA . ASP A 1 194 ? 8.297 41.594 17.984 1 91.19 194 ASP A CA 1
ATOM 1580 C C . ASP A 1 194 ? 9.312 40.625 17.344 1 91.19 194 ASP A C 1
ATOM 1582 O O . ASP A 1 194 ? 10.5 40.938 17.266 1 91.19 194 ASP A O 1
ATOM 1586 N N . ASN A 1 195 ? 8.836 39.438 16.938 1 91.06 195 ASN A N 1
ATOM 1587 C CA . ASN A 1 195 ? 9.719 38.5 16.281 1 91.06 195 ASN A CA 1
ATOM 1588 C C . ASN A 1 195 ? 9.562 38.531 14.773 1 91.06 195 ASN A C 1
ATOM 1590 O O . ASN A 1 195 ? 8.453 38.656 14.258 1 91.06 195 ASN A O 1
ATOM 1594 N N . TRP A 1 196 ? 10.562 38.406 14.008 1 89.75 196 TRP A N 1
ATOM 1595 C CA . TRP A 1 196 ? 10.609 38.75 12.586 1 89.75 196 TRP A CA 1
ATOM 1596 C C . TRP A 1 196 ? 9.953 37.656 11.742 1 89.75 196 TRP A C 1
ATOM 1598 O O . TRP A 1 196 ? 9.5 37.938 10.625 1 89.75 196 TRP A O 1
ATOM 1608 N N . TRP A 1 197 ? 9.906 36.5 12.234 1 92.69 197 TRP A N 1
ATOM 1609 C CA . TRP A 1 197 ? 9.5 35.5 11.281 1 92.69 197 TRP A CA 1
ATOM 1610 C C . TRP A 1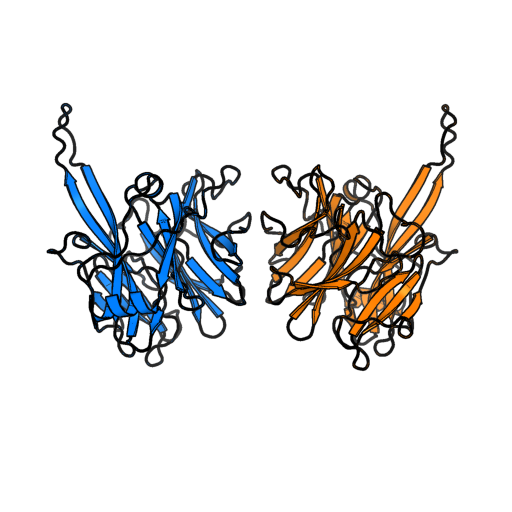 197 ? 8.125 34.938 11.633 1 92.69 197 TRP A C 1
ATOM 1612 O O . TRP A 1 197 ? 7.473 34.312 10.797 1 92.69 197 TRP A O 1
ATOM 1622 N N . ASP A 1 198 ? 7.645 35.062 12.906 1 94.56 198 ASP A N 1
ATOM 1623 C CA . ASP A 1 198 ? 6.363 34.469 13.289 1 94.56 198 ASP A CA 1
ATOM 1624 C C . ASP A 1 198 ? 5.461 35.5 13.945 1 94.56 198 ASP A C 1
ATOM 1626 O O . ASP A 1 198 ? 4.742 35.188 14.898 1 94.56 198 ASP A O 1
ATOM 1630 N N . ALA A 1 199 ? 5.391 36.719 13.375 1 93.56 199 ALA A N 1
ATOM 1631 C CA . ALA A 1 199 ? 4.707 37.844 13.984 1 93.56 199 ALA A CA 1
ATOM 1632 C C . ALA A 1 199 ? 3.227 37.875 13.617 1 93.56 199 ALA A C 1
ATOM 1634 O O . ALA A 1 199 ? 2.412 38.469 14.32 1 93.56 199 ALA A O 1
ATOM 1635 N N . THR A 1 200 ? 2.859 37.25 12.555 1 91.62 200 THR A N 1
ATOM 1636 C CA . THR A 1 200 ? 1.502 37.406 12.047 1 91.62 200 THR A CA 1
ATOM 1637 C C . THR A 1 200 ? 0.64 36.219 12.438 1 91.62 200 THR A C 1
ATOM 1639 O O . THR A 1 200 ? -0.481 36.375 12.922 1 91.62 200 THR A O 1
ATOM 1642 N N . SER A 1 201 ? 1.13 35 12.227 1 92.25 201 SER A N 1
ATOM 1643 C CA . SER A 1 201 ? 0.367 33.781 12.484 1 92.25 201 SER A CA 1
ATOM 1644 C C . SER A 1 201 ? 1.288 32.625 12.781 1 92.25 201 SER A C 1
ATOM 1646 O O . SER A 1 201 ? 2.447 32.594 12.359 1 92.25 201 SER A O 1
ATOM 1648 N N . VAL A 1 202 ? 0.775 31.734 13.555 1 95.81 202 VAL A N 1
ATOM 1649 C CA . VAL A 1 202 ? 1.486 30.5 13.836 1 95.81 202 VAL A CA 1
ATOM 1650 C C . VAL A 1 202 ? 0.528 29.312 13.703 1 95.81 202 VAL A C 1
ATOM 1652 O O . VAL A 1 202 ? -0.691 29.484 13.766 1 95.81 202 VAL A O 1
ATOM 1655 N N . GLY A 1 203 ? 1.023 28.172 13.523 1 96.12 203 GLY A N 1
ATOM 1656 C CA . GLY A 1 203 ? 0.241 26.953 13.43 1 96.12 203 GLY A CA 1
ATOM 1657 C C . GLY A 1 203 ? 1.05 25.703 13.719 1 96.12 203 GLY A C 1
ATOM 1658 O O . GLY A 1 203 ? 2.275 25.766 13.828 1 96.12 203 GLY A O 1
ATOM 1659 N N . SER A 1 204 ? 0.314 24.641 13.828 1 95.94 204 SER A N 1
ATOM 1660 C CA . SER A 1 204 ? 0.935 23.359 14.148 1 95.94 204 SER A CA 1
ATOM 1661 C C . SER A 1 204 ? 1.371 22.625 12.883 1 95.94 204 SER A C 1
ATOM 1663 O O . SER A 1 204 ? 0.726 22.75 11.836 1 95.94 204 SER A O 1
ATOM 1665 N N . ASN A 1 205 ? 2.439 21.953 12.992 1 96.44 205 ASN A N 1
ATOM 1666 C CA . ASN A 1 205 ? 2.934 21.109 11.922 1 96.44 205 ASN A CA 1
ATOM 1667 C C . ASN A 1 205 ? 2.578 19.641 12.164 1 96.44 205 ASN A C 1
ATOM 1669 O O . ASN A 1 205 ? 1.404 19.297 12.305 1 96.44 205 ASN A O 1
ATOM 1673 N N . GLY A 1 206 ? 3.549 18.719 12.156 1 96.81 206 GLY A N 1
ATOM 1674 C CA . GLY A 1 206 ? 3.312 17.297 12.242 1 96.81 206 GLY A CA 1
ATOM 1675 C C . GLY A 1 206 ? 3 16.828 13.648 1 96.81 206 GLY A C 1
ATOM 1676 O O . GLY A 1 206 ? 2.777 17.641 14.547 1 96.81 206 GLY A O 1
ATOM 1677 N N . VAL A 1 207 ? 2.902 15.586 13.859 1 98.12 207 VAL A N 1
ATOM 1678 C CA . VAL A 1 207 ? 2.557 14.938 15.125 1 98.12 207 VAL A CA 1
ATOM 1679 C C . VAL A 1 207 ? 3.617 15.258 16.172 1 98.12 207 VAL A C 1
ATOM 1681 O O . VAL A 1 207 ? 4.816 15.133 15.914 1 98.12 207 VAL A O 1
ATOM 1684 N N . PRO A 1 208 ? 3.164 15.703 17.359 1 98.5 208 PRO A N 1
ATOM 1685 C CA . PRO A 1 208 ? 4.145 15.945 18.438 1 98.5 208 PRO A CA 1
ATOM 1686 C C . PRO A 1 208 ? 5.02 14.719 18.703 1 98.5 208 PRO A C 1
ATOM 1688 O O . PRO A 1 208 ? 4.531 13.594 18.688 1 98.5 208 PRO A O 1
ATOM 1691 N N . ILE A 1 209 ? 6.297 14.984 18.906 1 98.69 209 ILE A N 1
ATOM 1692 C CA . ILE A 1 209 ? 7.25 13.93 19.219 1 98.69 209 ILE A CA 1
ATOM 1693 C C . ILE A 1 209 ? 7.422 13.828 20.734 1 98.69 209 ILE A C 1
ATOM 1695 O O . ILE A 1 209 ? 7.793 14.805 21.391 1 98.69 209 ILE A O 1
ATOM 1699 N N . GLU A 1 210 ? 7.129 12.664 21.266 1 98.44 210 GLU A N 1
ATOM 1700 C CA . GLU A 1 210 ? 7.32 12.461 22.688 1 98.44 210 GLU A CA 1
ATOM 1701 C C . GLU A 1 210 ? 8.797 12.281 23.031 1 98.44 210 GLU A C 1
ATOM 1703 O O . GLU A 1 210 ? 9.484 11.469 22.422 1 98.44 210 GLU A O 1
ATOM 1708 N N . THR A 1 211 ? 9.273 13.062 23.938 1 98.38 211 THR A N 1
ATOM 1709 C CA . THR A 1 211 ? 10.625 12.922 24.453 1 98.38 211 THR A CA 1
ATOM 1710 C C . THR A 1 211 ? 10.625 12.922 25.969 1 98.38 211 THR A C 1
ATOM 1712 O O . THR A 1 211 ? 9.609 13.234 26.594 1 98.38 211 THR A O 1
ATOM 1715 N N . GLU A 1 212 ? 11.773 12.57 26.578 1 97.62 212 GLU A N 1
ATOM 1716 C CA . GLU A 1 212 ? 11.875 12.586 28.031 1 97.62 212 GLU A CA 1
ATOM 1717 C C . GLU A 1 212 ? 11.805 14.008 28.578 1 97.62 212 GLU A C 1
ATOM 1719 O O . GLU A 1 212 ? 11.539 14.211 29.766 1 97.62 212 GLU A O 1
ATOM 1724 N N . HIS A 1 213 ? 11.969 14.984 27.719 1 98.25 213 HIS A N 1
ATOM 1725 C CA . HIS A 1 213 ? 12.016 16.375 28.172 1 98.25 213 HIS A CA 1
ATOM 1726 C C . HIS A 1 213 ? 10.688 17.078 27.906 1 98.25 213 HIS A C 1
ATOM 1728 O O . HIS A 1 213 ? 10.508 18.234 28.312 1 98.25 213 HIS A O 1
ATOM 1734 N N . GLY A 1 214 ? 9.789 16.406 27.219 1 98.62 214 GLY A N 1
ATOM 1735 C CA . GLY A 1 214 ? 8.508 17 26.844 1 98.62 214 GLY A CA 1
ATOM 1736 C C . GLY A 1 214 ? 8.07 16.641 25.438 1 98.62 214 GLY A C 1
ATOM 1737 O O . GLY A 1 214 ? 8.641 15.75 24.812 1 98.62 214 GLY A O 1
ATOM 1738 N N . TRP A 1 215 ? 6.961 17.266 25.031 1 98.75 215 TRP A N 1
ATOM 1739 C CA . TRP A 1 215 ? 6.5 17.141 23.656 1 98.75 215 TRP A CA 1
ATOM 1740 C C . TRP A 1 215 ? 7.266 18.094 22.734 1 98.75 215 TRP A C 1
ATOM 1742 O O . TRP A 1 215 ? 7.191 19.312 22.906 1 98.75 215 TRP A O 1
ATOM 1752 N N . LEU A 1 216 ? 8.055 17.516 21.844 1 98.81 216 LEU A N 1
ATOM 1753 C CA . LEU A 1 216 ? 8.734 18.297 20.828 1 98.81 216 LEU A CA 1
ATOM 1754 C C . LEU A 1 216 ? 7.809 18.547 19.641 1 98.81 216 LEU A C 1
ATOM 1756 O O . LEU A 1 216 ? 7.391 17.609 18.953 1 98.81 216 LEU A O 1
ATOM 1760 N N . CYS A 1 217 ? 7.496 19.859 19.359 1 98.56 217 CYS A N 1
ATOM 1761 C CA . CYS A 1 217 ? 6.523 20.203 18.328 1 98.56 217 CYS A CA 1
ATOM 1762 C C . CYS A 1 217 ? 7.137 21.156 17.297 1 98.56 217 CYS A C 1
ATOM 1764 O O . CYS A 1 217 ? 7.605 22.234 17.656 1 98.56 217 CYS A O 1
ATOM 1766 N N . LEU A 1 218 ? 7.137 20.703 16.109 1 98.31 218 LEU A N 1
ATOM 1767 C CA . LEU A 1 218 ? 7.438 21.641 15.031 1 98.31 218 LEU A CA 1
ATOM 1768 C C . LEU A 1 218 ? 6.238 22.531 14.742 1 98.31 218 LEU A C 1
ATOM 1770 O O . LEU A 1 218 ? 5.09 22.094 14.859 1 98.31 218 LEU A O 1
ATOM 1774 N N . ASN A 1 219 ? 6.477 23.734 14.445 1 97.38 219 ASN A N 1
ATOM 1775 C CA . ASN A 1 219 ? 5.426 24.672 14.094 1 97.38 219 ASN A CA 1
ATOM 1776 C C . ASN A 1 219 ? 5.82 25.531 12.891 1 97.38 219 ASN A C 1
ATOM 1778 O O . ASN A 1 219 ? 6.969 25.484 12.438 1 97.38 219 ASN A O 1
ATOM 1782 N N . HIS A 1 220 ? 4.879 26.172 12.344 1 97.25 220 HIS A N 1
ATOM 1783 C CA . HIS A 1 220 ? 5.137 27.141 11.289 1 97.25 220 HIS A CA 1
ATOM 1784 C C . HIS A 1 220 ? 4.621 28.531 11.672 1 97.25 220 HIS A C 1
ATOM 1786 O O . HIS A 1 220 ? 3.775 28.656 12.555 1 97.25 220 HIS A O 1
ATOM 1792 N N . GLY A 1 221 ? 5.172 29.516 11.086 1 94.75 221 GLY A N 1
ATOM 1793 C CA . GLY A 1 221 ? 4.75 30.906 11.188 1 94.75 221 GLY A CA 1
ATOM 1794 C C . GLY A 1 221 ? 5.098 31.719 9.961 1 94.75 221 GLY A C 1
ATOM 1795 O O . GLY A 1 221 ? 5.844 31.266 9.086 1 94.75 221 GLY A O 1
ATOM 1796 N N . TYR A 1 222 ? 4.406 32.812 9.867 1 90.88 222 TYR A N 1
ATOM 1797 C CA . TYR A 1 222 ? 4.777 33.75 8.797 1 90.88 222 TYR A CA 1
ATOM 1798 C C . TYR A 1 222 ? 4.641 35.188 9.25 1 90.88 222 TYR A C 1
ATOM 1800 O O . TYR A 1 222 ? 4.02 35.469 10.281 1 90.88 222 TYR A O 1
ATOM 1808 N N . THR A 1 223 ? 5.418 36.031 8.578 1 85.56 223 THR A N 1
ATOM 1809 C CA . THR A 1 223 ? 5.297 37.469 8.695 1 85.56 223 THR A CA 1
ATOM 1810 C C . THR A 1 223 ? 4.844 38.094 7.379 1 85.56 223 THR A C 1
ATOM 1812 O O . THR A 1 223 ? 5.152 37.562 6.305 1 85.56 223 THR A O 1
ATOM 1815 N N . THR A 1 224 ? 4.023 39.031 7.559 1 82.25 224 THR A N 1
ATOM 1816 C CA . THR A 1 224 ? 3.564 39.75 6.387 1 82.25 224 THR A CA 1
ATOM 1817 C C . THR A 1 224 ? 4.406 41 6.168 1 82.25 224 THR A C 1
ATOM 1819 O O . THR A 1 224 ? 4.625 41.781 7.102 1 82.25 224 THR A O 1
ATOM 1822 N N . GLN A 1 225 ? 5.098 40.969 5.051 1 72.69 225 GLN A N 1
ATOM 1823 C CA . GLN A 1 225 ? 5.805 42.188 4.68 1 72.69 225 GLN A CA 1
ATOM 1824 C C . GLN A 1 225 ? 5.07 42.906 3.566 1 72.69 225 GLN A C 1
ATOM 1826 O O . GLN A 1 225 ? 4.672 42.312 2.568 1 72.69 225 GLN A O 1
ATOM 1831 N N . VAL A 1 226 ? 4.676 44.125 3.842 1 67.12 226 VAL A N 1
ATOM 1832 C CA . VAL A 1 226 ? 4.02 44.969 2.848 1 67.12 226 VAL A CA 1
ATOM 1833 C C . VAL A 1 226 ? 5.074 45.75 2.066 1 67.12 226 VAL A C 1
ATOM 1835 O O . VAL A 1 226 ? 5.93 46.438 2.656 1 67.12 226 VAL A O 1
ATOM 1838 N N . HIS A 1 227 ? 5.285 45.344 0.947 1 65.38 227 HIS A N 1
ATOM 1839 C CA . HIS A 1 227 ? 6.176 46.094 0.088 1 65.38 227 HIS A CA 1
ATOM 1840 C C . HIS A 1 227 ? 5.398 47.156 -0.716 1 65.38 227 HIS A C 1
ATOM 1842 O O . HIS A 1 227 ? 4.379 46.812 -1.33 1 65.38 227 HIS A O 1
ATOM 1848 N N . ASP A 1 228 ? 5.645 48.344 -0.391 1 57.69 228 ASP A N 1
ATOM 1849 C CA . ASP A 1 228 ? 5.082 49.406 -1.188 1 57.69 228 ASP A CA 1
ATOM 1850 C C . ASP A 1 228 ? 5.746 49.5 -2.562 1 57.69 228 ASP A C 1
ATOM 1852 O O . ASP A 1 228 ? 6.973 49.562 -2.662 1 57.69 228 ASP A O 1
ATOM 1856 N N . SER A 1 229 ? 5.578 48.656 -3.43 1 50.72 229 SER A N 1
ATOM 1857 C CA . SER A 1 229 ? 6.219 48.844 -4.727 1 50.72 229 SER A CA 1
ATOM 1858 C C . SER A 1 229 ? 5.555 49.969 -5.512 1 50.72 229 SER A C 1
ATOM 1860 O O . SER A 1 229 ? 4.344 49.938 -5.738 1 50.72 229 SER A O 1
ATOM 1862 N N . ALA A 1 230 ? 6.07 51.25 -5.316 1 48.41 230 ALA A N 1
ATOM 1863 C CA . ALA A 1 230 ? 5.734 52.344 -6.246 1 48.41 230 ALA A CA 1
ATOM 1864 C C . ALA A 1 230 ? 5.945 51.906 -7.691 1 48.41 230 ALA A C 1
ATOM 1866 O O . ALA A 1 230 ? 7.062 51.938 -8.211 1 48.41 230 ALA A O 1
ATOM 1867 N N . ASN A 1 231 ? 5.57 50.719 -8.195 1 47.19 231 ASN A N 1
ATOM 1868 C CA . ASN A 1 231 ? 5.828 50.656 -9.625 1 47.19 231 ASN A CA 1
ATOM 1869 C C . ASN A 1 231 ? 5.059 51.719 -10.383 1 47.19 231 ASN A C 1
ATOM 1871 O O . ASN A 1 231 ? 4.207 52.406 -9.812 1 47.19 231 ASN A O 1
ATOM 1875 N N . SER A 1 232 ? 5.602 52.25 -11.594 1 44.62 232 SER A N 1
ATOM 1876 C CA . SER A 1 232 ? 5.082 53.312 -12.438 1 44.62 232 SER A CA 1
ATOM 1877 C C . SER A 1 232 ? 3.561 53.25 -12.539 1 44.62 232 SER A C 1
ATOM 1879 O O . SER A 1 232 ? 2.922 54.188 -13.023 1 44.62 232 SER A O 1
ATOM 1881 N N . LEU A 1 233 ? 3.104 52 -12.523 1 48.56 233 LEU A N 1
ATOM 1882 C CA . LEU A 1 233 ? 1.678 52.031 -12.836 1 48.56 233 LEU A CA 1
ATOM 1883 C C . LEU A 1 233 ? 0.849 52.25 -11.578 1 48.56 233 LEU A C 1
ATOM 1885 O O . LEU A 1 233 ? -0.37 52.062 -11.586 1 48.56 233 LEU A O 1
ATOM 1889 N N . GLY A 1 234 ? 1.451 52.812 -10.391 1 45 234 GLY A N 1
ATOM 1890 C CA . GLY A 1 234 ? 0.721 53.344 -9.25 1 45 234 GLY A CA 1
ATOM 1891 C C . GLY A 1 234 ? 0.213 52.25 -8.32 1 45 234 GLY A C 1
ATOM 1892 O O . GLY A 1 234 ? -0.25 52.531 -7.215 1 45 234 GLY A O 1
ATOM 1893 N N . GLN A 1 235 ? -0.682 51.125 -8.57 1 42.38 235 GLN A N 1
ATOM 1894 C CA . GLN A 1 235 ? -1.807 50.406 -7.988 1 42.38 235 GLN A CA 1
ATOM 1895 C C . GLN A 1 235 ? -1.345 49.125 -7.324 1 42.38 235 GLN A C 1
ATOM 1897 O O . GLN A 1 235 ? -0.681 48.312 -7.953 1 42.38 235 GLN A O 1
ATOM 1902 N N . GLY A 1 236 ? -1.061 48.594 -6.07 1 52.97 236 GLY A N 1
ATOM 1903 C CA . GLY A 1 236 ? -1.466 47.781 -4.941 1 52.97 236 GLY A CA 1
ATOM 1904 C C . GLY A 1 236 ? -0.293 47.219 -4.152 1 52.97 236 GLY A C 1
ATOM 1905 O O . GLY A 1 236 ? 0.85 47.281 -4.609 1 52.97 236 GLY A O 1
ATOM 1906 N N . SER A 1 237 ? -0.182 47.406 -2.859 1 57.53 237 SER A N 1
ATOM 1907 C CA . SER A 1 237 ? 0.713 46.812 -1.877 1 57.53 237 SER A CA 1
ATOM 1908 C C . SER A 1 237 ? 0.76 45.312 -2.029 1 57.53 237 SER A C 1
ATOM 1910 O O . SER A 1 237 ? -0.266 44.656 -2.277 1 57.53 237 SER A O 1
ATOM 1912 N N . THR A 1 238 ? 2.014 44.875 -2.549 1 64.75 238 THR A N 1
ATOM 1913 C CA . THR A 1 238 ? 2.182 43.438 -2.566 1 64.75 238 THR A CA 1
ATOM 1914 C C . THR A 1 238 ? 2.537 42.906 -1.177 1 64.75 238 THR A C 1
ATOM 1916 O O . THR A 1 238 ? 3.344 43.5 -0.469 1 64.75 238 THR A O 1
ATOM 1919 N N . VAL A 1 239 ? 1.705 42.062 -0.659 1 69.25 239 VAL A N 1
ATOM 1920 C CA . VAL A 1 239 ? 1.966 41.406 0.604 1 69.25 239 VAL A CA 1
ATOM 1921 C C . VAL A 1 239 ? 2.721 40.094 0.341 1 69.25 239 VAL A C 1
ATOM 1923 O O . VAL A 1 239 ? 2.285 39.25 -0.465 1 69.25 239 VAL A O 1
ATOM 1926 N N . THR A 1 240 ? 4.004 40.125 0.861 1 81.75 240 THR A N 1
ATOM 1927 C CA . THR A 1 240 ? 4.777 38.906 0.772 1 81.75 240 THR A CA 1
ATOM 1928 C C . THR A 1 240 ? 4.766 38.156 2.105 1 81.75 240 THR A C 1
ATOM 1930 O O . THR A 1 240 ? 4.938 38.781 3.162 1 81.75 240 THR A O 1
ATOM 1933 N N . ARG A 1 241 ? 4.293 36.875 2.066 1 89.88 241 ARG A N 1
ATOM 1934 C CA . ARG A 1 241 ? 4.328 35.969 3.219 1 89.88 241 ARG A CA 1
ATOM 1935 C C . ARG A 1 241 ? 5.426 34.938 3.066 1 89.88 241 ARG A C 1
ATOM 1937 O O . ARG A 1 241 ? 5.602 34.344 1.987 1 89.88 241 ARG A O 1
ATOM 1944 N N . VAL A 1 242 ? 6.238 34.875 4.07 1 92.38 242 VAL A N 1
ATOM 1945 C CA . VAL A 1 242 ? 7.258 33.844 4.078 1 92.38 242 VAL A CA 1
ATOM 1946 C C . VAL A 1 242 ? 6.988 32.844 5.219 1 92.38 242 VAL A C 1
ATOM 1948 O O . VAL A 1 242 ? 6.973 33.25 6.391 1 92.38 242 VAL A O 1
ATOM 1951 N N . TYR A 1 243 ? 6.715 31.672 4.855 1 95.5 243 TYR A N 1
ATOM 1952 C CA . TYR A 1 243 ? 6.488 30.625 5.848 1 95.5 243 TYR A CA 1
ATOM 1953 C C . TYR A 1 243 ? 7.809 30 6.297 1 95.5 243 TYR A C 1
ATOM 1955 O O . TYR A 1 243 ? 8.641 29.625 5.469 1 95.5 243 TYR A O 1
ATOM 1963 N N . ARG A 1 244 ? 7.945 29.922 7.562 1 96.88 244 ARG A N 1
ATOM 1964 C CA . ARG A 1 244 ? 9.117 29.312 8.18 1 96.88 244 ARG A CA 1
ATOM 1965 C C . ARG A 1 244 ? 8.719 28.312 9.258 1 96.88 244 ARG A C 1
ATOM 1967 O O . ARG A 1 244 ? 7.578 28.312 9.719 1 96.88 244 ARG A O 1
ATOM 1974 N N . LEU A 1 245 ? 9.688 27.422 9.594 1 98.19 245 LEU A N 1
ATOM 1975 C CA . LEU A 1 245 ? 9.43 26.422 10.625 1 98.19 245 LEU A CA 1
ATOM 1976 C C . LEU A 1 245 ? 10.18 26.766 11.914 1 98.19 245 LEU A C 1
ATOM 1978 O O . LEU A 1 245 ? 11.289 27.297 11.859 1 98.19 245 LEU A O 1
ATOM 1982 N N . GLY A 1 246 ? 9.539 26.484 12.969 1 97.88 246 GLY A N 1
ATOM 1983 C CA . GLY A 1 246 ? 10.141 26.562 14.289 1 97.88 246 GLY A CA 1
ATOM 1984 C C . GLY A 1 246 ? 9.922 25.312 15.117 1 97.88 246 GLY A C 1
ATOM 1985 O O . GLY A 1 246 ? 9.484 24.281 14.586 1 97.88 246 GLY A O 1
ATOM 1986 N N . VAL A 1 247 ? 10.352 25.391 16.359 1 98.25 247 VAL A N 1
ATOM 1987 C CA . VAL A 1 247 ? 10.156 24.281 17.281 1 98.25 247 VAL A CA 1
ATOM 1988 C C . VAL A 1 247 ? 9.711 24.812 18.641 1 98.25 247 VAL A C 1
ATOM 1990 O O . VAL A 1 247 ? 10.039 25.938 19.016 1 98.25 247 VAL A O 1
ATOM 1993 N N . ILE A 1 248 ? 8.938 24.047 19.297 1 98 248 ILE A N 1
ATOM 1994 C CA . ILE A 1 248 ? 8.438 24.375 20.625 1 98 248 ILE A CA 1
ATOM 1995 C C . ILE A 1 248 ? 8.445 23.125 21.516 1 98 248 ILE A C 1
ATOM 1997 O O . ILE A 1 248 ? 8.156 22.031 21.047 1 98 248 ILE A O 1
ATOM 2001 N N . LEU A 1 249 ? 8.82 23.328 22.75 1 98.81 249 LEU A N 1
ATOM 2002 C CA . LEU A 1 249 ? 8.812 22.25 23.734 1 98.81 249 LEU A CA 1
ATOM 2003 C C . LEU A 1 249 ? 7.695 22.469 24.75 1 98.81 249 LEU A C 1
ATOM 2005 O O . LEU A 1 249 ? 7.641 23.5 25.422 1 98.81 249 LEU A O 1
ATOM 2009 N N . LEU A 1 250 ? 6.82 21.5 24.828 1 98.69 250 LEU A N 1
ATOM 2010 C CA . LEU A 1 250 ? 5.703 21.562 25.766 1 98.69 250 LEU A CA 1
ATOM 2011 C C . LEU A 1 250 ? 5.871 20.531 26.875 1 98.69 250 LEU A C 1
ATOM 2013 O O . LEU A 1 250 ? 6.582 19.547 26.719 1 98.69 250 LEU A O 1
ATOM 2017 N N . ASP A 1 251 ? 5.156 20.797 27.938 1 98.56 251 ASP A N 1
ATOM 2018 C CA . ASP A 1 251 ? 5.188 19.875 29.062 1 98.56 251 ASP A CA 1
ATOM 2019 C C . ASP A 1 251 ? 4.539 18.531 28.719 1 98.56 251 ASP A C 1
ATOM 2021 O O . ASP A 1 251 ? 3.49 18.5 28.062 1 98.56 251 ASP A O 1
ATOM 2025 N N . LEU A 1 252 ? 5.113 17.484 29.234 1 98.12 252 LEU A N 1
ATOM 2026 C CA . LEU A 1 252 ? 4.695 16.125 28.875 1 98.12 252 LEU A CA 1
ATOM 2027 C C . LEU A 1 252 ? 3.332 15.805 29.469 1 98.12 252 LEU A C 1
ATOM 2029 O O . LEU A 1 252 ? 2.514 15.141 28.844 1 98.12 252 LEU A O 1
ATOM 2033 N N . GLU A 1 253 ? 3.049 16.25 30.625 1 96.94 253 GLU A N 1
ATOM 2034 C CA . GLU A 1 253 ? 1.823 15.914 31.344 1 96.94 253 GLU A CA 1
ATOM 2035 C C . GLU A 1 253 ? 0.748 16.969 31.141 1 96.94 253 GLU A C 1
ATOM 2037 O O . GLU A 1 253 ? -0.444 16.703 31.281 1 96.94 253 GLU A O 1
ATOM 2042 N N . ASP A 1 254 ? 1.187 18.156 30.891 1 97.12 254 ASP A N 1
ATOM 2043 C CA . ASP A 1 254 ? 0.286 19.281 30.609 1 97.12 254 ASP A CA 1
ATOM 2044 C C . ASP A 1 254 ? 0.766 20.078 29.406 1 97.12 254 ASP A C 1
ATOM 2046 O O . ASP A 1 254 ? 1.384 21.141 29.562 1 97.12 254 ASP A O 1
ATOM 2050 N N . PRO A 1 255 ? 0.347 19.688 28.25 1 97.81 255 PRO A N 1
ATOM 2051 C CA . PRO A 1 255 ? 0.885 20.312 27.047 1 97.81 255 PRO A CA 1
ATOM 2052 C C . PRO A 1 255 ? 0.402 21.75 26.859 1 97.81 255 PRO A C 1
ATOM 2054 O O . PRO A 1 255 ? 0.768 22.406 25.891 1 97.81 255 PRO A O 1
ATOM 2057 N N . THR A 1 256 ? -0.399 22.281 27.75 1 96.12 256 THR A N 1
ATOM 2058 C CA . THR A 1 256 ? -0.741 23.703 27.688 1 96.12 256 THR A CA 1
ATOM 2059 C C . THR A 1 256 ? 0.415 24.562 28.188 1 96.12 256 THR A C 1
ATOM 2061 O O . THR A 1 256 ? 0.424 25.781 28 1 96.12 256 THR A O 1
ATOM 2064 N N . ARG A 1 257 ? 1.294 23.922 28.797 1 97.56 257 ARG A N 1
ATOM 2065 C CA . ARG A 1 257 ? 2.449 24.625 29.344 1 97.56 257 ARG A CA 1
ATOM 2066 C C . ARG A 1 257 ? 3.627 24.578 28.375 1 97.56 257 ARG A C 1
ATOM 2068 O O . ARG A 1 257 ? 4.16 23.5 28.094 1 97.56 257 ARG A O 1
ATOM 2075 N N . VAL A 1 258 ? 4.074 25.734 28 1 98.12 258 VAL A N 1
ATOM 2076 C CA . VAL A 1 258 ? 5.246 25.875 27.141 1 98.12 258 VAL A CA 1
ATOM 2077 C C . VAL A 1 258 ? 6.516 25.891 27.984 1 98.12 258 VAL A C 1
ATOM 2079 O O . VAL A 1 258 ? 6.695 26.766 28.828 1 98.12 258 VAL A O 1
ATOM 2082 N N . ILE A 1 259 ? 7.328 24.891 27.781 1 98.5 259 ILE A N 1
ATOM 2083 C CA . ILE A 1 259 ? 8.609 24.859 28.469 1 98.5 259 ILE A CA 1
ATOM 2084 C C . ILE A 1 259 ? 9.578 25.844 27.828 1 98.5 259 ILE A C 1
ATOM 2086 O O . ILE A 1 259 ? 10.258 26.609 28.531 1 98.5 259 ILE A O 1
ATOM 2090 N N . ASN A 1 260 ? 9.672 25.766 26.531 1 98.12 260 ASN A N 1
ATOM 2091 C CA . ASN A 1 260 ? 10.539 26.672 25.781 1 98.12 260 ASN A CA 1
ATOM 2092 C C . ASN A 1 260 ? 10.102 26.781 24.328 1 98.12 260 ASN A C 1
ATOM 2094 O O . ASN A 1 260 ? 9.531 25.844 23.766 1 98.12 260 ASN A O 1
ATOM 2098 N N . ARG A 1 261 ? 10.328 27.938 23.75 1 97.44 261 ARG A N 1
ATOM 2099 C CA . ARG A 1 261 ? 10.109 28.25 22.328 1 97.44 261 ARG A CA 1
ATOM 2100 C C . ARG A 1 261 ? 11.203 29.156 21.797 1 97.44 261 ARG A C 1
ATOM 2102 O O . ARG A 1 261 ? 11.125 30.375 21.922 1 97.44 261 ARG A O 1
ATOM 2109 N N . PRO A 1 262 ? 12.188 28.547 21.156 1 97.31 262 PRO A N 1
ATOM 2110 C CA . PRO A 1 262 ? 13.305 29.328 20.656 1 97.31 262 PRO A CA 1
ATOM 2111 C C . PRO A 1 262 ? 12.859 30.484 19.75 1 97.31 262 PRO A C 1
ATOM 2113 O O . PRO A 1 262 ? 11.875 30.344 19 1 97.31 262 PRO A O 1
ATOM 2116 N N . LYS A 1 263 ? 13.57 31.562 19.734 1 95.06 263 LYS A N 1
ATOM 2117 C CA . LYS A 1 263 ? 13.211 32.781 19.016 1 95.06 263 LYS A CA 1
ATOM 2118 C C . LYS A 1 263 ? 13.43 32.625 17.516 1 95.06 263 LYS A C 1
ATOM 2120 O O . LYS A 1 263 ? 12.672 33.156 16.703 1 95.06 263 LYS A O 1
ATOM 2125 N N . GLU A 1 264 ? 14.445 31.891 17.141 1 96.19 264 GLU A N 1
ATOM 2126 C CA . GLU A 1 264 ? 14.828 31.797 15.742 1 96.19 264 GLU A CA 1
ATOM 2127 C C . GLU A 1 264 ? 14.141 30.625 15.055 1 96.19 264 GLU A C 1
ATOM 2129 O O . GLU A 1 264 ? 13.906 29.594 15.68 1 96.19 264 GLU A O 1
ATOM 2134 N N . PRO A 1 265 ? 13.812 30.734 13.781 1 97.06 265 PRO A N 1
ATOM 2135 C CA . PRO A 1 265 ? 13.32 29.594 13.016 1 97.06 265 PRO A CA 1
ATOM 2136 C C . PRO A 1 265 ? 14.406 28.547 12.742 1 97.06 265 PRO A C 1
ATOM 2138 O O . PRO A 1 265 ? 15.594 28.844 12.891 1 97.06 265 PRO A O 1
ATOM 2141 N N . ILE A 1 266 ? 13.969 27.422 12.305 1 98.31 266 ILE A N 1
ATOM 2142 C CA . ILE A 1 266 ? 14.945 26.359 12.086 1 98.31 266 ILE A CA 1
ATOM 2143 C C . ILE A 1 266 ? 14.953 25.969 10.609 1 98.31 266 ILE A C 1
ATOM 2145 O O . ILE A 1 266 ? 15.758 25.141 10.188 1 98.31 266 ILE A O 1
ATOM 2149 N N . PHE A 1 267 ? 14.102 26.484 9.789 1 98.12 267 PHE A N 1
ATOM 2150 C CA . PHE A 1 267 ? 14.016 26.141 8.375 1 98.12 267 PHE A CA 1
ATOM 2151 C C . PHE A 1 267 ? 13.211 27.188 7.613 1 98.12 267 PHE A C 1
ATOM 2153 O O . PHE A 1 267 ? 12.211 27.703 8.125 1 98.12 267 PHE A O 1
ATOM 2160 N N . TRP A 1 268 ? 13.586 27.547 6.398 1 96.88 268 TRP A N 1
ATOM 2161 C CA . TRP A 1 268 ? 12.93 28.562 5.574 1 96.88 268 TRP A CA 1
ATOM 2162 C C . TRP A 1 268 ? 13.195 28.312 4.094 1 96.88 268 TRP A C 1
ATOM 2164 O O . TRP A 1 268 ? 14.109 27.562 3.738 1 96.88 268 TRP A O 1
ATOM 2174 N N . PRO A 1 269 ? 12.398 28.906 3.197 1 96.81 269 PRO A N 1
ATOM 2175 C CA . PRO A 1 269 ? 12.562 28.672 1.761 1 96.81 269 PRO A CA 1
ATOM 2176 C C . PRO A 1 269 ? 13.867 29.25 1.213 1 96.81 269 PRO A C 1
ATOM 2178 O O . PRO A 1 269 ? 14.25 30.375 1.564 1 96.81 269 PRO A O 1
ATOM 2181 N N . GLU A 1 270 ? 14.5 28.453 0.423 1 96.88 270 GLU A N 1
ATOM 2182 C CA . GLU A 1 270 ? 15.734 28.891 -0.224 1 96.88 270 GLU A CA 1
ATOM 2183 C C . GLU A 1 270 ? 15.805 28.391 -1.665 1 96.88 270 GLU A C 1
ATOM 2185 O O . GLU A 1 270 ? 16.25 29.125 -2.555 1 96.88 270 GLU A O 1
ATOM 2190 N N . GLU A 1 271 ? 15.367 27.203 -1.887 1 96.69 271 GLU A N 1
ATOM 2191 C CA . GLU A 1 271 ? 15.438 26.594 -3.213 1 96.69 271 GLU A CA 1
ATOM 2192 C C . GLU A 1 271 ? 14.375 27.172 -4.141 1 96.69 271 GLU A C 1
ATOM 2194 O O . GLU A 1 271 ? 13.289 27.547 -3.695 1 96.69 271 GLU A O 1
ATOM 2199 N N . LEU A 1 272 ? 14.656 27.203 -5.41 1 95.62 272 LEU A N 1
ATOM 2200 C CA . LEU A 1 272 ? 13.734 27.781 -6.387 1 95.62 272 LEU A CA 1
ATOM 2201 C C . LEU A 1 272 ? 12.352 27.141 -6.266 1 95.62 272 LEU A C 1
ATOM 2203 O O . LEU A 1 272 ? 11.336 27.828 -6.375 1 95.62 272 LEU A O 1
ATOM 2207 N N . TRP A 1 273 ? 12.273 25.844 -6.027 1 96.12 273 TRP A N 1
ATOM 2208 C CA . TRP A 1 273 ? 11 25.141 -5.949 1 96.12 273 TRP A CA 1
ATOM 2209 C C . TRP A 1 273 ? 10.305 25.406 -4.613 1 96.12 273 TRP A C 1
ATOM 2211 O O . TRP A 1 273 ? 9.156 25 -4.414 1 96.12 273 TRP A O 1
ATOM 2221 N N . GLU A 1 274 ? 10.945 26.078 -3.688 1 96.88 274 GLU A N 1
ATOM 2222 C CA . GLU A 1 274 ? 10.352 26.578 -2.453 1 96.88 274 GLU A CA 1
ATOM 2223 C C . GLU A 1 274 ? 9.906 28.031 -2.605 1 96.88 274 GLU A C 1
ATOM 2225 O O . GLU A 1 274 ? 9.016 28.484 -1.895 1 96.88 274 GLU A O 1
ATOM 2230 N N . LEU A 1 275 ? 10.562 28.75 -3.465 1 94 275 LEU A N 1
ATOM 2231 C CA . LEU A 1 275 ? 10.336 30.172 -3.668 1 94 275 LEU A CA 1
ATOM 2232 C C . LEU A 1 275 ? 9.242 30.422 -4.703 1 94 275 LEU A C 1
ATOM 2234 O O . LEU A 1 275 ? 8.578 31.453 -4.684 1 94 275 LEU A O 1
ATOM 2238 N N . ARG A 1 276 ? 9.125 29.484 -5.574 1 93.25 276 ARG A N 1
ATOM 2239 C CA . ARG A 1 276 ? 8.172 29.625 -6.676 1 93.25 276 ARG A CA 1
ATOM 2240 C C . ARG A 1 276 ? 7.215 28.453 -6.73 1 93.25 276 ARG A C 1
ATOM 2242 O O . ARG A 1 276 ? 7.645 27.297 -6.699 1 93.25 276 ARG A O 1
ATOM 2249 N N . GLY A 1 277 ? 5.906 28.703 -6.801 1 92.62 277 GLY A N 1
ATOM 2250 C CA . GLY A 1 277 ? 4.828 27.734 -6.879 1 92.62 277 GLY A CA 1
ATOM 2251 C C . GLY A 1 277 ? 3.451 28.359 -6.754 1 92.62 277 GLY A C 1
ATOM 2252 O O . GLY A 1 277 ? 3.268 29.531 -7.074 1 92.62 277 GLY A O 1
ATOM 2253 N N . ASP A 1 278 ? 2.535 27.562 -6.414 1 92 278 ASP A N 1
ATOM 2254 C CA . ASP A 1 278 ? 1.168 28.062 -6.277 1 92 278 ASP A CA 1
ATOM 2255 C C . ASP A 1 278 ? 1.086 29.156 -5.223 1 92 278 ASP A C 1
ATOM 2257 O O . ASP A 1 278 ? 0.46 30.203 -5.449 1 92 278 ASP A O 1
ATOM 2261 N N . VAL A 1 279 ? 1.654 28.906 -4.059 1 92 279 VAL A N 1
ATOM 2262 C CA . VAL A 1 279 ? 1.889 29.922 -3.033 1 92 279 VAL A CA 1
ATOM 2263 C C . VAL A 1 279 ? 3.389 30.062 -2.787 1 92 279 VAL A C 1
ATOM 2265 O O . VAL A 1 279 ? 4.012 29.203 -2.17 1 92 279 VAL A O 1
ATOM 2268 N N . PRO A 1 280 ? 3.965 31.109 -3.211 1 92.69 280 PRO A N 1
ATOM 2269 C CA . PRO A 1 280 ? 5.422 31.266 -3.168 1 92.69 280 PRO A CA 1
ATOM 2270 C C . PRO A 1 280 ? 5.953 31.453 -1.747 1 92.69 280 PRO A C 1
ATOM 2272 O O . PRO A 1 280 ? 5.207 31.859 -0.852 1 92.69 280 PRO A O 1
ATOM 2275 N N . ASN A 1 281 ? 7.207 31.125 -1.521 1 94.62 281 ASN A N 1
ATOM 2276 C CA . ASN A 1 281 ? 7.949 31.391 -0.29 1 94.62 281 ASN A CA 1
ATOM 2277 C C . ASN A 1 281 ? 7.367 30.609 0.885 1 94.62 281 ASN A C 1
ATOM 2279 O O . ASN A 1 281 ? 7.23 31.141 1.985 1 94.62 281 ASN A O 1
ATOM 2283 N N . VAL A 1 282 ? 7.043 29.328 0.56 1 95.38 282 VAL A N 1
ATOM 2284 C CA . VAL A 1 282 ? 6.395 28.547 1.598 1 95.38 282 VAL A CA 1
ATOM 2285 C C . VAL A 1 282 ? 7.188 27.266 1.841 1 95.38 282 VAL A C 1
ATOM 2287 O O . VAL A 1 282 ? 7.531 26.547 0.895 1 95.38 282 VAL A O 1
ATOM 2290 N N . VAL A 1 283 ? 7.574 27 3.062 1 97.38 283 VAL A N 1
ATOM 2291 C CA . VAL A 1 283 ? 7.848 25.672 3.582 1 97.38 283 VAL A CA 1
ATOM 2292 C C . VAL A 1 283 ? 6.852 25.328 4.688 1 97.38 283 VAL A C 1
ATOM 2294 O O . VAL A 1 283 ? 6.773 26.031 5.699 1 97.38 283 VAL A O 1
ATOM 2297 N N . PHE A 1 284 ? 6.074 24.328 4.477 1 96.81 284 PHE A N 1
ATOM 2298 C CA . PHE A 1 284 ? 4.992 23.938 5.379 1 96.81 284 PHE A CA 1
ATOM 2299 C C . PHE A 1 284 ? 5.016 22.438 5.633 1 96.81 284 PHE A C 1
ATOM 2301 O O . PHE A 1 284 ? 4.836 21.641 4.707 1 96.81 284 PHE A O 1
ATOM 2308 N N . SER A 1 285 ? 5.176 22.031 6.879 1 96.38 285 SER A N 1
ATOM 2309 C CA . SER A 1 285 ? 5.371 20.609 7.156 1 96.38 285 SER A CA 1
ATOM 2310 C C . SER A 1 285 ? 4.188 20.031 7.922 1 96.38 285 SER A C 1
ATOM 2312 O O . SER A 1 285 ? 3.658 20.672 8.828 1 96.38 285 SER A O 1
ATOM 2314 N N . ASN A 1 286 ? 3.795 18.812 7.484 1 93.06 286 ASN A N 1
ATOM 2315 C CA . ASN A 1 286 ? 2.789 18.047 8.219 1 93.06 286 ASN A CA 1
ATOM 2316 C C . ASN A 1 286 ? 3.344 16.719 8.711 1 93.06 286 ASN A C 1
ATOM 2318 O O . ASN A 1 286 ? 2.586 15.844 9.156 1 93.06 286 ASN A O 1
ATOM 2322 N N . ALA A 1 287 ? 4.637 16.547 8.602 1 97 287 ALA A N 1
ATOM 2323 C CA . ALA A 1 287 ? 5.129 15.227 8.977 1 97 287 ALA A CA 1
ATOM 2324 C C . ALA A 1 287 ? 6.57 15.297 9.477 1 97 287 ALA A C 1
ATOM 2326 O O . ALA A 1 287 ? 7.418 15.938 8.852 1 97 287 ALA A O 1
ATOM 2327 N N . ASN A 1 288 ? 6.832 14.609 10.547 1 98.56 288 ASN A N 1
ATOM 2328 C CA . ASN A 1 288 ? 8.164 14.523 11.133 1 98.56 288 ASN A CA 1
ATOM 2329 C C . ASN A 1 288 ? 8.383 13.188 11.844 1 98.56 288 ASN A C 1
ATOM 2331 O O . ASN A 1 288 ? 8.695 13.164 13.031 1 98.56 288 ASN A O 1
ATOM 2335 N N . PRO A 1 289 ? 8.266 12.078 11.125 1 98.5 289 PRO A N 1
ATOM 2336 C CA . PRO A 1 289 ? 8.57 10.812 11.789 1 98.5 289 PRO A CA 1
ATOM 2337 C C . PRO A 1 289 ? 10.023 10.727 12.266 1 98.5 289 PRO A C 1
ATOM 2339 O O . PRO A 1 289 ? 10.898 11.383 11.703 1 98.5 289 PRO A O 1
ATOM 2342 N N . VAL A 1 290 ? 10.195 9.977 13.336 1 98.62 290 VAL A N 1
ATOM 2343 C CA . VAL A 1 290 ? 11.523 9.734 13.883 1 98.62 290 VAL A CA 1
ATOM 2344 C C . VAL A 1 290 ? 11.922 8.281 13.641 1 98.62 290 VAL A C 1
ATOM 2346 O O . VAL A 1 290 ? 11.234 7.359 14.086 1 98.62 290 VAL A O 1
ATOM 2349 N N . VAL A 1 291 ? 12.961 8.102 12.922 1 98.44 291 VAL A N 1
ATOM 2350 C CA . VAL A 1 291 ? 13.469 6.762 12.641 1 98.44 291 VAL A CA 1
ATOM 2351 C C . VAL A 1 291 ? 14.953 6.688 12.992 1 98.44 291 VAL A C 1
ATOM 2353 O O . VAL A 1 291 ? 15.766 7.445 12.445 1 98.44 291 VAL A O 1
ATOM 2356 N N . ASP A 1 292 ? 15.344 5.812 13.914 1 97.44 292 ASP A N 1
ATOM 2357 C CA . ASP A 1 292 ? 16.719 5.57 14.328 1 97.44 292 ASP A CA 1
ATOM 2358 C C . ASP A 1 292 ? 17.422 6.871 14.719 1 97.44 292 ASP A C 1
ATOM 2360 O O . ASP A 1 292 ? 18.516 7.164 14.242 1 97.44 292 ASP A O 1
ATOM 2364 N N . GLY A 1 293 ? 16.703 7.734 15.445 1 98.19 293 GLY A N 1
ATOM 2365 C CA . GLY A 1 293 ? 17.281 8.945 16.016 1 98.19 293 GLY A CA 1
ATOM 2366 C C . GLY A 1 293 ? 17.281 10.117 15.047 1 98.19 293 GLY A C 1
ATOM 2367 O O . GLY A 1 293 ? 17.75 11.203 15.383 1 98.19 293 GLY A O 1
ATOM 2368 N N . THR A 1 294 ? 16.797 9.867 13.852 1 98.69 294 THR A N 1
ATOM 2369 C CA . THR A 1 294 ? 16.734 10.914 12.844 1 98.69 294 THR A CA 1
ATOM 2370 C C . THR A 1 294 ? 15.305 11.406 12.648 1 98.69 294 THR A C 1
ATOM 2372 O O . THR A 1 294 ? 14.375 10.594 12.531 1 98.69 294 THR A O 1
ATOM 2375 N N . VAL A 1 295 ? 15.094 12.719 12.695 1 98.81 295 VAL A N 1
ATOM 2376 C CA . VAL A 1 295 ? 13.805 13.32 12.383 1 98.81 295 VAL A CA 1
ATOM 2377 C C . VAL A 1 295 ? 13.703 13.586 10.883 1 98.81 295 VAL A C 1
ATOM 2379 O O . VAL A 1 295 ? 14.555 14.281 10.312 1 98.81 295 VAL A O 1
ATOM 2382 N N . TYR A 1 296 ? 12.75 13.016 10.203 1 98.88 296 TYR A N 1
ATOM 2383 C CA . TYR A 1 296 ? 12.445 13.273 8.805 1 98.88 296 TYR A CA 1
ATOM 2384 C C . TYR A 1 296 ? 11.328 14.305 8.672 1 98.88 296 TYR A C 1
ATOM 2386 O O . TYR A 1 296 ? 10.164 14.008 8.938 1 98.88 296 TYR A O 1
ATOM 2394 N N . VAL A 1 297 ? 11.688 15.492 8.281 1 98.88 297 VAL A N 1
ATOM 2395 C CA . VAL A 1 297 ? 10.711 16.562 8.156 1 98.88 297 VAL A CA 1
ATOM 2396 C C . VAL A 1 297 ? 10.289 16.703 6.691 1 98.88 297 VAL A C 1
ATOM 2398 O O . VAL A 1 297 ? 11.039 17.25 5.871 1 98.88 297 VAL A O 1
ATOM 2401 N N . TYR A 1 298 ? 9.156 16.219 6.387 1 98.88 298 TYR A N 1
ATOM 2402 C CA . TYR A 1 298 ? 8.586 16.375 5.051 1 98.88 298 TYR A CA 1
ATOM 2403 C C . TYR A 1 298 ? 7.758 17.656 4.957 1 98.88 298 TYR A C 1
ATOM 2405 O O . TYR A 1 298 ? 7.008 17.984 5.883 1 98.88 298 TYR A O 1
ATOM 2413 N N . TYR A 1 299 ? 7.91 18.359 3.863 1 98.62 299 TYR A N 1
ATOM 2414 C CA . TYR A 1 299 ? 7.234 19.656 3.797 1 98.62 299 TYR A CA 1
ATOM 2415 C C . TYR A 1 299 ? 6.812 19.969 2.367 1 98.62 299 TYR A C 1
ATOM 2417 O O . TYR A 1 299 ? 7.422 19.484 1.41 1 98.62 299 TYR A O 1
ATOM 2425 N N . GLY A 1 300 ? 5.723 20.766 2.264 1 98.38 300 GLY A N 1
ATOM 2426 C CA . GLY A 1 300 ? 5.375 21.375 0.987 1 98.38 300 GLY A CA 1
ATOM 2427 C C . GLY A 1 300 ? 6.25 22.562 0.631 1 98.38 300 GLY A C 1
ATOM 2428 O O . GLY A 1 300 ? 6.484 23.438 1.466 1 98.38 300 GLY A O 1
ATOM 2429 N N . GLY A 1 301 ? 6.762 22.531 -0.567 1 97.81 301 GLY A N 1
ATOM 2430 C CA . GLY A 1 301 ? 7.465 23.672 -1.119 1 97.81 301 GLY A CA 1
ATOM 2431 C C . GLY A 1 301 ? 6.605 24.516 -2.047 1 97.81 301 GLY A C 1
ATOM 2432 O O . GLY A 1 301 ? 6.203 24.047 -3.115 1 97.81 301 GLY A O 1
ATOM 2433 N N . ALA A 1 302 ? 6.383 25.656 -1.592 1 96.75 302 ALA A N 1
ATOM 2434 C CA . ALA A 1 302 ? 5.605 26.625 -2.359 1 96.75 302 ALA A CA 1
ATOM 2435 C C . ALA A 1 302 ? 4.27 26.031 -2.801 1 96.75 302 ALA A C 1
ATOM 2437 O O . ALA A 1 302 ? 3.799 26.297 -3.908 1 96.75 302 ALA A O 1
ATOM 2438 N N . ASP A 1 303 ? 3.779 25.141 -2.033 1 96.38 303 ASP A N 1
ATOM 2439 C CA . ASP A 1 303 ? 2.506 24.469 -2.291 1 96.38 303 ASP A CA 1
ATOM 2440 C C . ASP A 1 303 ? 2.5 23.812 -3.666 1 96.38 303 ASP A C 1
ATOM 2442 O O . ASP A 1 303 ? 1.529 23.938 -4.414 1 96.38 303 ASP A O 1
ATOM 2446 N N . HIS A 1 304 ? 3.586 23.125 -3.957 1 97 304 HIS A N 1
ATOM 2447 C CA . HIS A 1 304 ? 3.693 22.578 -5.305 1 97 304 HIS A CA 1
ATOM 2448 C C . HIS A 1 304 ? 4.375 21.203 -5.293 1 97 304 HIS A C 1
ATOM 2450 O O . HIS A 1 304 ? 4.043 20.328 -6.094 1 97 304 HIS A O 1
ATOM 2456 N N . VAL A 1 305 ? 5.332 21.094 -4.43 1 98.38 305 VAL A N 1
ATOM 2457 C CA . VAL A 1 305 ? 6.129 19.875 -4.383 1 98.38 305 VAL A CA 1
ATOM 2458 C C . VAL A 1 305 ? 6.387 19.484 -2.93 1 98.38 305 VAL A C 1
ATOM 2460 O O . VAL A 1 305 ? 6.133 20.266 -2.014 1 98.38 305 VAL A O 1
ATOM 2463 N N . ILE A 1 306 ? 6.867 18.25 -2.748 1 98.75 306 ILE A N 1
ATOM 2464 C CA . ILE A 1 306 ? 7.203 17.781 -1.408 1 98.75 306 ILE A CA 1
ATOM 2465 C C . ILE A 1 306 ? 8.719 17.703 -1.256 1 98.75 306 ILE A C 1
ATOM 2467 O O . ILE A 1 306 ? 9.391 17.031 -2.039 1 98.75 306 ILE A O 1
ATOM 2471 N N . GLY A 1 307 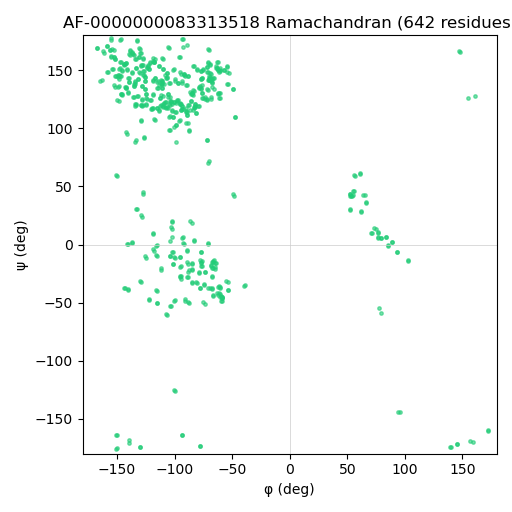? 9.203 18.406 -0.276 1 98.75 307 GLY A N 1
ATOM 2472 C CA . GLY A 1 307 ? 10.609 18.312 0.092 1 98.75 307 GLY A CA 1
ATOM 2473 C C . GLY A 1 307 ? 10.844 17.531 1.368 1 98.75 307 GLY A C 1
ATOM 2474 O O . GLY A 1 307 ? 9.891 17.172 2.062 1 98.75 307 GLY A O 1
ATOM 2475 N N . LEU A 1 308 ? 12.141 17.234 1.637 1 98.81 308 LEU A N 1
ATOM 2476 C CA . LEU A 1 308 ? 12.586 16.531 2.836 1 98.81 308 LEU A CA 1
ATOM 2477 C C . LEU A 1 308 ? 13.773 17.25 3.471 1 98.81 308 LEU A C 1
ATOM 2479 O O . LEU A 1 308 ? 14.719 17.625 2.777 1 98.81 308 LEU A O 1
ATOM 2483 N N . ALA A 1 309 ? 13.672 17.516 4.691 1 98.75 309 ALA A N 1
ATOM 2484 C CA . ALA A 1 309 ? 14.789 17.922 5.535 1 98.75 309 ALA A CA 1
ATOM 2485 C C . ALA A 1 309 ? 14.945 17 6.73 1 98.75 309 ALA A C 1
ATOM 2487 O O . ALA A 1 309 ? 13.984 16.344 7.141 1 98.75 309 ALA A O 1
ATOM 2488 N N . THR A 1 310 ? 16.156 16.891 7.254 1 98.69 310 THR A N 1
ATOM 2489 C CA . THR A 1 310 ? 16.391 15.977 8.367 1 98.69 310 THR A CA 1
ATOM 2490 C C . THR A 1 310 ? 17.234 16.641 9.438 1 98.69 310 THR A C 1
ATOM 2492 O O . THR A 1 310 ? 17.828 17.703 9.203 1 98.69 310 THR A O 1
ATOM 2495 N N . CYS A 1 311 ? 17.234 16.094 10.562 1 98.5 311 CYS A N 1
ATOM 2496 C CA . CYS A 1 311 ? 18.125 16.453 11.656 1 98.5 311 CYS A CA 1
ATOM 2497 C C . CYS A 1 311 ? 18.203 15.336 12.695 1 98.5 311 CYS A C 1
ATOM 2499 O O . CYS A 1 311 ? 17.422 14.383 12.641 1 98.5 311 CYS A O 1
ATOM 2501 N N . SER A 1 312 ? 19.203 15.445 13.539 1 98.44 312 SER A N 1
ATOM 2502 C CA . SER A 1 312 ? 19.281 14.578 14.703 1 98.44 312 SER A CA 1
ATOM 2503 C C . SER A 1 312 ? 18.219 14.93 15.734 1 98.44 312 SER A C 1
ATOM 2505 O O . SER A 1 312 ? 18.047 16.109 16.078 1 98.44 312 SER A O 1
ATOM 2507 N N . LEU A 1 313 ? 17.547 13.922 16.219 1 98.69 313 LEU A N 1
ATOM 2508 C CA . LEU A 1 313 ? 16.562 14.164 17.266 1 98.69 313 LEU A CA 1
ATOM 2509 C C . LEU A 1 313 ? 17.203 14.812 18.484 1 98.69 313 LEU A C 1
ATOM 2511 O O . LEU A 1 313 ? 16.656 15.781 19.031 1 98.69 313 LEU A O 1
ATOM 2515 N N . ASP A 1 314 ? 18.328 14.297 18.875 1 98.25 314 ASP A N 1
ATOM 2516 C CA . ASP A 1 314 ? 19 14.805 20.062 1 98.25 314 ASP A CA 1
ATOM 2517 C C . ASP A 1 314 ? 19.359 16.281 19.906 1 98.25 314 ASP A C 1
ATOM 2519 O O . ASP A 1 314 ? 19.188 17.062 20.828 1 98.25 314 ASP A O 1
ATOM 2523 N N . GLU A 1 315 ? 19.844 16.609 18.734 1 98.19 315 GLU A N 1
ATOM 2524 C CA . GLU A 1 315 ? 20.234 18 18.5 1 98.19 315 GLU A CA 1
ATOM 2525 C C . GLU A 1 315 ? 19.016 18.922 18.484 1 98.19 315 GLU A C 1
ATOM 2527 O O . GLU A 1 315 ? 19.078 20.047 18.984 1 98.19 315 GLU A O 1
ATOM 2532 N N . LEU A 1 316 ? 17.969 18.438 17.938 1 98.62 316 LEU A N 1
ATOM 2533 C CA . LEU A 1 316 ? 16.75 19.219 17.891 1 98.62 316 LEU A CA 1
ATOM 2534 C C . LEU A 1 316 ? 16.188 19.422 19.297 1 98.62 316 LEU A C 1
ATOM 2536 O O . LEU A 1 316 ? 15.727 20.516 19.625 1 98.62 316 LEU A O 1
ATOM 2540 N N . VAL A 1 317 ? 16.188 18.375 20.062 1 98.56 317 VAL A N 1
ATOM 2541 C CA . VAL A 1 317 ? 15.727 18.453 21.438 1 98.56 317 VAL A CA 1
ATOM 2542 C C . VAL A 1 317 ? 16.562 19.469 22.219 1 98.56 317 VAL A C 1
ATOM 2544 O O . VAL A 1 317 ? 16.031 20.297 22.953 1 98.56 317 VAL A O 1
ATOM 2547 N N . ASP A 1 318 ? 17.875 19.406 22.047 1 98.12 318 ASP A N 1
ATOM 2548 C CA . ASP A 1 318 ? 18.766 20.359 22.719 1 98.12 318 ASP A CA 1
ATOM 2549 C C . ASP A 1 318 ? 18.438 21.797 22.328 1 98.12 318 ASP A C 1
ATOM 2551 O O . ASP A 1 318 ? 18.391 22.672 23.188 1 98.12 318 ASP A O 1
ATOM 2555 N N . TYR A 1 319 ? 18.281 21.953 21.109 1 98.38 319 TYR A N 1
ATOM 2556 C CA . TYR A 1 319 ? 17.953 23.297 20.672 1 98.38 319 TYR A CA 1
ATOM 2557 C C . TYR A 1 319 ? 16.609 23.766 21.234 1 98.38 319 TYR A C 1
ATOM 2559 O O . TYR A 1 319 ? 16.469 24.922 21.656 1 98.38 319 TYR A O 1
ATOM 2567 N N . ALA A 1 320 ? 15.617 22.859 21.234 1 98.38 320 ALA A N 1
ATOM 2568 C CA . ALA A 1 320 ? 14.297 23.188 21.766 1 98.38 320 ALA A CA 1
ATOM 2569 C C . ALA A 1 320 ? 14.383 23.547 23.25 1 98.38 320 ALA A C 1
ATOM 2571 O O . ALA A 1 320 ? 13.625 24.391 23.734 1 98.38 320 ALA A O 1
ATOM 2572 N N . ARG A 1 321 ? 15.25 22.891 23.969 1 97.69 321 ARG A N 1
ATOM 2573 C CA . ARG A 1 321 ? 15.383 23.078 25.406 1 97.69 321 ARG A CA 1
ATOM 2574 C C . ARG A 1 321 ? 16.156 24.359 25.703 1 97.69 321 ARG A C 1
ATOM 2576 O O . ARG A 1 321 ? 15.844 25.078 26.656 1 97.69 321 ARG A O 1
ATOM 2583 N N . PHE A 1 322 ? 17.219 24.672 24.844 1 96.19 322 PHE A N 1
ATOM 2584 C CA . PHE A 1 322 ? 18.188 25.656 25.281 1 96.19 322 PHE A CA 1
ATOM 2585 C C . PHE A 1 322 ? 18.328 26.781 24.25 1 96.19 322 PHE A C 1
ATOM 2587 O O . PHE A 1 322 ? 19.031 27.766 24.484 1 96.19 322 PHE A O 1
ATOM 2594 N N . GLY A 1 323 ? 17.797 26.609 23.188 1 92.31 323 GLY A N 1
ATOM 2595 C CA . GLY A 1 323 ? 17.922 27.641 22.172 1 92.31 323 GLY A CA 1
ATOM 2596 C C . GLY A 1 323 ? 17.156 28.906 22.5 1 92.31 323 GLY A C 1
ATOM 2597 O O . GLY A 1 323 ? 16.328 28.906 23.406 1 92.31 323 GLY A O 1
ATOM 2598 N N . MET B 1 1 ? -22.312 -34.406 -12.203 1 76.31 1 MET B N 1
ATOM 2599 C CA . MET B 1 1 ? -22.422 -33.031 -11.648 1 76.31 1 MET B CA 1
ATOM 2600 C C . MET B 1 1 ? -21.484 -32.094 -12.359 1 76.31 1 MET B C 1
ATOM 2602 O O . MET B 1 1 ? -20.344 -32.438 -12.664 1 76.31 1 MET B O 1
ATOM 2606 N N . SER B 1 2 ? -22.016 -31.016 -12.883 1 86.38 2 SER B N 1
ATOM 2607 C CA . SER B 1 2 ? -21.188 -30.031 -13.562 1 86.38 2 SER B CA 1
ATOM 2608 C C . SER B 1 2 ? -20.969 -28.797 -12.695 1 86.38 2 SER B C 1
ATOM 2610 O O . SER B 1 2 ? -21.797 -28.484 -11.836 1 86.38 2 SER B O 1
ATOM 2612 N N . PHE B 1 3 ? -19.844 -28.266 -12.664 1 96.19 3 PHE B N 1
ATOM 2613 C CA . PHE B 1 3 ? -19.5 -27.062 -11.914 1 96.19 3 PHE B CA 1
ATOM 2614 C C . PHE B 1 3 ? -18.672 -26.109 -12.766 1 96.19 3 PHE B C 1
ATOM 2616 O O . PHE B 1 3 ? -17.812 -26.547 -13.547 1 96.19 3 PHE B O 1
ATOM 2623 N N . ARG B 1 4 ? -19.047 -24.844 -12.609 1 97.31 4 ARG B N 1
ATOM 2624 C CA . ARG B 1 4 ? -18.297 -23.828 -13.352 1 97.31 4 ARG B CA 1
ATOM 2625 C C . ARG B 1 4 ? -18.109 -22.562 -12.531 1 97.31 4 ARG B C 1
ATOM 2627 O O . ARG B 1 4 ? -19.047 -22.109 -11.875 1 97.31 4 ARG B O 1
ATOM 2634 N N . LEU B 1 5 ? -16.906 -22.031 -12.555 1 98.38 5 LEU B N 1
ATOM 2635 C CA . LEU B 1 5 ? -16.688 -20.703 -12.008 1 98.38 5 LEU B CA 1
ATOM 2636 C C . LEU B 1 5 ? -17.484 -19.656 -12.781 1 98.38 5 LEU B C 1
ATOM 2638 O O . LEU B 1 5 ? -17.734 -19.828 -13.977 1 98.38 5 LEU B O 1
ATOM 2642 N N . GLN B 1 6 ? -17.828 -18.609 -12.078 1 98.25 6 GLN B N 1
ATOM 2643 C CA . GLN B 1 6 ? -18.547 -17.516 -12.727 1 98.25 6 GLN B CA 1
ATOM 2644 C C . GLN B 1 6 ? -17.609 -16.344 -13.016 1 98.25 6 GLN B C 1
ATOM 2646 O O . GLN B 1 6 ? -17.047 -15.758 -12.094 1 98.25 6 GLN B O 1
ATOM 2651 N N . ARG B 1 7 ? -17.469 -16.141 -14.312 1 98.19 7 ARG B N 1
ATOM 2652 C CA . ARG B 1 7 ? -16.688 -14.984 -14.688 1 98.19 7 ARG B CA 1
ATOM 2653 C C . ARG B 1 7 ? -17.312 -13.695 -14.164 1 98.19 7 ARG B C 1
ATOM 2655 O O . ARG B 1 7 ? -18.516 -13.477 -14.312 1 98.19 7 ARG B O 1
ATOM 2662 N N . HIS B 1 8 ? -16.516 -12.883 -13.523 1 97.75 8 HIS B N 1
ATOM 2663 C CA . HIS B 1 8 ? -17.047 -11.609 -13.047 1 97.75 8 HIS B CA 1
ATOM 2664 C C . HIS B 1 8 ? -17.328 -10.672 -14.211 1 97.75 8 HIS B C 1
ATOM 2666 O O . HIS B 1 8 ? -16.531 -10.555 -15.141 1 97.75 8 HIS B O 1
ATOM 2672 N N . PRO B 1 9 ? -18.406 -9.938 -14.117 1 96.81 9 PRO B N 1
ATOM 2673 C CA . PRO B 1 9 ? -18.781 -9.094 -15.258 1 96.81 9 PRO B CA 1
ATOM 2674 C C . PRO B 1 9 ? -17.797 -7.965 -15.516 1 96.81 9 PRO B C 1
ATOM 2676 O O . PRO B 1 9 ? -17.719 -7.445 -16.625 1 96.81 9 PRO B O 1
ATOM 2679 N N . GLN B 1 10 ? -17.016 -7.594 -14.586 1 96.44 10 GLN B N 1
ATOM 2680 C CA . GLN B 1 10 ? -16.078 -6.488 -14.742 1 96.44 10 GLN B CA 1
ATOM 2681 C C . GLN B 1 10 ? -14.711 -6.988 -15.203 1 96.44 10 GLN B C 1
ATOM 2683 O O . GLN B 1 10 ? -13.75 -6.219 -15.273 1 96.44 10 GLN B O 1
ATOM 2688 N N . SER B 1 11 ? -14.555 -8.281 -15.523 1 96.75 11 SER B N 1
ATOM 2689 C CA . SER B 1 11 ? -13.312 -8.812 -16.078 1 96.75 11 SER B CA 1
ATOM 2690 C C . SER B 1 11 ? -13.07 -8.312 -17.5 1 96.75 11 SER B C 1
ATOM 2692 O O . SER B 1 11 ? -14.016 -8.164 -18.266 1 96.75 11 SER B O 1
ATOM 2694 N N . PRO B 1 12 ? -11.891 -8.062 -17.875 1 98.12 12 PRO B N 1
ATOM 2695 C CA . PRO B 1 12 ? -10.703 -8.164 -17.031 1 98.12 12 PRO B CA 1
ATOM 2696 C C . PRO B 1 12 ? -10.633 -7.059 -15.977 1 98.12 12 PRO B C 1
ATOM 2698 O O . PRO B 1 12 ? -11.086 -5.938 -16.234 1 98.12 12 PRO B O 1
ATOM 2701 N N . VAL B 1 13 ? -10.047 -7.402 -14.859 1 98.62 13 VAL B N 1
ATOM 2702 C CA . VAL B 1 13 ? -10.047 -6.453 -13.75 1 98.62 13 VAL B CA 1
ATOM 2703 C C . VAL B 1 13 ? -8.75 -5.652 -13.758 1 98.62 13 VAL B C 1
ATOM 2705 O O . VAL B 1 13 ? -8.609 -4.676 -13.016 1 98.62 13 VAL B O 1
ATOM 2708 N N . MET B 1 14 ? -7.781 -6.004 -14.523 1 98.38 14 MET B N 1
ATOM 2709 C CA . MET B 1 14 ? -6.551 -5.246 -14.711 1 98.38 14 MET B CA 1
ATOM 2710 C C . MET B 1 14 ? -6 -5.434 -16.125 1 98.38 14 MET B C 1
ATOM 2712 O O . MET B 1 14 ? -5.949 -6.555 -16.625 1 98.38 14 MET B O 1
ATOM 2716 N N . ILE B 1 15 ? -5.586 -4.387 -16.719 1 97.94 15 ILE B N 1
ATOM 2717 C CA . ILE B 1 15 ? -4.996 -4.391 -18.062 1 97.94 15 ILE B CA 1
ATOM 2718 C C . ILE B 1 15 ? -3.646 -3.68 -18.031 1 97.94 15 ILE B C 1
ATOM 2720 O O . ILE B 1 15 ? -3.346 -2.943 -17.094 1 97.94 15 ILE B O 1
ATOM 2724 N N . PRO B 1 16 ? -2.807 -3.934 -19 1 97.69 16 PRO B N 1
ATOM 2725 C CA . PRO B 1 16 ? -1.537 -3.207 -19.062 1 97.69 16 PRO B CA 1
ATOM 2726 C C . PRO B 1 16 ? -1.724 -1.692 -19.109 1 97.69 16 PRO B C 1
ATOM 2728 O O . PRO B 1 16 ? -2.766 -1.208 -19.562 1 97.69 16 PRO B O 1
ATOM 2731 N N . ASP B 1 17 ? -0.764 -0.994 -18.578 1 96.25 17 ASP B N 1
ATOM 2732 C CA . ASP B 1 17 ? -0.734 0.465 -18.594 1 96.25 17 ASP B CA 1
ATOM 2733 C C . ASP B 1 17 ? 0.213 0.981 -19.672 1 96.25 17 ASP B C 1
ATOM 2735 O O . ASP B 1 17 ? 1.435 0.932 -19.516 1 96.25 17 ASP B O 1
ATOM 2739 N N . PRO B 1 18 ? -0.288 1.54 -20.672 1 93.12 18 PRO B N 1
ATOM 2740 C CA . PRO B 1 18 ? 0.566 1.961 -21.781 1 93.12 18 PRO B CA 1
ATOM 2741 C C . PRO B 1 18 ? 1.556 3.055 -21.391 1 93.12 18 PRO B C 1
ATOM 2743 O O . PRO B 1 18 ? 2.521 3.309 -22.109 1 93.12 18 PRO B O 1
ATOM 2746 N N . THR B 1 19 ? 1.352 3.719 -20.281 1 91.25 19 THR B N 1
ATOM 2747 C CA . THR B 1 19 ? 2.229 4.809 -19.859 1 91.25 19 THR B CA 1
ATOM 2748 C C . THR B 1 19 ? 3.385 4.277 -19.016 1 91.25 19 THR B C 1
ATOM 2750 O O . THR B 1 19 ? 4.297 5.027 -18.656 1 91.25 19 THR B O 1
ATOM 2753 N N . SER B 1 20 ? 3.355 3.025 -18.734 1 94.75 20 SER B N 1
ATOM 2754 C CA . SER B 1 20 ? 4.387 2.42 -17.891 1 94.75 20 SER B CA 1
ATOM 2755 C C . SER B 1 20 ? 5.488 1.796 -18.75 1 94.75 20 SER B C 1
ATOM 2757 O O . SER B 1 20 ? 5.219 1.225 -19.797 1 94.75 20 SER B O 1
ATOM 2759 N N . THR B 1 21 ? 6.664 1.827 -18.203 1 94.25 21 THR B N 1
ATOM 2760 C CA . THR B 1 21 ? 7.77 1.217 -18.922 1 94.25 21 THR B CA 1
ATOM 2761 C C . THR B 1 21 ? 7.852 -0.278 -18.641 1 94.25 21 THR B C 1
ATOM 2763 O O . THR B 1 21 ? 8.422 -1.04 -19.422 1 94.25 21 THR B O 1
ATOM 2766 N N . TRP B 1 22 ? 7.293 -0.691 -17.547 1 97.31 22 TRP B N 1
ATOM 2767 C CA . TRP B 1 22 ? 7.551 -2.07 -17.141 1 97.31 22 TRP B CA 1
ATOM 2768 C C . TRP B 1 22 ? 6.27 -2.893 -17.172 1 97.31 22 TRP B C 1
ATOM 2770 O O . TRP B 1 22 ? 6.305 -4.117 -17 1 97.31 22 TRP B O 1
ATOM 2780 N N . GLU B 1 23 ? 5.121 -2.236 -17.344 1 98 23 GLU B N 1
ATOM 2781 C CA . GLU B 1 23 ? 3.893 -3.02 -17.422 1 98 23 GLU B CA 1
ATOM 2782 C C . GLU B 1 23 ? 3.021 -2.584 -18.594 1 98 23 GLU B C 1
ATOM 2784 O O . GLU B 1 23 ? 1.797 -2.707 -18.547 1 98 23 GLU B O 1
ATOM 2789 N N . CYS B 1 24 ? 3.629 -2.115 -19.656 1 97.06 24 CYS B N 1
ATOM 2790 C CA . CYS B 1 24 ? 2.891 -1.609 -20.812 1 97.06 24 CYS B CA 1
ATOM 2791 C C . CYS B 1 24 ? 2.508 -2.742 -21.75 1 97.06 24 CYS B C 1
ATOM 2793 O O . CYS B 1 24 ? 1.635 -2.578 -22.609 1 97.06 24 CYS B O 1
ATOM 2795 N N . TYR B 1 25 ? 3.115 -3.895 -21.641 1 96.62 25 TYR B N 1
ATOM 2796 C CA . TYR B 1 25 ? 2.902 -4.961 -22.609 1 96.62 25 TYR B CA 1
ATOM 2797 C C . TYR B 1 25 ? 1.979 -6.035 -22.047 1 96.62 25 TYR B C 1
ATOM 2799 O O . TYR B 1 25 ? 0.947 -6.352 -22.656 1 96.62 25 TYR B O 1
ATOM 2807 N N . ASN B 1 26 ? 2.291 -6.586 -20.844 1 97.75 26 ASN B N 1
ATOM 2808 C CA . ASN B 1 26 ? 1.48 -7.637 -20.25 1 97.75 26 ASN B CA 1
ATOM 2809 C C . ASN B 1 26 ? 1.341 -7.438 -18.734 1 97.75 26 ASN B C 1
ATOM 2811 O O . ASN B 1 26 ? 2.271 -6.969 -18.078 1 97.75 26 ASN B O 1
ATOM 2815 N N . VAL B 1 27 ? 0.193 -7.754 -18.188 1 98.56 27 VAL B N 1
ATOM 2816 C CA . VAL B 1 27 ? -0.073 -7.934 -16.75 1 98.56 27 VAL B CA 1
ATOM 2817 C C . VAL B 1 27 ? -0.893 -9.203 -16.547 1 98.56 27 VAL B C 1
ATOM 2819 O O . VAL B 1 27 ? -2.008 -9.328 -17.062 1 98.56 27 VAL B O 1
ATOM 2822 N N . PHE B 1 28 ? -0.359 -10.203 -15.742 1 97.69 28 PHE B N 1
ATOM 2823 C CA . PHE B 1 28 ? -1.049 -11.484 -15.68 1 97.69 28 PHE B CA 1
ATOM 2824 C C . PHE B 1 28 ? -0.516 -12.336 -14.531 1 97.69 28 PHE B C 1
ATOM 2826 O O . PHE B 1 28 ? 0.461 -11.961 -13.875 1 97.69 28 PHE B O 1
ATOM 2833 N N . ASN B 1 29 ? -1.22 -13.438 -14.219 1 97.75 29 ASN B N 1
ATOM 2834 C CA . ASN B 1 29 ? -0.842 -14.5 -13.289 1 97.75 29 ASN B CA 1
ATOM 2835 C C . ASN B 1 29 ? -0.548 -13.938 -11.898 1 97.75 29 ASN B C 1
ATOM 2837 O O . ASN B 1 29 ? 0.528 -14.172 -11.344 1 97.75 29 ASN B O 1
ATOM 2841 N N . PRO B 1 30 ? -1.565 -13.289 -11.336 1 98.62 30 PRO B N 1
ATOM 2842 C CA . PRO B 1 30 ? -1.34 -12.625 -10.047 1 98.62 30 PRO B CA 1
ATOM 2843 C C . PRO B 1 30 ? -1.462 -13.578 -8.859 1 98.62 30 PRO B C 1
ATOM 2845 O O . PRO B 1 30 ? -2.166 -14.586 -8.945 1 98.62 30 PRO B O 1
ATOM 2848 N N . SER B 1 31 ? -0.767 -13.227 -7.801 1 98.56 31 SER B N 1
ATOM 2849 C CA . SER B 1 31 ? -1.143 -13.648 -6.457 1 98.56 31 SER B CA 1
ATOM 2850 C C . SER B 1 31 ? -2.059 -12.633 -5.789 1 98.56 31 SER B C 1
ATOM 2852 O O . SER B 1 31 ? -1.918 -11.43 -6.004 1 98.56 31 SER B O 1
ATOM 2854 N N . VAL B 1 32 ? -3.002 -13.125 -4.973 1 98.81 32 VAL B N 1
ATOM 2855 C CA . VAL B 1 32 ? -3.854 -12.242 -4.188 1 98.81 32 VAL B CA 1
ATOM 2856 C C . VAL B 1 32 ? -4.074 -12.828 -2.797 1 98.81 32 VAL B C 1
ATOM 2858 O O . VAL B 1 32 ? -4.41 -14.008 -2.662 1 98.81 32 VAL B O 1
ATOM 2861 N N . ILE B 1 33 ? -3.887 -12.078 -1.805 1 98.31 33 ILE B N 1
ATOM 2862 C CA . ILE B 1 33 ? -4.195 -12.469 -0.432 1 98.31 33 ILE B CA 1
ATOM 2863 C C . ILE B 1 33 ? -5.125 -11.43 0.199 1 98.31 33 ILE B C 1
ATOM 2865 O O . ILE B 1 33 ? -5.055 -10.242 -0.124 1 98.31 33 ILE B O 1
ATOM 2869 N N . TYR B 1 34 ? -6.082 -11.914 0.968 1 98.25 34 TYR B N 1
ATOM 2870 C CA . TYR B 1 34 ? -6.93 -11.031 1.763 1 98.25 34 TYR B CA 1
ATOM 2871 C C . TYR B 1 34 ? -6.363 -10.852 3.168 1 98.25 34 TYR B C 1
ATOM 2873 O O . TYR B 1 34 ? -6.215 -11.828 3.912 1 98.25 34 TYR B O 1
ATOM 2881 N N . HIS B 1 35 ? -5.98 -9.625 3.514 1 97.56 35 HIS B N 1
ATOM 2882 C CA . HIS B 1 35 ? -5.359 -9.328 4.797 1 97.56 35 HIS B CA 1
ATOM 2883 C C . HIS B 1 35 ? -5.746 -7.934 5.285 1 97.56 35 HIS B C 1
ATOM 2885 O O . HIS B 1 35 ? -5.664 -6.961 4.527 1 97.56 35 HIS B O 1
ATOM 2891 N N . ASN B 1 36 ? -6.219 -7.852 6.551 1 95.81 36 ASN B N 1
ATOM 2892 C CA . ASN B 1 36 ? -6.566 -6.594 7.203 1 95.81 36 ASN B CA 1
ATOM 2893 C C . ASN B 1 36 ? -7.566 -5.789 6.379 1 95.81 36 ASN B C 1
ATOM 2895 O O . ASN B 1 36 ? -7.355 -4.605 6.117 1 95.81 36 ASN B O 1
ATOM 2899 N N . GLY B 1 37 ? -8.547 -6.457 5.832 1 96.94 37 GLY B N 1
ATOM 2900 C CA . GLY B 1 37 ? -9.688 -5.84 5.18 1 96.94 37 GLY B CA 1
ATOM 2901 C C . GLY B 1 37 ? -9.414 -5.453 3.736 1 96.94 37 GLY B C 1
ATOM 2902 O O . GLY B 1 37 ? -10.219 -4.773 3.105 1 96.94 37 GLY B O 1
ATOM 2903 N N . LEU B 1 38 ? -8.25 -5.836 3.244 1 98.44 38 LEU B N 1
ATOM 2904 C CA . LEU B 1 38 ? -7.875 -5.469 1.882 1 98.44 38 LEU B CA 1
ATOM 2905 C C . LEU B 1 38 ? -7.469 -6.699 1.079 1 98.44 38 LEU B C 1
ATOM 2907 O O . LEU B 1 38 ? -6.895 -7.645 1.63 1 98.44 38 LEU B O 1
ATOM 2911 N N . PHE B 1 39 ? -7.766 -6.688 -0.217 1 98.81 39 PHE B N 1
ATOM 2912 C CA . PHE B 1 39 ? -7.133 -7.582 -1.179 1 98.81 39 PHE B CA 1
ATOM 2913 C C . PHE B 1 39 ? -5.785 -7.031 -1.627 1 98.81 39 PHE B C 1
ATOM 2915 O O . PHE B 1 39 ? -5.699 -5.902 -2.111 1 98.81 39 PHE B O 1
ATOM 2922 N N . HIS B 1 40 ? -4.742 -7.766 -1.369 1 98.88 40 HIS B N 1
ATOM 2923 C CA . HIS B 1 40 ? -3.402 -7.418 -1.831 1 98.88 40 HIS B CA 1
ATOM 2924 C C . HIS B 1 40 ? -2.986 -8.281 -3.02 1 98.88 40 HIS B C 1
ATOM 2926 O O . HIS B 1 40 ? -2.945 -9.508 -2.916 1 98.88 40 HIS B O 1
ATOM 2932 N N . MET B 1 41 ? -2.652 -7.594 -4.109 1 98.88 41 MET B N 1
ATOM 2933 C CA . MET B 1 41 ? -2.277 -8.305 -5.328 1 98.88 41 MET B CA 1
ATOM 2934 C C . MET B 1 41 ? -0.801 -8.094 -5.648 1 98.88 41 MET B C 1
ATOM 2936 O O . MET B 1 41 ? -0.313 -6.965 -5.637 1 98.88 41 MET B O 1
ATOM 2940 N N . HIS B 1 42 ? -0.08 -9.125 -5.824 1 98.88 42 HIS B N 1
ATOM 2941 C CA . HIS B 1 42 ? 1.226 -9.148 -6.473 1 98.88 42 HIS B CA 1
ATOM 2942 C C . HIS B 1 42 ? 1.139 -9.773 -7.863 1 98.88 42 HIS B C 1
ATOM 2944 O O . HIS B 1 42 ? 0.775 -10.945 -7.996 1 98.88 42 HIS B O 1
ATOM 2950 N N . TYR B 1 43 ? 1.461 -8.992 -8.859 1 98.81 43 TYR B N 1
ATOM 2951 C CA . TYR B 1 43 ? 1.19 -9.477 -10.211 1 98.81 43 TYR B CA 1
ATOM 2952 C C . TYR B 1 43 ? 2.439 -9.406 -11.078 1 98.81 43 TYR B C 1
ATOM 2954 O O . TYR B 1 43 ? 3.291 -8.539 -10.883 1 98.81 43 TYR B O 1
ATOM 2962 N N . ARG B 1 44 ? 2.492 -10.352 -12.016 1 98.62 44 ARG B N 1
ATOM 2963 C CA . ARG B 1 44 ? 3.523 -10.367 -13.047 1 98.62 44 ARG B CA 1
ATOM 2964 C C . ARG B 1 44 ? 3.23 -9.336 -14.133 1 98.62 44 ARG B C 1
ATOM 2966 O O . ARG B 1 44 ? 2.09 -9.203 -14.578 1 98.62 44 ARG B O 1
ATOM 2973 N N . ALA B 1 45 ? 4.23 -8.594 -14.516 1 98.69 45 ALA B N 1
ATOM 2974 C CA . ALA B 1 45 ? 4.059 -7.645 -15.609 1 98.69 45 ALA B CA 1
ATOM 2975 C C . ALA B 1 45 ? 5.324 -7.551 -16.453 1 98.69 45 ALA B C 1
ATOM 2977 O O . ALA B 1 45 ? 6.414 -7.906 -16 1 98.69 45 ALA B O 1
ATOM 2978 N N . GLN B 1 46 ? 5.129 -7.16 -17.688 1 97.81 46 GLN B N 1
ATOM 2979 C CA . GLN B 1 46 ? 6.215 -6.996 -18.641 1 97.81 46 GLN B CA 1
ATOM 2980 C C . GLN B 1 46 ? 6.082 -5.684 -19.406 1 97.81 46 GLN B C 1
ATOM 2982 O O . GLN B 1 46 ? 4.969 -5.262 -19.734 1 97.81 46 GLN B O 1
ATOM 2987 N N . GLY B 1 47 ? 7.246 -5.105 -19.594 1 96.5 47 GLY B N 1
ATOM 2988 C CA . GLY B 1 47 ? 7.332 -4.039 -20.578 1 96.5 47 GLY B CA 1
ATOM 2989 C C . GLY B 1 47 ? 7.758 -4.527 -21.953 1 96.5 47 GLY B C 1
ATOM 2990 O O . GLY B 1 47 ? 7.691 -5.723 -22.234 1 96.5 47 GLY B O 1
ATOM 2991 N N . LEU B 1 48 ? 8.164 -3.59 -22.766 1 94.5 48 LEU B N 1
ATOM 2992 C CA . LEU B 1 48 ? 8.578 -3.932 -24.125 1 94.5 48 LEU B CA 1
ATOM 2993 C C . LEU B 1 48 ? 9.875 -4.738 -24.109 1 94.5 48 LEU B C 1
ATOM 2995 O O . LEU B 1 48 ? 10.219 -5.379 -25.094 1 94.5 48 LEU B O 1
ATOM 2999 N N . ASP B 1 49 ? 10.609 -4.695 -22.984 1 94 49 ASP B N 1
ATOM 3000 C CA . ASP B 1 49 ? 11.859 -5.441 -22.844 1 94 49 ASP B CA 1
ATOM 3001 C C . ASP B 1 49 ? 11.586 -6.922 -22.578 1 94 49 ASP B C 1
ATOM 3003 O O . ASP B 1 49 ? 12.516 -7.727 -22.516 1 94 49 ASP B O 1
ATOM 3007 N N . TRP B 1 50 ? 10.359 -7.312 -22.188 1 93.06 50 TRP B N 1
ATOM 3008 C CA . TRP B 1 50 ? 9.883 -8.68 -21.984 1 93.06 50 TRP B CA 1
ATOM 3009 C C . TRP B 1 50 ? 10.414 -9.25 -20.672 1 93.06 50 TRP B C 1
ATOM 3011 O O . TRP B 1 50 ? 10.336 -10.453 -20.438 1 93.06 50 TRP B O 1
ATOM 3021 N N . VAL B 1 51 ? 10.992 -8.391 -19.859 1 96.56 51 VAL B N 1
ATOM 3022 C CA . VAL B 1 51 ? 11.469 -8.836 -18.547 1 96.56 51 VAL B CA 1
ATOM 3023 C C . VAL B 1 51 ? 10.336 -8.766 -17.531 1 96.56 51 VAL B C 1
ATOM 3025 O O . VAL B 1 51 ? 9.727 -7.711 -17.344 1 96.56 51 VAL B O 1
ATOM 3028 N N . SER B 1 52 ? 10.055 -9.891 -16.906 1 97.88 52 SER B N 1
ATOM 3029 C CA . SER B 1 52 ? 8.961 -9.938 -15.945 1 97.88 52 SER B CA 1
ATOM 3030 C C . SER B 1 52 ? 9.383 -9.344 -14.602 1 97.88 52 SER B C 1
ATOM 3032 O O . SER B 1 52 ? 10.492 -9.609 -14.125 1 97.88 52 SER B O 1
ATOM 3034 N N . ARG B 1 53 ? 8.578 -8.57 -14.07 1 98.62 53 ARG B N 1
ATOM 3035 C CA . ARG B 1 53 ? 8.68 -8.016 -12.719 1 98.62 53 ARG B CA 1
ATOM 3036 C C . ARG B 1 53 ? 7.375 -8.203 -11.953 1 98.62 53 ARG B C 1
ATOM 3038 O O . ARG B 1 53 ? 6.352 -8.562 -12.539 1 98.62 53 ARG B O 1
ATOM 3045 N N . ILE B 1 54 ? 7.465 -8.023 -10.648 1 98.81 54 ILE B N 1
ATOM 3046 C CA . ILE B 1 54 ? 6.277 -8.188 -9.82 1 98.81 54 ILE B CA 1
ATOM 3047 C C . ILE B 1 54 ? 5.809 -6.816 -9.328 1 98.81 54 ILE B C 1
ATOM 3049 O O . ILE B 1 54 ? 6.559 -6.094 -8.672 1 98.81 54 ILE B O 1
ATOM 3053 N N . GLY B 1 55 ? 4.617 -6.465 -9.711 1 98.75 55 GLY B N 1
ATOM 3054 C CA . GLY B 1 55 ? 3.98 -5.254 -9.211 1 98.75 55 GLY B CA 1
ATOM 3055 C C . GLY B 1 55 ? 3.1 -5.496 -8 1 98.75 55 GLY B C 1
ATOM 3056 O O . GLY B 1 55 ? 3.006 -6.621 -7.512 1 98.75 55 GLY B O 1
ATOM 3057 N N . TYR B 1 56 ? 2.549 -4.418 -7.477 1 98.81 56 TYR B N 1
ATOM 3058 C CA . TYR B 1 56 ? 1.672 -4.465 -6.312 1 98.81 56 TYR B CA 1
ATOM 3059 C C . TYR B 1 56 ? 0.445 -3.586 -6.52 1 98.81 56 TYR B C 1
ATOM 3061 O O . TYR B 1 56 ? 0.55 -2.477 -7.047 1 98.81 56 TYR B O 1
ATOM 3069 N N . ALA B 1 57 ? -0.695 -4.137 -6.133 1 98.81 57 ALA B N 1
ATOM 3070 C CA . ALA B 1 57 ? -1.96 -3.408 -6.148 1 98.81 57 ALA B CA 1
ATOM 3071 C C . ALA B 1 57 ? -2.818 -3.775 -4.941 1 98.81 57 ALA B C 1
ATOM 3073 O O . ALA B 1 57 ? -2.66 -4.852 -4.359 1 98.81 57 ALA B O 1
ATOM 3074 N N . VAL B 1 58 ? -3.734 -2.832 -4.582 1 98.56 58 VAL B N 1
ATOM 3075 C CA . VAL B 1 58 ? -4.613 -3.043 -3.434 1 98.56 58 VAL B CA 1
ATOM 3076 C C . VAL B 1 58 ? -6.059 -2.76 -3.83 1 98.56 58 VAL B C 1
ATOM 3078 O O . VAL B 1 58 ? -6.316 -1.971 -4.742 1 98.56 58 VAL B O 1
ATOM 3081 N N . SER B 1 59 ? -6.984 -3.508 -3.199 1 98.69 59 SER B N 1
ATOM 3082 C CA . SER B 1 59 ? -8.414 -3.344 -3.473 1 98.69 59 SER B CA 1
ATOM 3083 C C . SER B 1 59 ? -9.242 -3.594 -2.223 1 98.69 59 SER B C 1
ATOM 3085 O O . SER B 1 59 ? -8.914 -4.461 -1.409 1 98.69 59 SER B O 1
ATOM 3087 N N . VAL B 1 60 ? -10.32 -2.816 -2.131 1 97.31 60 VAL B N 1
ATOM 3088 C CA . VAL B 1 60 ? -11.25 -2.988 -1.018 1 97.31 60 VAL B CA 1
ATOM 3089 C C . VAL B 1 60 ? -12.258 -4.086 -1.351 1 97.31 60 VAL B C 1
ATOM 3091 O O . VAL B 1 60 ? -12.656 -4.859 -0.474 1 97.31 60 VAL B O 1
ATOM 3094 N N . ASP B 1 61 ? -12.578 -4.191 -2.633 1 97.75 61 ASP B N 1
ATOM 3095 C CA . ASP B 1 61 ? -13.695 -5.062 -3 1 97.75 61 ASP B CA 1
ATOM 3096 C C . ASP B 1 61 ? -13.211 -6.23 -3.861 1 97.75 61 ASP B C 1
ATOM 3098 O O . ASP B 1 61 ? -14.016 -7.059 -4.293 1 97.75 61 ASP B O 1
ATOM 3102 N N . GLY B 1 62 ? -11.961 -6.324 -4.184 1 98.38 62 GLY B N 1
ATOM 3103 C CA . GLY B 1 62 ? -11.414 -7.395 -5 1 98.38 62 GLY B CA 1
ATOM 3104 C C . GLY B 1 62 ? -11.664 -7.203 -6.484 1 98.38 62 GLY B C 1
ATOM 3105 O O . GLY B 1 62 ? -11.312 -8.062 -7.293 1 98.38 62 GLY B O 1
ATOM 3106 N N . VAL B 1 63 ? -12.203 -6.117 -6.887 1 98.56 63 VAL B N 1
ATOM 3107 C CA . VAL B 1 63 ? -12.586 -5.895 -8.273 1 98.56 63 VAL B CA 1
ATOM 3108 C C . VAL B 1 63 ? -11.875 -4.652 -8.812 1 98.56 63 VAL B C 1
ATOM 3110 O O . VAL B 1 63 ? -11.297 -4.68 -9.898 1 98.56 63 VAL B O 1
ATOM 3113 N N . HIS B 1 64 ? -11.906 -3.545 -8.039 1 98.19 64 HIS B N 1
ATOM 3114 C CA . HIS B 1 64 ? -11.242 -2.299 -8.414 1 98.19 64 HIS B CA 1
ATOM 3115 C C . HIS B 1 64 ? -9.883 -2.174 -7.734 1 98.19 64 HIS B C 1
ATOM 3117 O O . HIS B 1 64 ? -9.797 -2.18 -6.508 1 98.19 64 HIS B O 1
ATOM 3123 N N . TRP B 1 65 ? -8.914 -1.993 -8.57 1 98.56 65 TRP B N 1
ATOM 3124 C CA . TRP B 1 65 ? -7.555 -2.078 -8.039 1 98.56 65 TRP B CA 1
ATOM 3125 C C . TRP B 1 65 ? -6.844 -0.733 -8.141 1 98.56 65 TRP B C 1
ATOM 3127 O O . TRP B 1 65 ? -6.988 -0.023 -9.141 1 98.56 65 TRP B O 1
ATOM 3137 N N . ASN B 1 66 ? -6.172 -0.329 -7.086 1 98.5 66 ASN B N 1
ATOM 3138 C CA . ASN B 1 66 ? -5.238 0.792 -7.02 1 98.5 66 ASN B CA 1
ATOM 3139 C C . ASN B 1 66 ? -3.791 0.316 -6.98 1 98.5 66 ASN B C 1
ATOM 3141 O O . ASN B 1 66 ? -3.342 -0.239 -5.977 1 98.5 66 ASN B O 1
ATOM 3145 N N . ARG B 1 67 ? -2.955 0.5 -8.047 1 97.94 67 ARG B N 1
ATOM 3146 C CA . ARG B 1 67 ? -1.662 -0.173 -8.117 1 97.94 67 ARG B CA 1
ATOM 3147 C C . ARG B 1 67 ? -0.517 0.819 -7.941 1 97.94 67 ARG B C 1
ATOM 3149 O O . ARG B 1 67 ? -0.65 1.996 -8.281 1 97.94 67 ARG B O 1
ATOM 3156 N N . LEU B 1 68 ? 0.59 0.39 -7.422 1 98.31 68 LEU B N 1
ATOM 3157 C CA . LEU B 1 68 ? 1.833 1.148 -7.324 1 98.31 68 LEU B CA 1
ATOM 3158 C C . LEU B 1 68 ? 2.451 1.359 -8.703 1 98.31 68 LEU B C 1
ATOM 3160 O O . LEU B 1 68 ? 2.273 0.533 -9.602 1 98.31 68 LEU B O 1
ATOM 3164 N N . ARG B 1 69 ? 3.219 2.379 -8.828 1 96.62 69 ARG B N 1
ATOM 3165 C CA . ARG B 1 69 ? 3.758 2.773 -10.125 1 96.62 69 ARG B CA 1
ATOM 3166 C C . ARG B 1 69 ? 4.984 1.94 -10.484 1 96.62 69 ARG B C 1
ATOM 3168 O O . ARG B 1 69 ? 5.242 1.688 -11.664 1 96.62 69 ARG B O 1
ATOM 3175 N N . GLU B 1 70 ? 5.746 1.54 -9.484 1 97.38 70 GLU B N 1
ATOM 3176 C CA . GLU B 1 70 ? 6.969 0.773 -9.695 1 97.38 70 GLU B CA 1
ATOM 3177 C C . GLU B 1 70 ? 6.836 -0.643 -9.141 1 97.38 70 GLU B C 1
ATOM 3179 O O . GLU B 1 70 ? 6.051 -0.884 -8.219 1 97.38 70 GLU B O 1
ATOM 3184 N N . PRO B 1 71 ? 7.598 -1.602 -9.711 1 98.5 71 PRO B N 1
ATOM 3185 C CA . PRO B 1 71 ? 7.547 -2.959 -9.164 1 98.5 71 PRO B CA 1
ATOM 3186 C C . PRO B 1 71 ? 8.039 -3.035 -7.723 1 98.5 71 PRO B C 1
ATOM 3188 O O . PRO B 1 71 ? 8.82 -2.184 -7.285 1 98.5 71 PRO B O 1
ATOM 3191 N N . VAL B 1 72 ? 7.594 -4.047 -7.047 1 98.56 72 VAL B N 1
ATOM 3192 C CA . VAL B 1 72 ? 8.047 -4.254 -5.672 1 98.56 72 VAL B CA 1
ATOM 3193 C C . VAL B 1 72 ? 9.117 -5.336 -5.645 1 98.56 72 VAL B C 1
ATOM 3195 O O . VAL B 1 72 ? 9.828 -5.488 -4.645 1 98.56 72 VAL B O 1
ATOM 3198 N N . LEU B 1 73 ? 9.234 -6.125 -6.676 1 98.25 73 LEU B N 1
ATOM 3199 C CA . LEU B 1 73 ? 10.289 -7.117 -6.84 1 98.25 73 LEU B CA 1
ATOM 3200 C C . LEU B 1 73 ? 10.75 -7.191 -8.297 1 98.25 73 LEU B C 1
ATOM 3202 O O . LEU B 1 73 ? 9.922 -7.184 -9.211 1 98.25 73 LEU B O 1
ATOM 3206 N N . ALA B 1 74 ? 12.047 -7.223 -8.508 1 97.69 74 ALA B N 1
ATOM 3207 C CA . ALA B 1 74 ? 12.641 -7.227 -9.836 1 97.69 74 ALA B CA 1
ATOM 3208 C C . ALA B 1 74 ? 13.828 -8.18 -9.906 1 97.69 74 ALA B C 1
ATOM 3210 O O . ALA B 1 74 ? 14.32 -8.641 -8.875 1 97.69 74 ALA B O 1
ATOM 3211 N N . PRO B 1 75 ? 14.234 -8.523 -11.109 1 97.19 75 PRO B N 1
ATOM 3212 C CA . PRO B 1 75 ? 15.391 -9.406 -11.234 1 97.19 75 PRO B CA 1
ATOM 3213 C C . PRO B 1 75 ? 16.625 -8.883 -10.5 1 97.19 75 PRO B C 1
ATOM 3215 O O . PRO B 1 75 ? 16.766 -7.668 -10.32 1 97.19 75 PRO B O 1
ATOM 3218 N N . SER B 1 76 ? 17.469 -9.812 -10.102 1 93.44 76 SER B N 1
ATOM 3219 C CA . SER B 1 76 ? 18.578 -9.406 -9.25 1 93.44 76 SER B CA 1
ATOM 3220 C C . SER B 1 76 ? 19.906 -9.922 -9.789 1 93.44 76 SER B C 1
ATOM 3222 O O . SER B 1 76 ? 20.953 -9.344 -9.523 1 93.44 76 SER B O 1
ATOM 3224 N N . ASP B 1 77 ? 19.891 -11.086 -10.438 1 92.75 77 ASP B N 1
ATOM 3225 C CA . ASP B 1 77 ? 21.141 -11.672 -10.898 1 92.75 77 ASP B CA 1
ATOM 3226 C C . ASP B 1 77 ? 20.938 -12.508 -12.156 1 92.75 77 ASP B C 1
ATOM 3228 O O . ASP B 1 77 ? 19.922 -12.352 -12.852 1 92.75 77 ASP B O 1
ATOM 3232 N N . GLY B 1 78 ? 21.859 -13.328 -12.484 1 92.94 78 GLY B N 1
ATOM 3233 C CA . GLY B 1 78 ? 21.828 -14.109 -13.711 1 92.94 78 GLY B CA 1
ATOM 3234 C C . GLY B 1 78 ? 20.734 -15.156 -13.719 1 92.94 78 GLY B C 1
ATOM 3235 O O . GLY B 1 78 ? 20.234 -15.531 -14.781 1 92.94 78 GLY B O 1
ATOM 3236 N N . THR B 1 79 ? 20.312 -15.656 -12.555 1 92.62 79 THR B N 1
ATOM 3237 C CA . THR B 1 79 ? 19.344 -16.734 -12.469 1 92.62 79 THR B CA 1
ATOM 3238 C C . THR B 1 79 ? 17.938 -16.203 -12.734 1 92.62 79 THR B C 1
ATOM 3240 O O . THR B 1 79 ? 17.016 -16.969 -13.047 1 92.62 79 THR B O 1
ATOM 3243 N N . ASP B 1 80 ? 17.781 -14.883 -12.617 1 96 80 ASP B N 1
ATOM 3244 C CA . ASP B 1 80 ? 16.469 -14.312 -12.883 1 96 80 ASP B CA 1
ATOM 3245 C C . ASP B 1 80 ? 16.547 -13.164 -13.883 1 96 80 ASP B C 1
ATOM 3247 O O . ASP B 1 80 ? 15.656 -12.32 -13.953 1 96 80 ASP B O 1
ATOM 3251 N N . SER B 1 81 ? 17.547 -13.117 -14.703 1 95 81 SER B N 1
ATOM 3252 C CA . SER B 1 81 ? 17.875 -11.992 -15.586 1 95 81 SER B CA 1
ATOM 3253 C C . SER B 1 81 ? 16.781 -11.781 -16.625 1 95 81 SER B C 1
ATOM 3255 O O . SER B 1 81 ? 16.688 -10.703 -17.219 1 95 81 SER B O 1
ATOM 3257 N N . ARG B 1 82 ? 16 -12.773 -16.875 1 94 82 ARG B N 1
ATOM 3258 C CA . ARG B 1 82 ? 14.953 -12.656 -17.875 1 94 82 ARG B CA 1
ATOM 3259 C C . ARG B 1 82 ? 13.602 -12.383 -17.234 1 94 82 ARG B C 1
ATOM 3261 O O . ARG B 1 82 ? 12.609 -12.133 -17.922 1 94 82 ARG B O 1
ATOM 3268 N N . GLY B 1 83 ? 13.609 -12.555 -15.812 1 97.06 83 GLY B N 1
ATOM 3269 C CA . GLY B 1 83 ? 12.383 -12.141 -15.148 1 97.06 83 GLY B CA 1
ATOM 3270 C C . GLY B 1 83 ? 12.062 -12.969 -13.922 1 97.06 83 GLY B C 1
ATOM 3271 O O . GLY B 1 83 ? 12.68 -14.008 -13.688 1 97.06 83 GLY B O 1
ATOM 3272 N N . ILE B 1 84 ? 11.156 -12.484 -13.133 1 97.56 84 ILE B N 1
ATOM 3273 C CA . ILE B 1 84 ? 10.539 -13.164 -11.992 1 97.56 84 ILE B CA 1
ATOM 3274 C C . ILE B 1 84 ? 9.039 -13.297 -12.227 1 97.56 84 ILE B C 1
ATOM 3276 O O . ILE B 1 84 ? 8.352 -12.305 -12.469 1 97.56 84 ILE B O 1
ATOM 3280 N N . GLU B 1 85 ? 8.523 -14.586 -12.055 1 97.25 85 GLU B N 1
ATOM 3281 C CA . GLU B 1 85 ? 7.211 -14.883 -12.617 1 97.25 85 GLU B CA 1
ATOM 3282 C C . GLU B 1 85 ? 6.332 -15.625 -11.617 1 97.25 85 GLU B C 1
ATOM 3284 O O . GLU B 1 85 ? 6.84 -16.281 -10.711 1 97.25 85 GLU B O 1
ATOM 3289 N N . ASP B 1 86 ? 5.082 -15.453 -11.742 1 97.31 86 ASP B N 1
ATOM 3290 C CA . ASP B 1 86 ? 4.023 -16.297 -11.18 1 97.31 86 ASP B CA 1
ATOM 3291 C C . ASP B 1 86 ? 4.102 -16.328 -9.656 1 97.31 86 ASP B C 1
ATOM 3293 O O . ASP B 1 86 ? 4.188 -17.406 -9.062 1 97.31 86 ASP B O 1
ATOM 3297 N N . PRO B 1 87 ? 3.959 -15.188 -9.094 1 98.5 87 PRO B N 1
ATOM 3298 C CA . PRO B 1 87 ? 3.98 -15.141 -7.629 1 98.5 87 PRO B CA 1
ATOM 3299 C C . PRO B 1 87 ? 2.789 -15.859 -7.004 1 98.5 87 PRO B C 1
ATOM 3301 O O . PRO B 1 87 ? 1.69 -15.852 -7.562 1 98.5 87 PRO B O 1
ATOM 3304 N N . ARG B 1 88 ? 2.99 -16.516 -5.902 1 98.56 88 ARG B N 1
ATOM 3305 C CA . ARG B 1 88 ? 1.985 -17.016 -4.969 1 98.56 88 ARG B CA 1
ATOM 3306 C C . ARG B 1 88 ? 2.312 -16.594 -3.539 1 98.56 88 ARG B C 1
ATOM 3308 O O . ARG B 1 88 ? 3.379 -16.938 -3.018 1 98.56 88 ARG B O 1
ATOM 3315 N N . VAL B 1 89 ? 1.441 -15.867 -2.93 1 98.56 89 VAL B N 1
ATOM 3316 C CA . VAL B 1 89 ? 1.722 -15.312 -1.61 1 98.56 89 VAL B CA 1
ATOM 3317 C C . VAL B 1 89 ? 0.841 -15.992 -0.564 1 98.56 89 VAL B C 1
ATOM 3319 O O . VAL B 1 89 ? -0.358 -16.188 -0.782 1 98.56 89 VAL B O 1
ATOM 3322 N N . VAL B 1 90 ? 1.426 -16.359 0.538 1 97.94 90 VAL B N 1
ATOM 3323 C CA . VAL B 1 90 ? 0.711 -16.969 1.655 1 97.94 90 VAL B CA 1
ATOM 3324 C C . VAL B 1 90 ? 1.111 -16.281 2.961 1 97.94 90 VAL B C 1
ATOM 3326 O O . VAL B 1 90 ? 2.244 -15.82 3.102 1 97.94 90 VAL B O 1
ATOM 3329 N N . ALA B 1 91 ? 0.161 -16.109 3.846 1 97.44 91 ALA B N 1
ATOM 3330 C CA . ALA B 1 91 ? 0.47 -15.727 5.223 1 97.44 91 ALA B CA 1
ATOM 3331 C C . ALA B 1 91 ? 0.85 -16.953 6.055 1 97.44 91 ALA B C 1
ATOM 3333 O O . ALA B 1 91 ? 0.106 -17.938 6.105 1 97.44 91 ALA B O 1
ATOM 3334 N N . LEU B 1 92 ? 2.051 -16.938 6.617 1 95.31 92 LEU B N 1
ATOM 3335 C CA . LEU B 1 92 ? 2.594 -18.062 7.375 1 95.31 92 LEU B CA 1
ATOM 3336 C C . LEU B 1 92 ? 3.467 -17.562 8.523 1 95.31 92 LEU B C 1
ATOM 3338 O O . LEU B 1 92 ? 4.383 -16.766 8.312 1 95.31 92 LEU B O 1
ATOM 3342 N N . ASP B 1 93 ? 3.301 -18 9.812 1 91.38 93 ASP B N 1
ATOM 3343 C CA . ASP B 1 93 ? 4.09 -17.672 10.992 1 91.38 93 ASP B CA 1
ATOM 3344 C C . ASP B 1 93 ? 4.223 -16.156 11.156 1 91.38 93 ASP B C 1
ATOM 3346 O O . ASP B 1 93 ? 5.332 -15.641 11.305 1 91.38 93 ASP B O 1
ATOM 3350 N N . ASP B 1 94 ? 3.268 -15.328 11 1 91.38 94 ASP B N 1
ATOM 3351 C CA . ASP B 1 94 ? 3.172 -13.898 11.25 1 91.38 94 ASP B CA 1
ATOM 3352 C C . ASP B 1 94 ? 3.924 -13.102 10.18 1 91.38 94 ASP B C 1
ATOM 3354 O O . ASP B 1 94 ? 4.422 -12.008 10.445 1 91.38 94 ASP B O 1
ATOM 3358 N N . ALA B 1 95 ? 4.266 -13.836 9.094 1 97.31 95 ALA B N 1
ATOM 3359 C CA . ALA B 1 95 ? 4.879 -13.18 7.938 1 97.31 95 ALA B CA 1
ATOM 3360 C C . ALA B 1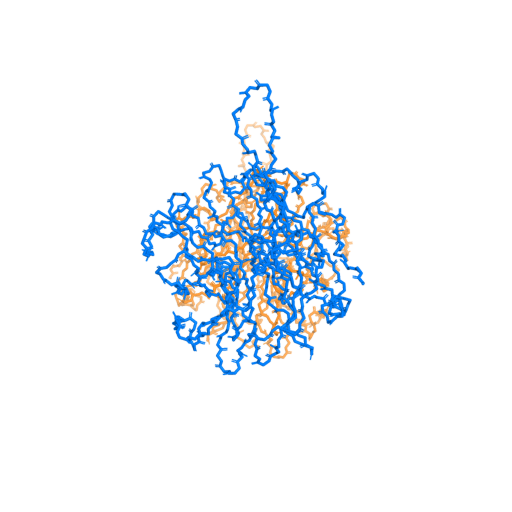 95 ? 4.211 -13.609 6.637 1 97.31 95 ALA B C 1
ATOM 3362 O O . ALA B 1 95 ? 3.264 -14.406 6.656 1 97.31 95 ALA B O 1
ATOM 3363 N N . PHE B 1 96 ? 4.66 -12.992 5.629 1 98.62 96 PHE B N 1
ATOM 3364 C CA . PHE B 1 96 ? 4.211 -13.375 4.293 1 98.62 96 PHE B CA 1
ATOM 3365 C C . PHE B 1 96 ? 5.34 -14.023 3.502 1 98.62 96 PHE B C 1
ATOM 3367 O O . PHE B 1 96 ? 6.492 -13.586 3.586 1 98.62 96 PHE B O 1
ATOM 3374 N N . TYR B 1 97 ? 4.996 -15.031 2.76 1 98.69 97 TYR B N 1
ATOM 3375 C CA . TYR B 1 97 ? 5.969 -15.695 1.896 1 98.69 97 TYR B CA 1
ATOM 3376 C C . TYR B 1 97 ? 5.477 -15.742 0.454 1 98.69 97 TYR B C 1
ATOM 3378 O O . TYR B 1 97 ? 4.301 -16 0.2 1 98.69 97 TYR B O 1
ATOM 3386 N N . MET B 1 98 ? 6.352 -15.406 -0.413 1 98.56 98 MET B N 1
ATOM 3387 C CA . MET B 1 98 ? 6.086 -15.453 -1.848 1 98.56 98 MET B CA 1
ATOM 3388 C C . MET B 1 98 ? 6.934 -16.531 -2.52 1 98.56 98 MET B C 1
ATOM 3390 O O . MET B 1 98 ? 8.156 -16.516 -2.412 1 98.56 98 MET B O 1
ATOM 3394 N N . THR B 1 99 ? 6.285 -17.484 -3.123 1 98.38 99 THR B N 1
ATOM 3395 C CA . THR B 1 99 ? 6.988 -18.328 -4.074 1 98.38 99 THR B CA 1
ATOM 3396 C C . THR B 1 99 ? 6.836 -17.797 -5.496 1 98.38 99 THR B C 1
ATOM 3398 O O . THR B 1 99 ? 5.781 -17.266 -5.855 1 98.38 99 THR B O 1
ATOM 3401 N N . TYR B 1 100 ? 7.895 -17.875 -6.223 1 97.81 100 TYR B N 1
ATOM 3402 C CA . TYR B 1 100 ? 7.895 -17.375 -7.594 1 97.81 100 TYR B CA 1
ATOM 3403 C C . TYR B 1 100 ? 8.938 -18.094 -8.438 1 97.81 100 TYR B C 1
ATOM 3405 O O . TYR B 1 100 ? 9.734 -18.875 -7.91 1 97.81 100 TYR B O 1
ATOM 3413 N N . THR B 1 101 ? 8.859 -17.906 -9.719 1 96.88 101 THR B N 1
ATOM 3414 C CA . THR B 1 101 ? 9.797 -18.547 -10.641 1 96.88 101 THR B CA 1
ATOM 3415 C C . THR B 1 101 ? 10.836 -17.531 -11.125 1 96.88 101 THR B C 1
ATOM 3417 O O . THR B 1 101 ? 10.484 -16.469 -11.648 1 96.88 101 THR B O 1
ATOM 3420 N N . ALA B 1 102 ? 12.039 -17.812 -10.906 1 96.69 102 ALA B N 1
ATOM 3421 C CA . ALA B 1 102 ? 13.133 -17.078 -11.531 1 96.69 102 ALA B CA 1
ATOM 3422 C C . ALA B 1 102 ? 13.453 -17.641 -12.914 1 96.69 102 ALA B C 1
ATOM 3424 O O . ALA B 1 102 ? 13.617 -18.844 -13.078 1 96.69 102 ALA B O 1
ATOM 3425 N N . TYR B 1 103 ? 13.523 -16.797 -13.906 1 96.19 103 TYR B N 1
ATOM 3426 C CA . TYR B 1 103 ? 13.883 -17.125 -15.281 1 96.19 103 TYR B CA 1
ATOM 3427 C C . TYR B 1 103 ? 15.117 -16.359 -15.719 1 96.19 103 TYR B C 1
ATOM 3429 O O . TYR B 1 103 ? 15.125 -15.117 -15.688 1 96.19 103 TYR B O 1
ATOM 3437 N N . GLY B 1 104 ? 16.156 -17.094 -16.016 1 94.06 104 GLY B N 1
ATOM 3438 C CA . GLY B 1 104 ? 17.359 -16.344 -16.344 1 94.06 104 GLY B CA 1
ATOM 3439 C C . GLY B 1 104 ? 18.312 -17.125 -17.219 1 94.06 104 GLY B C 1
ATOM 3440 O O . GLY B 1 104 ? 18.078 -18.312 -17.516 1 94.06 104 GLY B O 1
ATOM 3441 N N . ARG B 1 105 ? 19.375 -16.469 -17.578 1 89.44 105 ARG B N 1
ATOM 3442 C CA . ARG B 1 105 ? 20.375 -17 -18.5 1 89.44 105 ARG B CA 1
ATOM 3443 C C . ARG B 1 105 ? 21.219 -18.078 -17.812 1 89.44 105 ARG B C 1
ATOM 3445 O O . ARG B 1 105 ? 21.828 -18.906 -18.484 1 89.44 105 ARG B O 1
ATOM 3452 N N . GLU B 1 106 ? 21.234 -17.953 -16.531 1 88.44 106 GLU B N 1
ATOM 3453 C CA . GLU B 1 106 ? 22.031 -18.922 -15.789 1 88.44 106 GLU B CA 1
ATOM 3454 C C . GLU B 1 106 ? 21.188 -20.141 -15.406 1 88.44 106 GLU B C 1
ATOM 3456 O O . GLU B 1 106 ? 20.203 -20.016 -14.68 1 88.44 106 GLU B O 1
ATOM 3461 N N . PHE B 1 107 ? 21.625 -21.297 -15.961 1 87.31 107 PHE B N 1
ATOM 3462 C CA . PHE B 1 107 ? 20.984 -22.562 -15.68 1 87.31 107 PHE B CA 1
ATOM 3463 C C . PHE B 1 107 ? 21.75 -23.344 -14.609 1 87.31 107 PHE B C 1
ATOM 3465 O O . PHE B 1 107 ? 22.938 -23.641 -14.789 1 87.31 107 PHE B O 1
ATOM 3472 N N . LEU B 1 108 ? 21.125 -23.672 -13.539 1 83.06 108 LEU B N 1
ATOM 3473 C CA . LEU B 1 108 ? 21.766 -24.359 -12.422 1 83.06 108 LEU B CA 1
ATOM 3474 C C . LEU B 1 108 ? 21.422 -25.844 -12.43 1 83.06 108 LEU B C 1
ATOM 3476 O O . LEU B 1 108 ? 21.781 -26.562 -11.492 1 83.06 108 LEU B O 1
ATOM 3480 N N . GLY B 1 109 ? 20.75 -26.328 -13.438 1 82.75 109 GLY B N 1
ATOM 3481 C CA . GLY B 1 109 ? 20.391 -27.734 -13.523 1 82.75 109 GLY B CA 1
ATOM 3482 C C . GLY B 1 109 ? 21.391 -28.578 -14.281 1 82.75 109 GLY B C 1
ATOM 3483 O O . GLY B 1 109 ? 22.438 -28.078 -14.688 1 82.75 109 GLY B O 1
ATOM 3484 N N . GLN B 1 110 ? 21.094 -29.812 -14.125 1 82.88 110 GLN B N 1
ATOM 3485 C CA . GLN B 1 110 ? 21.875 -30.75 -14.93 1 82.88 110 GLN B CA 1
ATOM 3486 C C . GLN B 1 110 ? 21.297 -30.875 -16.328 1 82.88 110 GLN B C 1
ATOM 3488 O O . GLN B 1 110 ? 20.078 -30.828 -16.531 1 82.88 110 GLN B O 1
ATOM 3493 N N . GLY B 1 111 ? 22.156 -30.781 -17.344 1 82.62 111 GLY B N 1
ATOM 3494 C CA . GLY B 1 111 ? 21.688 -30.875 -18.719 1 82.62 111 GLY B CA 1
ATOM 3495 C C . GLY B 1 111 ? 21.438 -29.531 -19.359 1 82.62 111 GLY B C 1
ATOM 3496 O O . GLY B 1 111 ? 22.188 -28.578 -19.141 1 82.62 111 GLY B O 1
ATOM 3497 N N . GLU B 1 112 ? 20.328 -29.578 -20.234 1 86.31 112 GLU B N 1
ATOM 3498 C CA . GLU B 1 112 ? 19.953 -28.344 -20.922 1 86.31 112 GLU B CA 1
ATOM 3499 C C . GLU B 1 112 ? 18.688 -27.734 -20.344 1 86.31 112 GLU B C 1
ATOM 3501 O O . GLU B 1 112 ? 17.781 -28.469 -19.906 1 86.31 112 GLU B O 1
ATOM 3506 N N . PRO B 1 113 ? 18.625 -26.469 -20.375 1 87.94 113 PRO B N 1
ATOM 3507 C CA . PRO B 1 113 ? 17.391 -25.859 -19.906 1 87.94 113 PRO B CA 1
ATOM 3508 C C . PRO B 1 113 ? 16.188 -26.219 -20.781 1 87.94 113 PRO B C 1
ATOM 3510 O O . PRO B 1 113 ? 16.344 -26.469 -21.984 1 87.94 113 PRO B O 1
ATOM 3513 N N . THR B 1 114 ? 15.055 -26.172 -20.125 1 82.69 114 THR B N 1
ATOM 3514 C CA . THR B 1 114 ? 13.836 -26.516 -20.828 1 82.69 114 THR B CA 1
ATOM 3515 C C . THR B 1 114 ? 13.227 -25.297 -21.5 1 82.69 114 THR B C 1
ATOM 3517 O O . THR B 1 114 ? 12.344 -25.422 -22.359 1 82.69 114 THR B O 1
ATOM 3520 N N . HIS B 1 115 ? 13.609 -24.141 -21.141 1 84.81 115 HIS B N 1
ATOM 3521 C CA . HIS B 1 115 ? 13.07 -22.891 -21.688 1 84.81 115 HIS B CA 1
ATOM 3522 C C . HIS B 1 115 ? 14.117 -22.156 -22.531 1 84.81 115 HIS B C 1
ATOM 3524 O O . HIS B 1 115 ? 15.297 -22.141 -22.188 1 84.81 115 HIS B O 1
ATOM 3530 N N . LEU B 1 116 ? 13.602 -21.641 -23.516 1 78.12 116 LEU B N 1
ATOM 3531 C CA . LEU B 1 116 ? 14.477 -20.859 -24.406 1 78.12 116 LEU B CA 1
ATOM 3532 C C . LEU B 1 116 ? 15.078 -19.672 -23.656 1 78.12 116 LEU B C 1
ATOM 3534 O O . LEU B 1 116 ? 14.375 -18.953 -22.953 1 78.12 116 LEU B O 1
ATOM 3538 N N . GLY B 1 117 ? 16.359 -19.531 -23.672 1 79.25 117 GLY B N 1
ATOM 3539 C CA . GLY B 1 117 ? 16.984 -18.344 -23.109 1 79.25 117 GLY B CA 1
ATOM 3540 C C . GLY B 1 117 ? 17.609 -18.578 -21.75 1 79.25 117 GLY B C 1
ATOM 3541 O O . GLY B 1 117 ? 18.359 -17.734 -21.25 1 79.25 117 GLY B O 1
ATOM 3542 N N . GLY B 1 118 ? 17.203 -19.797 -21.156 1 88.5 118 GLY B N 1
ATOM 3543 C CA . GLY B 1 118 ? 17.844 -20.047 -19.875 1 88.5 118 GLY B CA 1
ATOM 3544 C C . GLY B 1 118 ? 17.047 -21 -19 1 88.5 118 GLY B C 1
ATOM 3545 O O . GLY B 1 118 ? 16.25 -21.812 -19.516 1 88.5 118 GLY B O 1
ATOM 3546 N N . GLY B 1 119 ? 17.484 -21.047 -17.781 1 91.31 119 GLY B N 1
ATOM 3547 C CA . GLY B 1 119 ? 16.875 -21.969 -16.828 1 91.31 119 GLY B CA 1
ATOM 3548 C C . GLY B 1 119 ? 15.805 -21.328 -15.977 1 91.31 119 GLY B C 1
ATOM 3549 O O . GLY B 1 119 ? 15.648 -20.094 -15.984 1 91.31 119 GLY B O 1
ATOM 3550 N N . ILE B 1 120 ? 14.922 -22.125 -15.352 1 93.62 120 ILE B N 1
ATOM 3551 C CA . ILE B 1 120 ? 13.906 -21.656 -14.406 1 93.62 120 ILE B CA 1
ATOM 3552 C C . ILE B 1 120 ? 14.156 -22.297 -13.039 1 93.62 120 ILE B C 1
ATOM 3554 O O . ILE B 1 120 ? 14.562 -23.453 -12.945 1 93.62 120 ILE B O 1
ATOM 3558 N N . LEU B 1 121 ? 13.945 -21.484 -12.039 1 93.12 121 LEU B N 1
ATOM 3559 C CA . LEU B 1 121 ? 14.188 -21.875 -10.648 1 93.12 121 LEU B CA 1
ATOM 3560 C C . LEU B 1 121 ? 13.031 -21.422 -9.758 1 93.12 121 LEU B C 1
ATOM 3562 O O . LEU B 1 121 ? 12.633 -20.25 -9.789 1 93.12 121 LEU B O 1
ATOM 3566 N N . PRO B 1 122 ? 12.484 -22.406 -9.008 1 95.19 122 PRO B N 1
ATOM 3567 C CA . PRO B 1 122 ? 11.5 -21.969 -8.016 1 95.19 122 PRO B CA 1
ATOM 3568 C C . PRO B 1 122 ? 12.141 -21.266 -6.82 1 95.19 122 PRO B C 1
ATOM 3570 O O . PRO B 1 122 ? 13.047 -21.812 -6.184 1 95.19 122 PRO B O 1
ATOM 3573 N N . MET B 1 123 ? 11.672 -20.047 -6.535 1 96.81 123 MET B N 1
ATOM 3574 C CA . MET B 1 123 ? 12.25 -19.203 -5.488 1 96.81 123 MET B CA 1
ATOM 3575 C C . MET B 1 123 ? 11.227 -18.922 -4.391 1 96.81 123 MET B C 1
ATOM 3577 O O . MET B 1 123 ? 10.023 -19.078 -4.598 1 96.81 123 MET B O 1
ATOM 3581 N N . ILE B 1 124 ? 11.781 -18.594 -3.184 1 98 124 ILE B N 1
ATOM 3582 C CA . ILE B 1 124 ? 10.953 -18.156 -2.066 1 98 124 ILE B CA 1
ATOM 3583 C C . ILE B 1 124 ? 11.5 -16.844 -1.505 1 98 124 ILE B C 1
ATOM 3585 O O . ILE B 1 124 ? 12.711 -16.656 -1.393 1 98 124 ILE B O 1
ATOM 3589 N N . ALA B 1 125 ? 10.609 -15.922 -1.229 1 98.38 125 ALA B N 1
ATOM 3590 C CA . ALA B 1 125 ? 10.938 -14.664 -0.555 1 98.38 125 ALA B CA 1
ATOM 3591 C C . ALA B 1 125 ? 10.008 -14.422 0.63 1 98.38 125 ALA B C 1
ATOM 3593 O O . ALA B 1 125 ? 8.898 -14.953 0.674 1 98.38 125 ALA B O 1
ATOM 3594 N N . ARG B 1 126 ? 10.469 -13.68 1.583 1 98.44 126 ARG B N 1
ATOM 3595 C CA . ARG B 1 126 ? 9.742 -13.367 2.811 1 98.44 126 ARG B CA 1
ATOM 3596 C C . ARG B 1 126 ? 9.461 -11.875 2.926 1 98.44 126 ARG B C 1
ATOM 3598 O O . ARG B 1 126 ? 10.297 -11.055 2.529 1 98.44 126 ARG B O 1
ATOM 3605 N N . SER B 1 127 ? 8.344 -11.523 3.438 1 98.69 127 SER B N 1
ATOM 3606 C CA . SER B 1 127 ? 7.98 -10.133 3.695 1 98.69 127 SER B CA 1
ATOM 3607 C C . SER B 1 127 ? 7.215 -10 5.008 1 98.69 127 SER B C 1
ATOM 3609 O O . SER B 1 127 ? 6.453 -10.891 5.387 1 98.69 127 SER B O 1
ATOM 3611 N N . GLU B 1 128 ? 7.34 -8.852 5.66 1 97.31 128 GLU B N 1
ATOM 3612 C CA . GLU B 1 128 ? 6.547 -8.523 6.844 1 97.31 128 GLU B CA 1
ATOM 3613 C C . GLU B 1 128 ? 5.434 -7.535 6.508 1 97.31 128 GLU B C 1
ATOM 3615 O O . GLU B 1 128 ? 4.535 -7.309 7.316 1 97.31 128 GLU B O 1
ATOM 3620 N N . ASN B 1 129 ? 5.496 -6.973 5.258 1 97.31 129 ASN B N 1
ATOM 3621 C CA . ASN B 1 129 ? 4.605 -5.844 5 1 97.31 129 ASN B CA 1
ATOM 3622 C C . ASN B 1 129 ? 4.023 -5.902 3.59 1 97.31 129 ASN B C 1
ATOM 3624 O O . ASN B 1 129 ? 3.326 -4.98 3.164 1 97.31 129 ASN B O 1
ATOM 3628 N N . LEU B 1 130 ? 4.348 -6.906 2.768 1 98.25 130 LEU B N 1
ATOM 3629 C CA . LEU B 1 130 ? 3.811 -7.199 1.442 1 98.25 130 LEU B CA 1
ATOM 3630 C C . LEU B 1 130 ? 4.398 -6.258 0.397 1 98.25 130 LEU B C 1
ATOM 3632 O O . LEU B 1 130 ? 3.998 -6.289 -0.769 1 98.25 130 LEU B O 1
ATOM 3636 N N . ILE B 1 131 ? 5.379 -5.414 0.801 1 98.44 131 ILE B N 1
ATOM 3637 C CA . ILE B 1 131 ? 5.988 -4.461 -0.121 1 98.44 131 ILE B CA 1
ATOM 3638 C C . ILE B 1 131 ? 7.461 -4.809 -0.323 1 98.44 131 ILE B C 1
ATOM 3640 O O . ILE B 1 131 ? 7.918 -4.965 -1.458 1 98.44 131 ILE B O 1
ATOM 3644 N N . THR B 1 132 ? 8.172 -4.988 0.775 1 98.19 132 THR B N 1
ATOM 3645 C CA . THR B 1 132 ? 9.578 -5.379 0.686 1 98.19 132 THR B CA 1
ATOM 3646 C C . THR B 1 132 ? 9.727 -6.887 0.841 1 98.19 132 THR B C 1
ATOM 3648 O O . THR B 1 132 ? 9.062 -7.504 1.675 1 98.19 132 THR B O 1
ATOM 3651 N N . TRP B 1 133 ? 10.578 -7.426 0.049 1 98.38 133 TRP B N 1
ATOM 3652 C CA . TRP B 1 133 ? 10.742 -8.875 0.028 1 98.38 133 TRP B CA 1
ATOM 3653 C C . TRP B 1 133 ? 12.211 -9.266 0.185 1 98.38 133 TRP B C 1
ATOM 3655 O O . TRP B 1 133 ? 13.062 -8.797 -0.572 1 98.38 133 TRP B O 1
ATOM 3665 N N . GLU B 1 134 ? 12.406 -10.078 1.177 1 97.88 134 GLU B N 1
ATOM 3666 C CA . GLU B 1 134 ? 13.727 -10.672 1.382 1 97.88 134 GLU B CA 1
ATOM 3667 C C . GLU B 1 134 ? 13.828 -12.031 0.695 1 97.88 134 GLU B C 1
ATOM 3669 O O . GLU B 1 134 ? 13.117 -12.969 1.055 1 97.88 134 GLU B O 1
ATOM 3674 N N . ARG B 1 135 ? 14.75 -12.148 -0.249 1 97.75 135 ARG B N 1
ATOM 3675 C CA . ARG B 1 135 ? 14.93 -13.414 -0.95 1 97.75 135 ARG B CA 1
ATOM 3676 C C . ARG B 1 135 ? 15.57 -14.461 -0.038 1 97.75 135 ARG B C 1
ATOM 3678 O O . ARG B 1 135 ? 16.609 -14.211 0.567 1 97.75 135 ARG B O 1
ATOM 3685 N N . ILE B 1 136 ? 14.922 -15.547 0.081 1 96.81 136 ILE B N 1
ATOM 3686 C CA . ILE B 1 136 ? 15.453 -16.656 0.87 1 96.81 136 ILE B CA 1
ATOM 3687 C C . ILE B 1 136 ? 16.344 -17.531 -0.008 1 96.81 136 ILE B C 1
ATOM 3689 O O . ILE B 1 136 ? 17.469 -17.844 0.371 1 96.81 136 ILE B O 1
ATOM 3693 N N . GLY B 1 137 ? 15.836 -17.922 -1.166 1 94.5 137 GLY B N 1
ATOM 3694 C CA . GLY B 1 137 ? 16.609 -18.734 -2.092 1 94.5 137 GLY B CA 1
ATOM 3695 C C . GLY B 1 137 ? 15.75 -19.734 -2.857 1 94.5 137 GLY B C 1
ATOM 3696 O O . GLY B 1 137 ? 14.516 -19.656 -2.82 1 94.5 137 GLY B O 1
ATOM 3697 N N . PRO B 1 138 ? 16.406 -20.609 -3.582 1 94.31 138 PRO B N 1
ATOM 3698 C CA . PRO B 1 138 ? 15.664 -21.594 -4.375 1 94.31 138 PRO B CA 1
ATOM 3699 C C . PRO B 1 138 ? 15.102 -22.734 -3.525 1 94.31 138 PRO B C 1
ATOM 3701 O O . PRO B 1 138 ? 15.695 -23.094 -2.502 1 94.31 138 PRO B O 1
ATOM 3704 N N . MET B 1 139 ? 14.016 -23.25 -3.943 1 93.94 139 MET B N 1
ATOM 3705 C CA . MET B 1 139 ? 13.367 -24.375 -3.266 1 93.94 139 MET B CA 1
ATOM 3706 C C . MET B 1 139 ? 13.844 -25.703 -3.842 1 93.94 139 MET B C 1
ATOM 3708 O O . MET B 1 139 ? 14.109 -26.656 -3.096 1 93.94 139 MET B O 1
ATOM 3712 N N . VAL B 1 140 ? 13.852 -25.844 -5.09 1 91.75 140 VAL B N 1
ATOM 3713 C CA . VAL B 1 140 ? 14.344 -27.016 -5.805 1 91.75 140 VAL B CA 1
ATOM 3714 C C . VAL B 1 140 ? 15.484 -26.609 -6.742 1 91.75 140 VAL B C 1
ATOM 3716 O O . VAL B 1 140 ? 15.328 -25.719 -7.57 1 91.75 140 VAL B O 1
ATOM 3719 N N . VAL B 1 141 ? 16.609 -27.266 -6.574 1 88.62 141 VAL B N 1
ATOM 3720 C CA . VAL B 1 141 ? 17.781 -26.922 -7.363 1 88.62 141 VAL B CA 1
ATOM 3721 C C . VAL B 1 141 ? 18.219 -28.125 -8.203 1 88.62 141 VAL B C 1
ATOM 3723 O O . VAL B 1 141 ? 17.844 -29.266 -7.906 1 88.62 141 VAL B O 1
ATOM 3726 N N . GLY B 1 142 ? 18.938 -27.859 -9.258 1 89.44 142 GLY B N 1
ATOM 3727 C CA . GLY B 1 142 ? 19.531 -28.922 -10.055 1 89.44 142 GLY B CA 1
ATOM 3728 C C . GLY B 1 142 ? 18.656 -29.344 -11.227 1 89.44 142 GLY B C 1
ATOM 3729 O O . GLY B 1 142 ? 19.062 -30.188 -12.031 1 89.44 142 GLY B O 1
ATOM 3730 N N . GLU B 1 143 ? 17.469 -28.797 -11.281 1 91 143 GLU B N 1
ATOM 3731 C CA . GLU B 1 143 ? 16.547 -29.078 -12.375 1 91 143 GLU B CA 1
ATOM 3732 C C . GLU B 1 143 ? 15.68 -27.859 -12.672 1 91 143 GLU B C 1
ATOM 3734 O O . GLU B 1 143 ? 15.508 -26.984 -11.82 1 91 143 GLU B O 1
ATOM 3739 N N . ASP B 1 144 ? 15.172 -27.828 -13.906 1 91.88 144 ASP B N 1
ATOM 3740 C CA . ASP B 1 144 ? 14.117 -26.859 -14.18 1 91.88 144 ASP B CA 1
ATOM 3741 C C . ASP B 1 144 ? 12.836 -27.219 -13.43 1 91.88 144 ASP B C 1
ATOM 3743 O O . ASP B 1 144 ? 12.391 -28.359 -13.453 1 91.88 144 ASP B O 1
ATOM 3747 N N . ASN B 1 145 ? 12.367 -26.328 -12.711 1 92 145 ASN B N 1
ATOM 3748 C CA . ASN B 1 145 ? 11.195 -26.531 -11.859 1 92 145 ASN B CA 1
ATOM 3749 C C . ASN B 1 145 ? 10.383 -25.234 -11.711 1 92 145 ASN B C 1
ATOM 3751 O O . ASN B 1 145 ? 10.945 -24.141 -11.742 1 92 145 ASN B O 1
ATOM 3755 N N . LYS B 1 146 ? 9.031 -25.375 -11.68 1 91.31 146 LYS B N 1
ATOM 3756 C CA . LYS B 1 146 ? 8.156 -24.219 -11.484 1 91.31 146 LYS B CA 1
ATOM 3757 C C . LYS B 1 146 ? 6.867 -24.625 -10.773 1 91.31 146 LYS B C 1
ATOM 3759 O O . LYS B 1 146 ? 6.754 -25.75 -10.266 1 91.31 146 LYS B O 1
ATOM 3764 N N . ASP B 1 147 ? 5.906 -23.688 -10.602 1 93.19 147 ASP B N 1
ATOM 3765 C CA . ASP B 1 147 ? 4.59 -23.875 -10.008 1 93.19 147 ASP B CA 1
ATOM 3766 C C . ASP B 1 147 ? 4.703 -24.219 -8.523 1 93.19 147 ASP B C 1
ATOM 3768 O O . ASP B 1 147 ? 3.996 -25.109 -8.031 1 93.19 147 ASP B O 1
ATOM 3772 N N . HIS B 1 148 ? 5.613 -23.656 -7.883 1 94 148 HIS B N 1
ATOM 3773 C CA . HIS B 1 148 ? 5.75 -23.875 -6.449 1 94 148 HIS B CA 1
ATOM 3774 C C . HIS B 1 148 ? 4.719 -23.047 -5.672 1 94 148 HIS B C 1
ATOM 3776 O O . HIS B 1 148 ? 4.469 -21.891 -6 1 94 148 HIS B O 1
ATOM 3782 N N . VAL B 1 149 ? 4.145 -23.672 -4.719 1 97.19 149 VAL B N 1
ATOM 3783 C CA . VAL B 1 149 ? 3.137 -23 -3.902 1 97.19 149 VAL B CA 1
ATOM 3784 C C . VAL B 1 149 ? 3.172 -23.547 -2.48 1 97.19 149 VAL B C 1
ATOM 3786 O O . VAL B 1 149 ? 3.023 -24.75 -2.271 1 97.19 149 VAL B O 1
ATOM 3789 N N . LEU B 1 150 ? 3.354 -22.703 -1.525 1 98.19 150 LEU B N 1
ATOM 3790 C CA . LEU B 1 150 ? 3.381 -23.094 -0.118 1 98.19 150 LEU B CA 1
ATOM 3791 C C . LEU B 1 150 ? 1.971 -23.344 0.405 1 98.19 150 LEU B C 1
ATOM 3793 O O . LEU B 1 150 ? 1.038 -22.609 0.059 1 98.19 150 LEU B O 1
ATOM 3797 N N . PHE B 1 151 ? 1.876 -24.359 1.255 1 98.38 151 PHE B N 1
ATOM 3798 C CA . PHE B 1 151 ? 0.671 -24.5 2.062 1 98.38 151 PHE B CA 1
ATOM 3799 C C . PHE B 1 151 ? 0.612 -23.422 3.143 1 98.38 151 PHE B C 1
ATOM 3801 O O . PHE B 1 151 ? 1.648 -22.922 3.584 1 98.38 151 PHE B O 1
ATOM 3808 N N . PRO B 1 152 ? -0.559 -23.078 3.545 1 97.81 152 PRO B N 1
ATOM 3809 C CA . PRO B 1 152 ? -0.696 -21.922 4.434 1 97.81 152 PRO B CA 1
ATOM 3810 C C . PRO B 1 152 ? -0.449 -22.281 5.898 1 97.81 152 PRO B C 1
ATOM 3812 O O . PRO B 1 152 ? -0.694 -21.453 6.785 1 97.81 152 PRO B O 1
ATOM 3815 N N . ARG B 1 153 ? -0.098 -23.469 6.18 1 97.44 153 ARG B N 1
ATOM 3816 C CA . ARG B 1 153 ? 0.393 -23.891 7.492 1 97.44 153 ARG B CA 1
ATOM 3817 C C . ARG B 1 153 ? 1.257 -25.141 7.379 1 97.44 153 ARG B C 1
ATOM 3819 O O . ARG B 1 153 ? 1.25 -25.812 6.348 1 97.44 153 ARG B O 1
ATOM 3826 N N . LYS B 1 154 ? 1.93 -25.406 8.477 1 97.38 154 LYS B N 1
ATOM 3827 C CA . LYS B 1 154 ? 2.709 -26.641 8.539 1 97.38 154 LYS B CA 1
ATOM 3828 C C . LYS B 1 154 ? 1.799 -27.859 8.578 1 97.38 154 LYS B C 1
ATOM 3830 O O . LYS B 1 154 ? 0.693 -27.797 9.125 1 97.38 154 LYS B O 1
ATOM 3835 N N . ILE B 1 155 ? 2.232 -28.875 8.023 1 97.75 155 ILE B N 1
ATOM 3836 C CA . ILE B 1 155 ? 1.58 -30.188 8.047 1 97.75 155 ILE B CA 1
ATOM 3837 C C . ILE B 1 155 ? 2.5 -31.203 8.703 1 97.75 155 ILE B C 1
ATOM 3839 O O . ILE B 1 155 ? 3.609 -31.453 8.219 1 97.75 155 ILE B O 1
ATOM 3843 N N . GLY B 1 156 ? 2.07 -31.766 9.812 1 95.62 156 GLY B N 1
ATOM 3844 C CA . GLY B 1 156 ? 2.932 -32.688 10.57 1 95.62 156 GLY B CA 1
ATOM 3845 C C . GLY B 1 156 ? 4.195 -32 11.07 1 95.62 156 GLY B C 1
ATOM 3846 O O . GLY B 1 156 ? 5.277 -32.594 11.039 1 95.62 156 GLY B O 1
ATOM 3847 N N . GLY B 1 157 ? 4.117 -30.781 11.281 1 96.62 157 GLY B N 1
ATOM 3848 C CA . GLY B 1 157 ? 5.23 -30.047 11.859 1 96.62 157 GLY B CA 1
ATOM 3849 C C . GLY B 1 157 ? 6.203 -29.516 10.82 1 96.62 157 GLY B C 1
ATOM 3850 O O . GLY B 1 157 ? 7.191 -28.875 11.164 1 96.62 157 GLY B O 1
ATOM 3851 N N . ARG B 1 158 ? 5.906 -29.75 9.508 1 97.69 158 ARG B N 1
ATOM 3852 C CA . ARG B 1 158 ? 6.809 -29.297 8.453 1 97.69 158 ARG B CA 1
ATOM 3853 C C . ARG B 1 158 ? 6.09 -28.359 7.48 1 97.69 158 ARG B C 1
ATOM 3855 O O . ARG B 1 158 ? 4.879 -28.484 7.273 1 97.69 158 ARG B O 1
ATOM 3862 N N . TYR B 1 159 ? 6.922 -27.484 6.922 1 98.12 159 TYR B N 1
ATOM 3863 C CA . TYR B 1 159 ? 6.391 -26.703 5.805 1 98.12 159 TYR B CA 1
ATOM 3864 C C . TYR B 1 159 ? 6.184 -27.594 4.582 1 98.12 159 TYR B C 1
ATOM 3866 O O . TYR B 1 159 ? 6.969 -28.5 4.328 1 98.12 159 TYR B O 1
ATOM 3874 N N . ALA B 1 160 ? 5.152 -27.359 3.869 1 98.31 160 ALA B N 1
ATOM 3875 C CA . ALA B 1 160 ? 4.832 -28.125 2.666 1 98.31 160 ALA B CA 1
ATOM 3876 C C . ALA B 1 160 ? 4.637 -27.203 1.465 1 98.31 160 ALA B C 1
ATOM 3878 O O . ALA B 1 160 ? 4.102 -26.094 1.601 1 98.31 160 ALA B O 1
ATOM 3879 N N . ALA B 1 161 ? 5.059 -27.672 0.312 1 98.31 161 ALA B N 1
ATOM 3880 C CA . ALA B 1 161 ? 4.879 -26.906 -0.92 1 98.31 161 ALA B CA 1
ATOM 3881 C C . ALA B 1 161 ? 4.699 -27.828 -2.119 1 98.31 161 ALA B C 1
ATOM 3883 O O . ALA B 1 161 ? 5.297 -28.906 -2.176 1 98.31 161 ALA B O 1
ATOM 3884 N N . PHE B 1 162 ? 3.865 -27.344 -3.062 1 97.88 162 PHE B N 1
ATOM 3885 C CA . PHE B 1 162 ? 3.824 -28 -4.367 1 97.88 162 PHE B CA 1
ATOM 3886 C C . PHE B 1 162 ? 4.988 -27.531 -5.238 1 97.88 162 PHE B C 1
ATOM 3888 O O . PHE B 1 162 ? 5.504 -26.438 -5.059 1 97.88 162 PHE B O 1
ATOM 3895 N N . HIS B 1 163 ? 5.414 -28.328 -6.059 1 96 163 HIS B N 1
ATOM 3896 C CA . HIS B 1 163 ? 6.258 -28 -7.203 1 96 163 HIS B CA 1
ATOM 3897 C C . HIS B 1 163 ? 5.965 -28.906 -8.383 1 96 163 HIS B C 1
ATOM 3899 O O . HIS B 1 163 ? 5.039 -29.719 -8.328 1 96 163 HIS B O 1
ATOM 3905 N N . ARG B 1 164 ? 6.68 -28.578 -9.484 1 94.56 164 ARG B N 1
ATOM 3906 C CA . ARG B 1 164 ? 6.336 -29.359 -10.672 1 94.56 164 ARG B CA 1
ATOM 3907 C C . ARG B 1 164 ? 7.582 -29.953 -11.32 1 94.56 164 ARG B C 1
ATOM 3909 O O . ARG B 1 164 ? 8.43 -29.219 -11.836 1 94.56 164 ARG B O 1
ATOM 3916 N N . ARG B 1 165 ? 7.75 -31.25 -11.164 1 90.31 165 ARG B N 1
ATOM 3917 C CA . ARG B 1 165 ? 8.594 -32 -12.086 1 90.31 165 ARG B CA 1
ATOM 3918 C C . ARG B 1 165 ? 7.801 -32.469 -13.297 1 90.31 165 ARG B C 1
ATOM 3920 O O . ARG B 1 165 ? 7.07 -33.469 -13.211 1 90.31 165 ARG B O 1
ATOM 3927 N N . TRP B 1 166 ? 7.969 -31.703 -14.258 1 88.56 166 TRP B N 1
ATOM 3928 C CA . TRP B 1 166 ? 7.109 -31.891 -15.422 1 88.56 166 TRP B CA 1
ATOM 3929 C C . TRP B 1 166 ? 7.086 -33.375 -15.844 1 88.56 166 TRP B C 1
ATOM 3931 O O . TRP B 1 166 ? 8.141 -34 -15.969 1 88.56 166 TRP B O 1
ATOM 3941 N N . PRO B 1 167 ? 5.805 -33.812 -16.094 1 92.31 167 PRO B N 1
ATOM 3942 C CA . PRO B 1 167 ? 4.52 -33.125 -16.188 1 92.31 167 PRO B CA 1
ATOM 3943 C C . PRO B 1 167 ? 3.662 -33.312 -14.945 1 92.31 167 PRO B C 1
ATOM 3945 O O . PRO B 1 167 ? 2.457 -33.031 -14.977 1 92.31 167 PRO B O 1
ATOM 3948 N N . HIS B 1 168 ? 4.273 -33.781 -13.812 1 94.94 168 HIS B N 1
ATOM 3949 C CA . HIS B 1 168 ? 3.543 -34.125 -12.602 1 94.94 168 HIS B CA 1
ATOM 3950 C C . HIS B 1 168 ? 3.654 -33.031 -11.547 1 94.94 168 HIS B C 1
ATOM 3952 O O . HIS B 1 168 ? 4.672 -32.344 -11.477 1 94.94 168 HIS B O 1
ATOM 3958 N N . VAL B 1 169 ? 2.629 -32.938 -10.758 1 97.38 169 VAL B N 1
ATOM 3959 C CA . VAL B 1 169 ? 2.68 -32.125 -9.547 1 97.38 169 VAL B CA 1
ATOM 3960 C C . VAL B 1 169 ? 3.266 -32.938 -8.398 1 97.38 169 VAL B C 1
ATOM 3962 O O . VAL B 1 169 ? 2.895 -34.094 -8.203 1 97.38 169 VAL B O 1
ATOM 3965 N N . TRP B 1 170 ? 4.195 -32.375 -7.77 1 97.56 170 TRP B N 1
ATOM 3966 C CA . TRP B 1 170 ? 4.887 -33 -6.652 1 97.56 170 TRP B CA 1
ATOM 3967 C C . TRP B 1 170 ? 4.668 -32.219 -5.363 1 97.56 170 TRP B C 1
ATOM 3969 O O . TRP B 1 170 ? 4.289 -31.031 -5.398 1 97.56 170 TRP B O 1
ATOM 3979 N N . LEU B 1 171 ? 4.879 -32.906 -4.25 1 97.88 171 LEU B N 1
ATOM 3980 C CA . LEU B 1 171 ? 4.918 -32.312 -2.92 1 97.88 171 LEU B CA 1
ATOM 3981 C C . LEU B 1 171 ? 6.332 -32.312 -2.35 1 97.88 171 LEU B C 1
ATOM 3983 O O . LEU B 1 171 ? 7.062 -33.312 -2.535 1 97.88 171 LEU B O 1
ATOM 3987 N N . ALA B 1 172 ? 6.719 -31.266 -1.742 1 97.56 172 ALA B N 1
ATOM 3988 C CA . ALA B 1 172 ? 7.988 -31.188 -1.023 1 97.56 172 ALA B CA 1
ATOM 3989 C C . ALA B 1 172 ? 7.777 -30.688 0.404 1 97.56 172 ALA B C 1
ATOM 3991 O O . ALA B 1 172 ? 6.832 -29.938 0.674 1 97.56 172 ALA B O 1
ATOM 3992 N N . TYR B 1 173 ? 8.68 -31.047 1.311 1 97.81 173 TYR B N 1
ATOM 3993 C CA . TYR B 1 173 ? 8.633 -30.609 2.699 1 97.81 173 TYR B CA 1
ATOM 3994 C C . TYR B 1 173 ? 9.93 -29.906 3.09 1 97.81 173 TYR B C 1
ATOM 3996 O O . TYR B 1 173 ? 10.977 -30.141 2.48 1 97.81 173 TYR B O 1
ATOM 4004 N N . SER B 1 174 ? 9.859 -29.031 4.004 1 98.06 174 SER B N 1
ATOM 4005 C CA . SER B 1 174 ? 11 -28.312 4.582 1 98.06 174 SER B CA 1
ATOM 4006 C C . SER B 1 174 ? 10.781 -28.031 6.062 1 98.06 174 SER B C 1
ATOM 4008 O O . SER B 1 174 ? 9.648 -27.828 6.5 1 98.06 174 SER B O 1
ATOM 4010 N N . GLU B 1 175 ? 11.82 -27.969 6.828 1 97.44 175 GLU B N 1
ATOM 4011 C CA . GLU B 1 175 ? 11.727 -27.609 8.242 1 97.44 175 GLU B CA 1
ATOM 4012 C C . GLU B 1 175 ? 11.992 -26.125 8.453 1 97.44 175 GLU B C 1
ATOM 4014 O O . GLU B 1 175 ? 11.625 -25.562 9.484 1 97.44 175 GLU B O 1
ATOM 4019 N N . ASP B 1 176 ? 12.641 -25.5 7.453 1 96.75 176 ASP B N 1
ATOM 4020 C CA . ASP B 1 176 ? 13.125 -24.156 7.711 1 96.75 176 ASP B CA 1
ATOM 4021 C C . ASP B 1 176 ? 12.859 -23.234 6.52 1 96.75 176 ASP B C 1
ATOM 4023 O O . ASP B 1 176 ? 13.32 -22.094 6.488 1 96.75 176 ASP B O 1
ATOM 4027 N N . LEU B 1 177 ? 12.234 -23.703 5.48 1 96.94 177 LEU B N 1
ATOM 4028 C CA . LEU B 1 177 ? 11.883 -22.969 4.266 1 96.94 177 LEU B CA 1
ATOM 4029 C C . LEU B 1 177 ? 13.133 -22.656 3.443 1 96.94 177 LEU B C 1
ATOM 4031 O O . LEU B 1 177 ? 13.062 -21.906 2.465 1 96.94 177 LEU B O 1
ATOM 4035 N N . ARG B 1 178 ? 14.266 -23.219 3.773 1 96 178 ARG B N 1
ATOM 4036 C CA . ARG B 1 178 ? 15.516 -22.984 3.059 1 96 178 ARG B CA 1
ATOM 4037 C C . ARG B 1 178 ? 16.016 -24.281 2.4 1 96 178 ARG B C 1
ATOM 4039 O O . ARG B 1 178 ? 16.578 -24.234 1.304 1 96 178 ARG B O 1
ATOM 4046 N N . THR B 1 179 ? 15.828 -25.297 3.164 1 96.56 179 THR B N 1
ATOM 4047 C CA . THR B 1 179 ? 16.297 -26.594 2.697 1 96.56 179 THR B CA 1
ATOM 4048 C C . THR B 1 179 ? 15.109 -27.516 2.385 1 96.56 179 THR B C 1
ATOM 4050 O O . THR B 1 179 ? 14.234 -27.703 3.23 1 96.56 179 THR B O 1
ATOM 4053 N N . TRP B 1 180 ? 15.133 -28.062 1.22 1 96.94 180 TRP B N 1
ATOM 4054 C CA . TRP B 1 180 ? 14.086 -28.953 0.749 1 96.94 180 TRP B CA 1
ATOM 4055 C C . TRP B 1 180 ? 14.664 -30.281 0.265 1 96.94 180 TRP B C 1
ATOM 4057 O O . TRP B 1 180 ? 14.961 -30.438 -0.923 1 96.94 180 TRP B O 1
ATOM 4067 N N . PRO B 1 181 ? 14.75 -31.266 1.144 1 96.75 181 PRO B N 1
ATOM 4068 C CA . PRO B 1 181 ? 15.422 -32.5 0.802 1 96.75 181 PRO B CA 1
ATOM 4069 C C . PRO B 1 181 ? 14.68 -33.312 -0.265 1 96.75 181 PRO B C 1
ATOM 4071 O O . PRO B 1 181 ? 13.461 -33.469 -0.187 1 96.75 181 PRO B O 1
ATOM 4074 N N . GLU B 1 182 ? 15.422 -33.844 -1.119 1 95.06 182 GLU B N 1
ATOM 4075 C CA . GLU B 1 182 ? 14.844 -34.656 -2.199 1 95.06 182 GLU B CA 1
ATOM 4076 C C . GLU B 1 182 ? 14.086 -35.844 -1.649 1 95.06 182 GLU B C 1
ATOM 4078 O O . GLU B 1 182 ? 13.047 -36.25 -2.191 1 95.06 182 GLU B O 1
ATOM 4083 N N . GLU B 1 183 ? 14.617 -36.406 -0.605 1 95.94 183 GLU B N 1
ATOM 4084 C CA . GLU B 1 183 ? 14.016 -37.594 -0.029 1 95.94 183 GLU B CA 1
ATOM 4085 C C . GLU B 1 183 ? 12.641 -37.312 0.56 1 95.94 183 GLU B C 1
ATOM 4087 O O . GLU B 1 183 ? 11.883 -38.219 0.87 1 95.94 183 GLU B O 1
ATOM 4092 N N . TRP B 1 184 ? 12.305 -36 0.73 1 96.19 184 TRP B N 1
ATOM 4093 C CA . TRP B 1 184 ? 11.008 -35.625 1.276 1 96.19 184 TRP B CA 1
ATOM 4094 C C . TRP B 1 184 ? 10.078 -35.156 0.175 1 96.19 184 TRP B C 1
ATOM 4096 O O . TRP B 1 184 ? 9.117 -34.406 0.443 1 96.19 184 TRP B O 1
ATOM 4106 N N . MET B 1 185 ? 10.336 -35.5 -1.055 1 96.31 185 MET B N 1
ATOM 4107 C CA . MET B 1 185 ? 9.508 -35.125 -2.197 1 96.31 185 MET B CA 1
ATOM 4108 C C . MET B 1 185 ? 8.758 -36.344 -2.727 1 96.31 185 MET B C 1
ATOM 4110 O O . MET B 1 185 ? 9.273 -37.469 -2.695 1 96.31 185 MET B O 1
ATOM 4114 N N . ALA B 1 186 ? 7.559 -36.125 -3.199 1 96.38 186 ALA B N 1
ATOM 4115 C CA . ALA B 1 186 ? 6.766 -37.219 -3.76 1 96.38 186 ALA B CA 1
ATOM 4116 C C . ALA B 1 186 ? 5.789 -36.688 -4.816 1 96.38 186 ALA B C 1
ATOM 4118 O O . ALA B 1 186 ? 5.242 -35.594 -4.68 1 96.38 186 ALA B O 1
ATOM 4119 N N . PRO B 1 187 ? 5.559 -37.5 -5.855 1 96.06 187 PRO B N 1
ATOM 4120 C CA . PRO B 1 187 ? 4.527 -37.125 -6.824 1 96.06 187 PRO B CA 1
ATOM 4121 C C . PRO B 1 187 ? 3.113 -37.25 -6.262 1 96.06 187 PRO B C 1
ATOM 4123 O O . PRO B 1 187 ? 2.828 -38.156 -5.496 1 96.06 187 PRO B O 1
ATOM 4126 N N . ILE B 1 188 ? 2.24 -36.375 -6.582 1 96.94 188 ILE B N 1
ATOM 4127 C CA . ILE B 1 188 ? 0.861 -36.344 -6.105 1 96.94 188 ILE B CA 1
ATOM 4128 C C . ILE B 1 188 ? -0.079 -36.781 -7.234 1 96.94 188 ILE B C 1
ATOM 4130 O O . ILE B 1 188 ? -0.832 -37.75 -7.098 1 96.94 188 ILE B O 1
ATOM 4134 N N . TYR B 1 189 ? -0.078 -36.031 -8.352 1 95.62 189 TYR B N 1
ATOM 4135 C CA . TYR B 1 189 ? -0.917 -36.344 -9.508 1 95.62 189 TYR B CA 1
ATOM 4136 C C . TYR B 1 189 ? -0.27 -35.844 -10.797 1 95.62 189 TYR B C 1
ATOM 4138 O O . TYR B 1 189 ? 0.64 -35 -10.758 1 95.62 189 TYR B O 1
ATOM 4146 N N . GLY B 1 190 ? -0.683 -36.406 -11.93 1 96.19 190 GLY B N 1
ATOM 4147 C CA . GLY B 1 190 ? -0.175 -36.031 -13.25 1 96.19 190 GLY B CA 1
ATOM 4148 C C . GLY B 1 190 ? -1.259 -35.969 -14.305 1 96.19 190 GLY B C 1
ATOM 4149 O O . GLY B 1 190 ? -2.447 -36.062 -13.992 1 96.19 190 GLY B O 1
ATOM 4150 N N . PRO B 1 191 ? -0.828 -35.875 -15.5 1 95.94 191 PRO B N 1
ATOM 4151 C CA . PRO B 1 191 ? -1.808 -35.844 -16.594 1 95.94 191 PRO B CA 1
ATOM 4152 C C . PRO B 1 191 ? -2.648 -37.094 -16.672 1 95.94 191 PRO B C 1
ATOM 4154 O O . PRO B 1 191 ? -2.203 -38.156 -16.234 1 95.94 191 PRO B O 1
ATOM 4157 N N . ARG B 1 192 ? -3.924 -36.938 -17.125 1 95.75 192 ARG B N 1
ATOM 4158 C CA . ARG B 1 192 ? -4.809 -38.062 -17.438 1 95.75 192 ARG B CA 1
ATOM 4159 C C . ARG B 1 192 ? -4.93 -38.281 -18.938 1 95.75 192 ARG B C 1
ATOM 4161 O O . ARG B 1 192 ? -5.711 -37.594 -19.609 1 95.75 192 ARG B O 1
ATOM 4168 N N . PRO B 1 193 ? -4.164 -39.219 -19.422 1 90.81 193 PRO B N 1
ATOM 4169 C CA . PRO B 1 193 ? -4.059 -39.375 -20.875 1 90.81 193 PRO B CA 1
ATOM 4170 C C . PRO B 1 193 ? -5.422 -39.531 -21.547 1 90.81 193 PRO B C 1
ATOM 4172 O O . PRO B 1 193 ? -5.602 -39.094 -22.688 1 90.81 193 PRO B O 1
ATOM 4175 N N . ASP B 1 194 ? -6.312 -40.094 -20.906 1 91.31 194 ASP B N 1
ATOM 4176 C CA . ASP B 1 194 ? -7.605 -40.406 -21.5 1 91.31 194 ASP B CA 1
ATOM 4177 C C . ASP B 1 194 ? -8.602 -39.25 -21.25 1 91.31 194 ASP B C 1
ATOM 4179 O O . ASP B 1 194 ? -9.781 -39.375 -21.609 1 91.31 194 ASP B O 1
ATOM 4183 N N . ASN B 1 195 ? -8.141 -38.219 -20.578 1 91.25 195 ASN B N 1
ATOM 4184 C CA . ASN B 1 195 ? -9.008 -37.062 -20.312 1 91.25 195 ASN B CA 1
ATOM 4185 C C . ASN B 1 195 ? -8.742 -35.938 -21.281 1 91.25 195 ASN B C 1
ATOM 4187 O O . ASN B 1 195 ? -7.586 -35.625 -21.609 1 91.25 195 ASN B O 1
ATOM 4191 N N . TRP B 1 196 ? -9.68 -35.219 -21.766 1 89.94 196 TRP B N 1
ATOM 4192 C CA . TRP B 1 196 ? -9.617 -34.344 -22.938 1 89.94 196 TRP B CA 1
ATOM 4193 C C . TRP B 1 196 ? -8.938 -33.031 -22.578 1 89.94 196 TRP B C 1
ATOM 4195 O O . TRP B 1 196 ? -8.398 -32.344 -23.469 1 89.94 196 TRP B O 1
ATOM 4205 N N . TRP B 1 197 ? -8.969 -32.688 -21.375 1 92.81 197 TRP B N 1
ATOM 4206 C CA . TRP B 1 197 ? -8.531 -31.297 -21.156 1 92.81 197 TRP B CA 1
ATOM 4207 C C . TRP B 1 197 ? -7.199 -31.266 -20.406 1 92.81 197 TRP B C 1
ATOM 4209 O O . TRP B 1 197 ? -6.512 -30.25 -20.406 1 92.81 197 TRP B O 1
ATOM 4219 N N . ASP B 1 198 ? -6.812 -32.344 -19.656 1 94.62 198 ASP B N 1
ATOM 4220 C CA . ASP B 1 198 ? -5.586 -32.312 -18.875 1 94.62 198 ASP B CA 1
ATOM 4221 C C . ASP B 1 198 ? -4.699 -33.5 -19.188 1 94.62 198 ASP B C 1
ATOM 4223 O O . ASP B 1 198 ? -4.059 -34.062 -18.297 1 94.62 198 ASP B O 1
ATOM 4227 N N . ALA B 1 199 ? -4.539 -33.812 -20.484 1 93.75 199 ALA B N 1
ATOM 4228 C CA . ALA B 1 199 ? -3.863 -35.031 -20.922 1 93.75 199 ALA B CA 1
ATOM 4229 C C . ALA B 1 199 ? -2.361 -34.812 -21.062 1 93.75 199 ALA B C 1
ATOM 4231 O O . ALA B 1 199 ? -1.579 -35.781 -21.031 1 93.75 199 ALA B O 1
ATOM 4232 N N . THR B 1 200 ? -1.948 -33.625 -21.25 1 91.88 200 THR B N 1
ATOM 4233 C CA . THR B 1 200 ? -0.556 -33.375 -21.594 1 91.88 200 THR B CA 1
ATOM 4234 C C . THR B 1 200 ? 0.242 -32.938 -20.375 1 91.88 200 THR B C 1
ATOM 4236 O O . THR B 1 200 ? 1.326 -33.469 -20.109 1 91.88 200 THR B O 1
ATOM 4239 N N . SER B 1 201 ? -0.272 -32 -19.609 1 92.31 201 SER B N 1
ATOM 4240 C CA . SER B 1 201 ? 0.432 -31.453 -18.453 1 92.31 201 SER B CA 1
ATOM 4241 C C . SER B 1 201 ? -0.545 -30.906 -17.422 1 92.31 201 SER B C 1
ATOM 4243 O O . SER B 1 201 ? -1.67 -30.531 -17.766 1 92.31 201 SER B O 1
ATOM 4245 N N . VAL B 1 202 ? -0.114 -30.953 -16.219 1 95.88 202 VAL B N 1
ATOM 4246 C CA . VAL B 1 202 ? -0.883 -30.359 -15.125 1 95.88 202 VAL B CA 1
ATOM 4247 C C . VAL B 1 202 ? 0.042 -29.547 -14.227 1 95.88 202 VAL B C 1
ATOM 4249 O O . VAL B 1 202 ? 1.261 -29.734 -14.242 1 95.88 202 VAL B O 1
ATOM 4252 N N . GLY B 1 203 ? -0.473 -28.672 -13.492 1 96.19 203 GLY B N 1
ATOM 4253 C CA . GLY B 1 203 ? 0.275 -27.859 -12.547 1 96.19 203 GLY B CA 1
ATOM 4254 C C . GLY B 1 203 ? -0.591 -27.266 -11.453 1 96.19 203 GLY B C 1
ATOM 4255 O O . GLY B 1 203 ? -1.819 -27.344 -11.508 1 96.19 203 GLY B O 1
ATOM 4256 N N . SER B 1 204 ? 0.095 -26.703 -10.508 1 96.06 204 SER B N 1
ATOM 4257 C CA . SER B 1 204 ? -0.587 -26.109 -9.359 1 96.06 204 SER B CA 1
ATOM 4258 C C . SER B 1 204 ? -0.952 -24.656 -9.625 1 96.06 204 SER B C 1
ATOM 4260 O O . SER B 1 204 ? -0.224 -23.938 -10.32 1 96.06 204 SER B O 1
ATOM 4262 N N . ASN B 1 205 ? -2.041 -24.281 -9.109 1 96.38 205 ASN B N 1
ATOM 4263 C CA . ASN B 1 205 ? -2.486 -22.891 -9.164 1 96.38 205 ASN B CA 1
ATOM 4264 C C . ASN B 1 205 ? -2.209 -22.156 -7.855 1 96.38 205 ASN B C 1
ATOM 4266 O O . ASN B 1 205 ? -1.061 -22.078 -7.414 1 96.38 205 ASN B O 1
ATOM 4270 N N . GLY B 1 206 ? -3.221 -21.547 -7.234 1 96.81 206 GLY B N 1
ATOM 4271 C CA . GLY B 1 206 ? -3.043 -20.703 -6.059 1 96.81 206 GLY B CA 1
ATOM 4272 C C . GLY B 1 206 ? -2.848 -21.516 -4.785 1 96.81 206 GLY B C 1
ATOM 4273 O O . GLY B 1 206 ? -2.666 -22.734 -4.832 1 96.81 206 GLY B O 1
ATOM 4274 N N . VAL B 1 207 ? -2.807 -20.891 -3.686 1 98.12 207 VAL B N 1
ATOM 4275 C CA . VAL B 1 207 ? -2.572 -21.453 -2.363 1 98.12 207 VAL B CA 1
ATOM 4276 C C . VAL B 1 207 ? -3.693 -22.438 -2.018 1 98.12 207 VAL B C 1
ATOM 4278 O O . VAL B 1 207 ? -4.875 -22.109 -2.172 1 98.12 207 VAL B O 1
ATOM 4281 N N . PRO B 1 208 ? -3.314 -23.656 -1.576 1 98.5 208 PRO B N 1
ATOM 4282 C CA . PRO B 1 208 ? -4.359 -24.594 -1.157 1 98.5 208 PRO B CA 1
ATOM 4283 C C . PRO B 1 208 ? -5.293 -24 -0.103 1 98.5 208 PRO B C 1
ATOM 4285 O O . PRO B 1 208 ? -4.844 -23.297 0.797 1 98.5 208 PRO B O 1
ATOM 4288 N N . ILE B 1 209 ? -6.574 -24.281 -0.278 1 98.69 209 ILE B N 1
ATOM 4289 C CA . ILE B 1 209 ? -7.582 -23.828 0.673 1 98.69 209 ILE B CA 1
ATOM 4290 C C . ILE B 1 209 ? -7.863 -24.922 1.694 1 98.69 209 ILE B C 1
ATOM 4292 O O . ILE B 1 209 ? -8.258 -26.031 1.328 1 98.69 209 ILE B O 1
ATOM 4296 N N . GLU B 1 210 ? -7.641 -24.578 2.945 1 98.44 210 GLU B N 1
ATOM 4297 C CA . GLU B 1 210 ? -7.941 -25.562 3.99 1 98.44 210 GLU B CA 1
ATOM 4298 C C . GLU B 1 210 ? -9.445 -25.656 4.238 1 98.44 210 GLU B C 1
ATOM 4300 O O . GLU B 1 210 ? -10.117 -24.641 4.434 1 98.44 210 GLU B O 1
ATOM 4305 N N . THR B 1 211 ? -9.961 -26.844 4.16 1 98.38 211 THR B N 1
ATOM 4306 C CA . THR B 1 211 ? -11.352 -27.109 4.504 1 98.38 211 THR B CA 1
ATOM 4307 C C . THR B 1 211 ? -11.453 -28.281 5.465 1 98.38 211 THR B C 1
ATOM 4309 O O . THR B 1 211 ? -10.477 -29 5.684 1 98.38 211 THR B O 1
ATOM 4312 N N . GLU B 1 212 ? -12.648 -28.484 6.047 1 97.56 212 GLU B N 1
ATOM 4313 C CA . GLU B 1 212 ? -12.852 -29.625 6.945 1 97.56 212 GLU B CA 1
ATOM 4314 C C . GLU B 1 212 ? -12.773 -30.953 6.191 1 97.56 212 GLU B C 1
ATOM 4316 O O . GLU B 1 212 ? -12.594 -32 6.797 1 97.56 212 GLU B O 1
ATOM 4321 N N . HIS B 1 213 ? -12.852 -30.891 4.887 1 98.25 213 HIS B N 1
ATOM 4322 C CA . HIS B 1 213 ? -12.883 -32.125 4.086 1 98.25 213 HIS B CA 1
ATOM 4323 C C . HIS B 1 213 ? -11.523 -32.406 3.475 1 98.25 213 HIS B C 1
ATOM 4325 O O . HIS B 1 213 ? -11.328 -33.469 2.848 1 98.25 213 HIS B O 1
ATOM 4331 N N . GLY B 1 214 ? -10.586 -31.484 3.617 1 98.62 214 GLY B N 1
ATOM 4332 C CA . GLY B 1 214 ? -9.266 -31.625 3.023 1 98.62 214 GLY B CA 1
ATOM 4333 C C . GLY B 1 214 ? -8.742 -30.312 2.441 1 98.62 214 GLY B C 1
ATOM 4334 O O . GLY B 1 214 ? -9.289 -29.25 2.705 1 98.62 214 GLY B O 1
ATOM 4335 N N . TRP B 1 215 ? -7.594 -30.438 1.788 1 98.81 215 TRP B N 1
ATOM 4336 C CA . TRP B 1 215 ? -7.039 -29.312 1.045 1 98.81 215 TRP B CA 1
ATOM 4337 C C . TRP B 1 215 ? -7.703 -29.188 -0.322 1 98.81 215 TRP B C 1
ATOM 4339 O O . TRP B 1 215 ? -7.598 -30.078 -1.159 1 98.81 215 TRP B O 1
ATOM 4349 N N . LEU B 1 216 ? -8.445 -28.109 -0.5 1 98.81 216 LEU B N 1
ATOM 4350 C CA . LEU B 1 216 ? -9.023 -27.781 -1.8 1 98.81 216 LEU B CA 1
ATOM 4351 C C . LEU B 1 216 ? -8.008 -27.062 -2.68 1 98.81 216 LEU B C 1
ATOM 4353 O O . LEU B 1 216 ? -7.574 -25.953 -2.35 1 98.81 216 LEU B O 1
ATOM 4357 N N . CYS B 1 217 ? -7.637 -27.688 -3.832 1 98.56 217 CYS B N 1
ATOM 4358 C CA . CYS B 1 217 ? -6.582 -27.141 -4.688 1 98.56 217 CYS B CA 1
ATOM 4359 C C . CYS B 1 217 ? -7.09 -26.938 -6.105 1 98.56 217 CYS B C 1
ATOM 4361 O O . CYS B 1 217 ? -7.547 -27.875 -6.758 1 98.56 217 CYS B O 1
ATOM 4363 N N . LEU B 1 218 ? -7.02 -25.703 -6.52 1 98.25 218 LEU B N 1
ATOM 4364 C CA . LEU B 1 218 ? -7.207 -25.469 -7.945 1 98.25 218 LEU B CA 1
ATOM 4365 C C . LEU B 1 218 ? -5.957 -25.859 -8.727 1 98.25 218 LEU B C 1
ATOM 4367 O O . LEU B 1 218 ? -4.84 -25.719 -8.227 1 98.25 218 LEU B O 1
ATOM 4371 N N . ASN B 1 219 ? -6.129 -26.375 -9.852 1 97.38 219 ASN B N 1
ATOM 4372 C CA . ASN B 1 219 ? -5.027 -26.75 -10.734 1 97.38 219 ASN B CA 1
ATOM 4373 C C . ASN B 1 219 ? -5.305 -26.344 -12.18 1 97.38 219 ASN B C 1
ATOM 4375 O O . ASN B 1 219 ? -6.418 -25.922 -12.508 1 97.38 219 ASN B O 1
ATOM 4379 N N . HIS B 1 220 ? -4.305 -26.359 -12.953 1 97.31 220 HIS B N 1
ATOM 4380 C CA . HIS B 1 220 ? -4.457 -26.141 -14.391 1 97.31 220 HIS B CA 1
ATOM 4381 C C . HIS B 1 220 ? -3.93 -27.344 -15.18 1 97.31 220 HIS B C 1
ATOM 4383 O O . HIS B 1 220 ? -3.15 -28.141 -14.656 1 97.31 220 HIS B O 1
ATOM 4389 N N . GLY B 1 221 ? -4.398 -27.5 -16.359 1 94.81 221 GLY B N 1
ATOM 4390 C CA . GLY B 1 221 ? -3.938 -28.469 -17.328 1 94.81 221 GLY B CA 1
ATOM 4391 C C . GLY B 1 221 ? -4.172 -28.031 -18.766 1 94.81 221 GLY B C 1
ATOM 4392 O O . GLY B 1 221 ? -4.867 -27.047 -19.016 1 94.81 221 GLY B O 1
ATOM 4393 N N . TYR B 1 222 ? -3.441 -28.688 -19.609 1 91 222 TYR B N 1
ATOM 4394 C CA . TYR B 1 222 ? -3.707 -28.422 -21.031 1 91 222 TYR B CA 1
ATOM 4395 C C . TYR B 1 222 ? -3.553 -29.703 -21.844 1 91 222 TYR B C 1
ATOM 4397 O O . TYR B 1 222 ? -2.986 -30.688 -21.375 1 91 222 TYR B O 1
ATOM 4405 N N . THR B 1 223 ? -4.25 -29.688 -22.969 1 85.69 223 THR B N 1
ATOM 4406 C CA . THR B 1 223 ? -4.09 -30.719 -24 1 85.69 223 THR B CA 1
ATOM 4407 C C . THR B 1 223 ? -3.529 -30.109 -25.281 1 85.69 223 THR B C 1
ATOM 4409 O O . THR B 1 223 ? -3.807 -28.938 -25.594 1 85.69 223 THR B O 1
ATOM 4412 N N . THR B 1 224 ? -2.68 -30.859 -25.828 1 82.56 224 THR B N 1
ATOM 4413 C CA . THR B 1 224 ? -2.111 -30.438 -27.109 1 82.56 224 THR B CA 1
ATOM 4414 C C . THR B 1 224 ? -2.885 -31.047 -28.281 1 82.56 224 THR B C 1
ATOM 4416 O O . THR B 1 224 ? -3.133 -32.25 -28.297 1 82.56 224 THR B O 1
ATOM 4419 N N . GLN B 1 225 ? -3.479 -30.125 -29 1 73.81 225 GLN B N 1
ATOM 4420 C CA . GLN B 1 225 ? -4.105 -30.609 -30.234 1 73.81 225 GLN B CA 1
ATOM 4421 C C . GLN B 1 225 ? -3.271 -30.234 -31.453 1 73.81 225 GLN B C 1
ATOM 4423 O O . GLN B 1 225 ? -2.838 -29.094 -31.594 1 73.81 225 GLN B O 1
ATOM 4428 N N . VAL B 1 226 ? -2.861 -31.234 -32.188 1 68.12 226 VAL B N 1
ATOM 4429 C CA . VAL B 1 226 ? -2.113 -31.016 -33.406 1 68.12 226 VAL B CA 1
ATOM 4430 C C . VAL B 1 226 ? -3.08 -30.891 -34.594 1 68.12 226 VAL B C 1
ATOM 4432 O O . VAL B 1 226 ? -3.941 -31.75 -34.781 1 68.12 226 VAL B O 1
ATOM 4435 N N . HIS B 1 227 ? -3.236 -29.75 -35 1 65.81 227 HIS B N 1
ATOM 4436 C CA . HIS B 1 227 ? -4.039 -29.547 -36.188 1 65.81 227 HIS B CA 1
ATOM 4437 C C . HIS B 1 227 ? -3.172 -29.609 -37.438 1 65.81 227 HIS B C 1
ATOM 4439 O O . HIS B 1 227 ? -2.135 -28.953 -37.531 1 65.81 227 HIS B O 1
ATOM 4445 N N . ASP B 1 228 ? -3.383 -30.609 -38.156 1 57.94 228 ASP B N 1
ATOM 4446 C CA . ASP B 1 228 ? -2.727 -30.703 -39.469 1 57.94 228 ASP B CA 1
ATOM 4447 C C . ASP B 1 228 ? -3.309 -29.688 -40.438 1 57.94 228 ASP B C 1
ATOM 4449 O O . ASP B 1 228 ? -4.52 -29.656 -40.656 1 57.94 228 ASP B O 1
ATOM 4453 N N . SER B 1 229 ? -3.102 -28.5 -40.344 1 51 229 SER B N 1
ATOM 4454 C CA . SER B 1 229 ? -3.656 -27.625 -41.375 1 51 229 SER B CA 1
ATOM 4455 C C . SER B 1 229 ? -2.922 -27.781 -42.688 1 51 229 SER B C 1
ATOM 4457 O O . SER B 1 229 ? -1.701 -27.609 -42.75 1 51 229 SER B O 1
ATOM 4459 N N . ALA B 1 230 ? -3.414 -28.75 -43.562 1 47.97 230 ALA B N 1
ATOM 4460 C CA . ALA B 1 230 ? -2.992 -28.734 -44.969 1 47.97 230 ALA B CA 1
ATOM 4461 C C . ALA B 1 230 ? -3.121 -27.344 -45.562 1 47.97 230 ALA B C 1
ATOM 4463 O O . ALA B 1 230 ? -4.215 -26.938 -45.969 1 47.97 230 ALA B O 1
ATOM 4464 N N . ASN B 1 231 ? -2.783 -26.203 -44.938 1 47.12 231 ASN B N 1
ATOM 4465 C CA . ASN B 1 231 ? -2.965 -25.062 -45.844 1 47.12 231 ASN B CA 1
ATOM 4466 C C . ASN B 1 231 ? -2.092 -25.172 -47.094 1 47.12 231 ASN B C 1
ATOM 4468 O O . ASN B 1 231 ? -1.21 -26.031 -47.156 1 47.12 231 ASN B O 1
ATOM 4472 N N . SER B 1 232 ? -2.537 -24.547 -48.281 1 44.81 232 SER B N 1
ATOM 4473 C CA . SER B 1 232 ? -1.91 -24.594 -49.594 1 44.81 232 SER B CA 1
ATOM 4474 C C . SER B 1 232 ? -0.391 -24.516 -49.469 1 44.81 232 SER B C 1
ATOM 4476 O O . SER B 1 232 ? 0.319 -24.766 -50.469 1 44.81 232 SER B O 1
ATOM 4478 N N . LEU B 1 233 ? -0.006 -23.734 -48.5 1 48.44 233 LEU B N 1
ATOM 4479 C CA . LEU B 1 233 ? 1.434 -23.516 -48.594 1 48.44 233 LEU B CA 1
ATOM 4480 C C . LEU B 1 233 ? 2.197 -24.641 -47.906 1 48.44 233 LEU B C 1
ATOM 4482 O O . LEU B 1 233 ? 3.408 -24.547 -47.688 1 48.44 233 LEU B O 1
ATOM 4486 N N . GLY B 1 234 ? 1.559 -25.891 -47.625 1 45.09 234 GLY B N 1
ATOM 4487 C CA . GLY B 1 234 ? 2.246 -27.109 -47.219 1 45.09 234 GLY B CA 1
ATOM 4488 C C . GLY B 1 234 ? 2.658 -27.109 -45.781 1 45.09 234 GLY B C 1
ATOM 4489 O O . GLY B 1 234 ? 3.15 -28.109 -45.25 1 45.09 234 GLY B O 1
ATOM 4490 N N . GLN B 1 235 ? 3.449 -26.141 -45.062 1 45 235 GLN B N 1
ATOM 4491 C CA . GLN B 1 235 ? 4.555 -26.094 -44.094 1 45 235 GLN B CA 1
ATOM 4492 C C . GLN B 1 235 ? 4.047 -25.891 -42.688 1 45 235 GLN B C 1
ATOM 4494 O O . GLN B 1 235 ? 3.344 -24.922 -42.406 1 45 235 GLN B O 1
ATOM 4499 N N . GLY B 1 236 ? 3.592 -26.484 -41.531 1 53.47 236 GLY B N 1
ATOM 4500 C CA . GLY B 1 236 ? 3.906 -26.875 -40.188 1 53.47 236 GLY B CA 1
ATOM 4501 C C . GLY B 1 236 ? 2.674 -27.109 -39.344 1 53.47 236 GLY B C 1
ATOM 4502 O O . GLY B 1 236 ? 1.562 -26.75 -39.719 1 53.47 236 GLY B O 1
ATOM 4503 N N . SER B 1 237 ? 2.506 -28.234 -38.656 1 58.09 237 SER B N 1
ATOM 4504 C CA . SER B 1 237 ? 1.535 -28.594 -37.625 1 58.09 237 SER B CA 1
ATOM 4505 C C . SER B 1 237 ? 1.438 -27.5 -36.562 1 58.09 237 SER B C 1
ATOM 4507 O O . SER B 1 237 ? 2.449 -26.922 -36.188 1 58.09 237 SER B O 1
ATOM 4509 N N . THR B 1 238 ? 0.205 -26.812 -36.625 1 65.38 238 THR B N 1
ATOM 4510 C CA . THR B 1 238 ? -0.018 -25.875 -35.531 1 65.38 238 THR B CA 1
ATOM 4511 C C . THR B 1 238 ? -0.473 -26.609 -34.281 1 65.38 238 THR B C 1
ATOM 4513 O O . THR B 1 238 ? -1.296 -27.531 -34.344 1 65.38 238 THR B O 1
ATOM 4516 N N . VAL B 1 239 ? 0.294 -26.5 -33.25 1 70.25 239 VAL B N 1
ATOM 4517 C CA . VAL B 1 239 ? -0.066 -27.047 -31.953 1 70.25 239 VAL B CA 1
ATOM 4518 C C . VAL B 1 239 ? -0.858 -26 -31.156 1 70.25 239 VAL B C 1
ATOM 4520 O O . VAL B 1 239 ? -0.419 -24.859 -31.016 1 70.25 239 VAL B O 1
ATOM 4523 N N . THR B 1 240 ? -2.15 -26.391 -30.938 1 82.06 240 THR B N 1
ATOM 4524 C CA . THR B 1 240 ? -2.967 -25.531 -30.094 1 82.06 240 THR B CA 1
ATOM 4525 C C . THR B 1 240 ? -3.064 -26.078 -28.672 1 82.06 240 THR B C 1
ATOM 4527 O O . THR B 1 240 ? -3.275 -27.281 -28.484 1 82.06 240 THR B O 1
ATOM 4530 N N . ARG B 1 241 ? -2.643 -25.25 -27.672 1 90 241 ARG B N 1
ATOM 4531 C CA . ARG B 1 241 ? -2.785 -25.562 -26.25 1 90 241 ARG B CA 1
ATOM 4532 C C . ARG B 1 241 ? -3.904 -24.734 -25.625 1 90 241 ARG B C 1
ATOM 4534 O O . ARG B 1 241 ? -4.023 -23.547 -25.875 1 90 241 ARG B O 1
ATOM 4541 N N . VAL B 1 242 ? -4.789 -25.453 -25 1 92.5 242 VAL B N 1
ATOM 4542 C CA . VAL B 1 242 ? -5.84 -24.766 -24.266 1 92.5 242 VAL B CA 1
ATOM 4543 C C . VAL B 1 242 ? -5.68 -25.031 -22.766 1 92.5 242 VAL B C 1
ATOM 4545 O O . VAL B 1 242 ? -5.738 -26.172 -22.328 1 92.5 242 VAL B O 1
ATOM 4548 N N . TYR B 1 243 ? -5.418 -24 -22.062 1 95.56 243 TYR B N 1
ATOM 4549 C CA . TYR B 1 243 ? -5.297 -24.109 -20.609 1 95.56 243 TYR B CA 1
ATOM 4550 C C . TYR B 1 243 ? -6.66 -24.016 -19.938 1 95.56 243 TYR B C 1
ATOM 4552 O O . TYR B 1 243 ? -7.438 -23.109 -20.234 1 95.56 243 TYR B O 1
ATOM 4560 N N . ARG B 1 244 ? -6.898 -24.938 -19.094 1 96.94 244 ARG B N 1
ATOM 4561 C CA . ARG B 1 244 ? -8.133 -24.984 -18.328 1 96.94 244 ARG B CA 1
ATOM 4562 C C . ARG B 1 244 ? -7.848 -25.188 -16.844 1 96.94 244 ARG B C 1
ATOM 4564 O O . ARG B 1 244 ? -6.738 -25.594 -16.469 1 96.94 244 ARG B O 1
ATOM 4571 N N . LEU B 1 245 ? -8.867 -24.859 -16 1 98.25 245 LEU B N 1
ATOM 4572 C CA . LEU B 1 245 ? -8.719 -25.031 -14.562 1 98.25 245 LEU B CA 1
ATOM 4573 C C . LEU B 1 245 ? -9.547 -26.219 -14.07 1 98.25 245 LEU B C 1
ATOM 4575 O O . LEU B 1 245 ? -10.625 -26.484 -14.594 1 98.25 245 LEU B O 1
ATOM 4579 N N . GLY B 1 246 ? -8.984 -26.875 -13.141 1 97.88 246 GLY B N 1
ATOM 4580 C CA . GLY B 1 246 ? -9.68 -27.922 -12.406 1 97.88 246 GLY B CA 1
ATOM 4581 C C . GLY B 1 246 ? -9.562 -27.781 -10.906 1 97.88 246 GLY B C 1
ATOM 4582 O O . GLY B 1 246 ? -9.125 -26.734 -10.414 1 97.88 246 GLY B O 1
ATOM 4583 N N . VAL B 1 247 ? -10.078 -28.781 -10.219 1 98.25 247 VAL B N 1
ATOM 4584 C CA . VAL B 1 247 ? -9.992 -28.797 -8.758 1 98.25 247 VAL B CA 1
ATOM 4585 C C . VAL B 1 247 ? -9.625 -30.203 -8.281 1 98.25 247 VAL B C 1
ATOM 4587 O O . VAL B 1 247 ? -9.945 -31.188 -8.938 1 98.25 247 VAL B O 1
ATOM 4590 N N . ILE B 1 248 ? -8.922 -30.25 -7.219 1 98 248 ILE B N 1
ATOM 4591 C CA . ILE B 1 248 ? -8.5 -31.5 -6.598 1 98 248 ILE B CA 1
ATOM 4592 C C . ILE B 1 248 ? -8.617 -31.391 -5.078 1 98 248 ILE B C 1
ATOM 4594 O O . ILE B 1 248 ? -8.336 -30.328 -4.504 1 98 248 ILE B O 1
ATOM 4598 N N . LEU B 1 249 ? -9.07 -32.469 -4.48 1 98.81 249 LEU B N 1
ATOM 4599 C CA . LEU B 1 249 ? -9.172 -32.531 -3.027 1 98.81 249 LEU B CA 1
ATOM 4600 C C . LEU B 1 249 ? -8.125 -33.5 -2.463 1 98.81 249 LEU B C 1
ATOM 4602 O O . LEU B 1 249 ? -8.086 -34.656 -2.842 1 98.81 249 LEU B O 1
ATOM 4606 N N . LEU B 1 250 ? -7.285 -32.969 -1.608 1 98.75 250 LEU B N 1
ATOM 4607 C CA . LEU B 1 250 ? -6.234 -33.75 -0.987 1 98.75 250 LEU B CA 1
ATOM 4608 C C . LEU B 1 250 ? -6.52 -33.969 0.497 1 98.75 250 LEU B C 1
ATOM 4610 O O . LEU B 1 250 ? -7.25 -33.188 1.109 1 98.75 250 LEU B O 1
ATOM 4614 N N . ASP B 1 251 ? -5.879 -34.969 1.019 1 98.56 251 ASP B N 1
ATOM 4615 C CA . ASP B 1 251 ? -6.027 -35.281 2.439 1 98.56 251 ASP B CA 1
ATOM 4616 C C . ASP B 1 251 ? -5.402 -34.188 3.301 1 98.56 251 ASP B C 1
ATOM 4618 O O . ASP B 1 251 ? -4.312 -33.688 3 1 98.56 251 ASP B O 1
ATOM 4622 N N . LEU B 1 252 ? -6.062 -33.875 4.391 1 98.12 252 LEU B N 1
ATOM 4623 C CA . LEU B 1 252 ? -5.672 -32.781 5.242 1 98.12 252 LEU B CA 1
ATOM 4624 C C . LEU B 1 252 ? -4.367 -33.062 5.973 1 98.12 252 LEU B C 1
ATOM 4626 O O . LEU B 1 252 ? -3.523 -32.188 6.137 1 98.12 252 LEU B O 1
ATOM 4630 N N . GLU B 1 253 ? -4.145 -34.25 6.379 1 97 253 GLU B N 1
ATOM 4631 C CA . GLU B 1 253 ? -2.986 -34.656 7.184 1 97 253 GLU B CA 1
ATOM 4632 C C . GLU B 1 253 ? -1.86 -35.188 6.312 1 97 253 GLU B C 1
ATOM 4634 O O . GLU B 1 253 ? -0.693 -35.156 6.703 1 97 253 GLU B O 1
ATOM 4639 N N . ASP B 1 254 ? -2.234 -35.75 5.207 1 97.12 254 ASP B N 1
ATOM 4640 C CA . ASP B 1 254 ? -1.273 -36.25 4.238 1 97.12 254 ASP B CA 1
ATOM 4641 C C . ASP B 1 254 ? -1.636 -35.812 2.818 1 97.12 254 ASP B C 1
ATOM 4643 O O . ASP B 1 254 ? -2.225 -36.594 2.059 1 97.12 254 ASP B O 1
ATOM 4647 N N . PRO B 1 255 ? -1.142 -34.688 2.432 1 97.81 255 PRO B N 1
ATOM 4648 C CA . PRO B 1 255 ? -1.568 -34.125 1.145 1 97.81 255 PRO B CA 1
ATOM 4649 C C . PRO B 1 255 ? -1.021 -34.906 -0.047 1 97.81 255 PRO B C 1
ATOM 4651 O O . PRO B 1 255 ? -1.289 -34.562 -1.198 1 97.81 255 PRO B O 1
ATOM 4654 N N . THR B 1 256 ? -0.279 -35.969 0.158 1 96.25 256 THR B N 1
ATOM 4655 C CA . THR B 1 256 ? 0.116 -36.812 -0.949 1 96.25 256 THR B CA 1
ATOM 4656 C C . THR B 1 256 ? -1.045 -37.719 -1.379 1 96.25 256 THR B C 1
ATOM 4658 O O . THR B 1 256 ? -0.996 -38.344 -2.443 1 96.25 256 THR B O 1
ATOM 4661 N N . ARG B 1 257 ? -1.976 -37.75 -0.569 1 97.56 257 ARG B N 1
ATOM 4662 C CA . ARG B 1 257 ? -3.143 -38.594 -0.855 1 97.56 257 ARG B CA 1
ATOM 4663 C C . ARG B 1 257 ? -4.246 -37.781 -1.515 1 97.56 257 ARG B C 1
ATOM 4665 O O . ARG B 1 257 ? -4.793 -36.844 -0.903 1 97.56 257 ARG B O 1
ATOM 4672 N N . VAL B 1 258 ? -4.629 -38.188 -2.693 1 98.19 258 VAL B N 1
ATOM 4673 C CA . VAL B 1 258 ? -5.73 -37.594 -3.422 1 98.19 258 VAL B CA 1
ATOM 4674 C C . VAL B 1 258 ? -7.055 -38.188 -2.984 1 98.19 258 VAL B C 1
ATOM 4676 O O . VAL B 1 258 ? -7.266 -39.406 -3.146 1 98.19 258 VAL B O 1
ATOM 4679 N N . ILE B 1 259 ? -7.891 -37.406 -2.41 1 98.56 259 ILE B N 1
ATOM 4680 C CA . ILE B 1 259 ? -9.219 -37.844 -2.035 1 98.56 259 ILE B CA 1
ATOM 4681 C C . ILE B 1 259 ? -10.102 -37.969 -3.277 1 98.56 259 ILE B C 1
ATOM 4683 O O . ILE B 1 259 ? -10.797 -38.969 -3.473 1 98.56 259 ILE B O 1
ATOM 4687 N N . ASN B 1 260 ? -10.102 -36.906 -4.043 1 98.12 260 ASN B N 1
ATOM 4688 C CA . ASN B 1 260 ? -10.883 -36.875 -5.273 1 98.12 260 ASN B CA 1
ATOM 4689 C C . ASN B 1 260 ? -10.344 -35.812 -6.246 1 98.12 260 ASN B C 1
ATOM 4691 O O . ASN B 1 260 ? -9.773 -34.812 -5.828 1 98.12 260 ASN B O 1
ATOM 4695 N N . ARG B 1 261 ? -10.492 -36.094 -7.523 1 97.44 261 ARG B N 1
ATOM 4696 C CA . ARG B 1 261 ? -10.156 -35.219 -8.633 1 97.44 261 ARG B CA 1
ATOM 4697 C C . ARG B 1 261 ? -11.18 -35.312 -9.758 1 97.44 261 ARG B C 1
ATOM 4699 O O . ARG B 1 261 ? -11.07 -36.219 -10.609 1 97.44 261 ARG B O 1
ATOM 4706 N N . PRO B 1 262 ? -12.141 -34.406 -9.75 1 97.38 262 PRO B N 1
ATOM 4707 C CA . PRO B 1 262 ? -13.195 -34.469 -10.766 1 97.38 262 PRO B CA 1
ATOM 4708 C C . PRO B 1 262 ? -12.648 -34.531 -12.188 1 97.38 262 PRO B C 1
ATOM 4710 O O . PRO B 1 262 ? -11.625 -33.906 -12.477 1 97.38 262 PRO B O 1
ATOM 4713 N N . LYS B 1 263 ? -13.32 -35.188 -13.07 1 95.12 263 LYS B N 1
ATOM 4714 C CA . LYS B 1 263 ? -12.867 -35.406 -14.445 1 95.12 263 LYS B CA 1
ATOM 4715 C C . LYS B 1 263 ? -13 -34.156 -15.281 1 95.12 263 LYS B C 1
ATOM 4717 O O . LYS B 1 263 ? -12.18 -33.906 -16.172 1 95.12 263 LYS B O 1
ATOM 4722 N N . GLU B 1 264 ? -14.008 -33.375 -15.016 1 96.19 264 GLU B N 1
ATOM 4723 C CA . GLU B 1 264 ? -14.297 -32.219 -15.859 1 96.19 264 GLU B CA 1
ATOM 4724 C C . GLU B 1 264 ? -13.602 -30.969 -15.336 1 96.19 264 GLU B C 1
ATOM 4726 O O . GLU B 1 264 ? -13.445 -30.797 -14.125 1 96.19 264 GLU B O 1
ATOM 4731 N N . PRO B 1 265 ? -13.172 -30.062 -16.219 1 97.12 265 PRO B N 1
ATOM 4732 C CA . PRO B 1 265 ? -12.656 -28.766 -15.773 1 97.12 265 PRO B CA 1
ATOM 4733 C C . PRO B 1 265 ? -13.758 -27.859 -15.219 1 97.12 265 PRO B C 1
ATOM 4735 O O . PRO B 1 265 ? -14.945 -28.125 -15.43 1 97.12 265 PRO B O 1
ATOM 4738 N N . ILE B 1 266 ? -13.336 -26.812 -14.594 1 98.31 266 ILE B N 1
ATOM 4739 C CA . ILE B 1 266 ? -14.328 -25.938 -13.984 1 98.31 266 ILE B CA 1
ATOM 4740 C C . ILE B 1 266 ? -14.242 -24.547 -14.602 1 98.31 266 ILE B C 1
ATOM 4742 O O . ILE B 1 266 ? -15.047 -23.672 -14.281 1 98.31 266 ILE B O 1
ATOM 4746 N N . PHE B 1 267 ? -13.336 -24.266 -15.477 1 98.06 267 PHE B N 1
ATOM 4747 C CA . PHE B 1 267 ? -13.156 -22.953 -16.094 1 98.06 267 PHE B CA 1
ATOM 4748 C C . PHE B 1 267 ? -12.266 -23.047 -17.328 1 98.06 267 PHE B C 1
ATOM 4750 O O . PHE B 1 267 ? -11.281 -23.797 -17.328 1 98.06 267 PHE B O 1
ATOM 4757 N N . TRP B 1 268 ? -12.531 -22.344 -18.391 1 96.94 268 TRP B N 1
ATOM 4758 C CA . TRP B 1 268 ? -11.789 -22.375 -19.641 1 96.94 268 TRP B CA 1
ATOM 4759 C C . TRP B 1 268 ? -11.953 -21.062 -20.406 1 96.94 268 TRP B C 1
ATOM 4761 O O . TRP B 1 268 ? -12.859 -20.266 -20.109 1 96.94 268 TRP B O 1
ATOM 4771 N N . PRO B 1 269 ? -11.07 -20.766 -21.359 1 96.81 269 PRO B N 1
ATOM 4772 C CA . PRO B 1 269 ? -11.133 -19.516 -22.109 1 96.81 269 PRO B CA 1
ATOM 4773 C C . PRO B 1 269 ? -12.375 -19.406 -22.984 1 96.81 269 PRO B C 1
ATOM 4775 O O . PRO B 1 269 ? -12.742 -20.375 -23.656 1 96.81 269 PRO B O 1
ATOM 4778 N N . GLU B 1 270 ? -12.977 -18.266 -22.906 1 96.88 270 GLU B N 1
ATOM 4779 C CA . GLU B 1 270 ? -14.141 -18.016 -23.75 1 96.88 270 GLU B CA 1
ATOM 4780 C C . GLU B 1 270 ? -14.133 -16.578 -24.281 1 96.88 270 GLU B C 1
ATOM 4782 O O . GLU B 1 270 ? -14.492 -16.344 -25.438 1 96.88 270 GLU B O 1
ATOM 4787 N N . GLU B 1 271 ? -13.734 -15.664 -23.469 1 96.75 271 GLU B N 1
ATOM 4788 C CA . GLU B 1 271 ? -13.734 -14.25 -23.844 1 96.75 271 GLU B CA 1
ATOM 4789 C C . GLU B 1 271 ? -12.586 -13.938 -24.797 1 96.75 271 GLU B C 1
ATOM 4791 O O . GLU B 1 271 ? -11.523 -14.555 -24.734 1 96.75 271 GLU B O 1
ATOM 4796 N N . LEU B 1 272 ? -12.773 -12.969 -25.641 1 95.69 272 LEU B N 1
ATOM 4797 C CA . LEU B 1 272 ? -11.766 -12.609 -26.641 1 95.69 272 LEU B CA 1
ATOM 4798 C C . LEU B 1 272 ? -10.414 -12.352 -25.984 1 95.69 272 LEU B C 1
ATOM 4800 O O . LEU B 1 272 ? -9.375 -12.742 -26.516 1 95.69 272 LEU B O 1
ATOM 4804 N N . TRP B 1 273 ? -10.398 -11.711 -24.812 1 96.12 273 TRP B N 1
ATOM 4805 C CA . TRP B 1 273 ? -9.156 -11.367 -24.141 1 96.12 273 TRP B CA 1
ATOM 4806 C C . TRP B 1 273 ? -8.555 -12.586 -23.453 1 96.12 273 TRP B C 1
ATOM 4808 O O . TRP B 1 273 ? -7.438 -12.531 -22.938 1 96.12 273 TRP B O 1
ATOM 4818 N N . GLU B 1 274 ? -9.242 -13.711 -23.422 1 96.94 274 GLU B N 1
ATOM 4819 C CA . GLU B 1 274 ? -8.711 -15 -22.984 1 96.94 274 GLU B CA 1
ATOM 4820 C C . GLU B 1 274 ? -8.211 -15.82 -24.172 1 96.94 274 GLU B C 1
ATOM 4822 O O . GLU B 1 274 ? -7.355 -16.688 -24.016 1 96.94 274 GLU B O 1
ATOM 4827 N N . LEU B 1 275 ? -8.766 -15.586 -25.328 1 94.12 275 LEU B N 1
ATOM 4828 C CA . LEU B 1 275 ? -8.484 -16.344 -26.531 1 94.12 275 LEU B CA 1
ATOM 4829 C C . LEU B 1 275 ? -7.312 -15.734 -27.297 1 94.12 275 LEU B C 1
ATOM 4831 O O . LEU B 1 275 ? -6.617 -16.422 -28.047 1 94.12 275 LEU B O 1
ATOM 4835 N N . ARG B 1 276 ? -7.168 -14.484 -27.125 1 93.31 276 ARG B N 1
ATOM 4836 C CA . ARG B 1 276 ? -6.141 -13.758 -27.859 1 93.31 276 ARG B CA 1
ATOM 4837 C C . ARG B 1 276 ? -5.219 -13 -26.922 1 93.31 276 ARG B C 1
ATOM 4839 O O . ARG B 1 276 ? -5.684 -12.266 -26.047 1 93.31 276 ARG B O 1
ATOM 4846 N N . GLY B 1 277 ? -3.906 -13.141 -27.062 1 92.62 277 GLY B N 1
ATOM 4847 C CA . GLY B 1 277 ? -2.855 -12.5 -26.281 1 92.62 277 GLY B CA 1
ATOM 4848 C C . GLY B 1 277 ? -1.473 -13.047 -26.594 1 92.62 277 GLY B C 1
ATOM 4849 O O . GLY B 1 277 ? -1.227 -13.555 -27.688 1 92.62 277 GLY B O 1
ATOM 4850 N N . ASP B 1 278 ? -0.595 -12.828 -25.703 1 91.88 278 ASP B N 1
ATOM 4851 C CA . ASP B 1 278 ? 0.774 -13.297 -25.906 1 91.88 278 ASP B CA 1
ATOM 4852 C C . ASP B 1 278 ? 0.818 -14.812 -26.094 1 91.88 278 ASP B C 1
ATOM 4854 O O . ASP B 1 278 ? 1.501 -15.32 -26.984 1 91.88 278 ASP B O 1
ATOM 4858 N N . VAL B 1 279 ? 0.153 -15.531 -25.203 1 91.94 279 VAL B N 1
ATOM 4859 C CA . VAL B 1 279 ? -0.116 -16.953 -25.344 1 91.94 279 VAL B CA 1
ATOM 4860 C C . VAL B 1 279 ? -1.623 -17.203 -25.422 1 91.94 279 VAL B C 1
ATOM 4862 O O . VAL B 1 279 ? -2.324 -17.094 -24.406 1 91.94 279 VAL B O 1
ATOM 4865 N N . PRO B 1 280 ? -2.125 -17.531 -26.531 1 92.62 280 PRO B N 1
ATOM 4866 C CA . PRO B 1 280 ? -3.574 -17.609 -26.734 1 92.62 280 PRO B CA 1
ATOM 4867 C C . PRO B 1 280 ? -4.203 -18.797 -26 1 92.62 280 PRO B C 1
ATOM 4869 O O . PRO B 1 280 ? -3.51 -19.766 -25.688 1 92.62 280 PRO B O 1
ATOM 4872 N N . ASN B 1 281 ? -5.484 -18.719 -25.719 1 94.69 281 ASN B N 1
ATOM 4873 C CA . ASN B 1 281 ? -6.309 -19.797 -25.188 1 94.69 281 ASN B CA 1
ATOM 4874 C C . ASN B 1 281 ? -5.844 -20.234 -23.797 1 94.69 281 ASN B C 1
ATOM 4876 O O . ASN B 1 281 ? -5.773 -21.438 -23.5 1 94.69 281 ASN B O 1
ATOM 4880 N N . VAL B 1 282 ? -5.531 -19.203 -23 1 95.38 282 VAL B N 1
ATOM 4881 C CA . VAL B 1 282 ? -4.984 -19.516 -21.688 1 95.38 282 VAL B CA 1
ATOM 4882 C C . VAL B 1 282 ? -5.836 -18.859 -20.594 1 95.38 282 VAL B C 1
ATOM 4884 O O . VAL B 1 282 ? -6.129 -17.672 -20.672 1 95.38 282 VAL B O 1
ATOM 4887 N N . VAL B 1 283 ? -6.32 -19.625 -19.656 1 97.38 283 VAL B N 1
ATOM 4888 C CA . VAL B 1 283 ? -6.672 -19.172 -18.312 1 97.38 283 VAL B CA 1
ATOM 4889 C C . VAL B 1 283 ? -5.77 -19.844 -17.281 1 97.38 283 VAL B C 1
ATOM 4891 O O . VAL B 1 283 ? -5.742 -21.062 -17.188 1 97.38 283 VAL B O 1
ATOM 4894 N N . PHE B 1 284 ? -5.016 -19.078 -16.578 1 96.75 284 PHE B N 1
ATOM 4895 C CA . PHE B 1 284 ? -4.016 -19.562 -15.633 1 96.75 284 PHE B CA 1
ATOM 4896 C C . PHE B 1 284 ? -4.105 -18.797 -14.312 1 96.75 284 PHE B C 1
ATOM 4898 O O . PHE B 1 284 ? -3.885 -17.594 -14.266 1 96.75 284 PHE B O 1
ATOM 4905 N N . SER B 1 285 ? -4.379 -19.5 -13.227 1 96.25 285 SER B N 1
ATOM 4906 C CA . SER B 1 285 ? -4.645 -18.797 -11.969 1 96.25 285 SER B CA 1
ATOM 4907 C C . SER B 1 285 ? -3.539 -19.047 -10.953 1 96.25 285 SER B C 1
ATOM 4909 O O . SER B 1 285 ? -3.043 -20.172 -10.828 1 96.25 285 SER B O 1
ATOM 4911 N N . ASN B 1 286 ? -3.156 -17.953 -10.258 1 92.69 286 ASN B N 1
ATOM 4912 C CA . ASN B 1 286 ? -2.225 -18.062 -9.141 1 92.69 286 ASN B CA 1
ATOM 4913 C C . ASN B 1 286 ? -2.854 -17.594 -7.836 1 92.69 286 ASN B C 1
ATOM 4915 O O . ASN B 1 286 ? -2.158 -17.422 -6.832 1 92.69 286 ASN B O 1
ATOM 4919 N N . ALA B 1 287 ? -4.141 -17.359 -7.863 1 96.88 287 ALA B N 1
ATOM 4920 C CA . ALA B 1 287 ? -4.695 -16.812 -6.633 1 96.88 287 ALA B CA 1
ATOM 4921 C C . ALA B 1 287 ? -6.168 -17.188 -6.477 1 96.88 287 ALA B C 1
ATOM 4923 O O . ALA B 1 287 ? -6.945 -17.078 -7.426 1 96.88 287 ALA B O 1
ATOM 4924 N N . ASN B 1 288 ? -6.527 -17.562 -5.285 1 98.56 288 ASN B N 1
ATOM 4925 C CA . ASN B 1 288 ? -7.898 -17.922 -4.945 1 98.56 288 ASN B CA 1
ATOM 4926 C C . ASN B 1 288 ? -8.211 -17.625 -3.482 1 98.56 288 ASN B C 1
ATOM 4928 O O . ASN B 1 288 ? -8.602 -18.516 -2.73 1 98.56 288 ASN B O 1
ATOM 4932 N N . PRO B 1 289 ? -8.086 -16.359 -3.072 1 98.5 289 PRO B N 1
ATOM 4933 C CA . PRO B 1 289 ? -8.477 -16.062 -1.695 1 98.5 289 PRO B CA 1
ATOM 4934 C C . PRO B 1 289 ? -9.961 -16.328 -1.436 1 98.5 289 PRO B C 1
ATOM 4936 O O . PRO B 1 289 ? -10.773 -16.266 -2.361 1 98.5 289 PRO B O 1
ATOM 4939 N N . VAL B 1 290 ? -10.234 -16.672 -0.188 1 98.62 290 VAL B N 1
ATOM 4940 C CA . VAL B 1 290 ? -11.609 -16.891 0.247 1 98.62 290 VAL B CA 1
ATOM 4941 C C . VAL B 1 290 ? -12.039 -15.766 1.186 1 98.62 290 VAL B C 1
ATOM 4943 O O . VAL B 1 290 ? -11.414 -15.539 2.227 1 98.62 290 VAL B O 1
ATOM 4946 N N . VAL B 1 291 ? -13.031 -15.07 0.792 1 98.44 291 VAL B N 1
ATOM 4947 C CA . VAL B 1 291 ? -13.562 -13.984 1.612 1 98.44 291 VAL B CA 1
ATOM 4948 C C . VAL B 1 291 ? -15.07 -14.156 1.784 1 98.44 291 VAL B C 1
ATOM 4950 O O . VAL B 1 291 ? -15.812 -14.188 0.8 1 98.44 291 VAL B O 1
ATOM 4953 N N . ASP B 1 292 ? -15.562 -14.305 3.023 1 97.44 292 ASP B N 1
ATOM 4954 C CA . ASP B 1 292 ? -16.969 -14.422 3.373 1 97.44 292 ASP B CA 1
ATOM 4955 C C . ASP B 1 292 ? -17.641 -15.531 2.564 1 97.44 292 ASP B C 1
ATOM 4957 O O . ASP B 1 292 ? -18.703 -15.312 1.959 1 97.44 292 ASP B O 1
ATOM 4961 N N . GLY B 1 293 ? -16.953 -16.656 2.406 1 98.19 293 GLY B N 1
ATOM 4962 C CA . GLY B 1 293 ? -17.516 -17.844 1.788 1 98.19 293 GLY B CA 1
ATOM 4963 C C . GLY B 1 293 ? -17.422 -17.844 0.275 1 98.19 293 GLY B C 1
ATOM 4964 O O . GLY B 1 293 ? -17.859 -18.781 -0.387 1 98.19 293 GLY B O 1
ATOM 4965 N N . THR B 1 294 ? -16.859 -16.781 -0.254 1 98.69 294 THR B N 1
ATOM 4966 C CA . THR B 1 294 ? -16.703 -16.656 -1.698 1 98.69 294 THR B CA 1
ATOM 4967 C C . THR B 1 294 ? -15.234 -16.875 -2.094 1 98.69 294 THR B C 1
ATOM 4969 O O . THR B 1 294 ? -14.336 -16.312 -1.474 1 98.69 294 THR B O 1
ATOM 4972 N N . VAL B 1 295 ? -14.992 -17.75 -3.072 1 98.81 295 VAL B N 1
ATOM 4973 C CA . VAL B 1 295 ? -13.656 -17.938 -3.639 1 98.81 295 VAL B CA 1
ATOM 4974 C C . VAL B 1 295 ? -13.438 -16.953 -4.785 1 98.81 295 VAL B C 1
ATOM 4976 O O . VAL B 1 295 ? -14.219 -16.922 -5.738 1 98.81 295 VAL B O 1
ATOM 4979 N N . TYR B 1 296 ? -12.461 -16.094 -4.699 1 98.88 296 TYR B N 1
ATOM 4980 C CA . TYR B 1 296 ? -12.047 -15.188 -5.762 1 98.88 296 TYR B CA 1
ATOM 4981 C C . TYR B 1 296 ? -10.891 -15.773 -6.562 1 98.88 296 TYR B C 1
ATOM 4983 O O . TYR B 1 296 ? -9.758 -15.836 -6.082 1 98.88 296 TYR B O 1
ATOM 4991 N N . VAL B 1 297 ? -11.172 -16.203 -7.75 1 98.88 297 VAL B N 1
ATOM 4992 C CA . VAL B 1 297 ? -10.156 -16.828 -8.594 1 98.88 297 VAL B CA 1
ATOM 4993 C C . VAL B 1 297 ? -9.625 -15.797 -9.594 1 98.88 297 VAL B C 1
ATOM 4995 O O . VAL B 1 297 ? -10.297 -15.484 -10.578 1 98.88 297 VAL B O 1
ATOM 4998 N N . TYR B 1 298 ? -8.492 -15.305 -9.336 1 98.88 298 TYR B N 1
ATOM 4999 C CA . TYR B 1 298 ? -7.824 -14.391 -10.258 1 98.88 298 TYR B CA 1
ATOM 5000 C C . TYR B 1 298 ? -6.945 -15.148 -11.242 1 98.88 298 TYR B C 1
ATOM 5002 O O . TYR B 1 298 ? -6.254 -16.094 -10.859 1 98.88 298 TYR B O 1
ATOM 5010 N N . TYR B 1 299 ? -6.992 -14.742 -12.484 1 98.62 299 TYR B N 1
ATOM 5011 C CA . TYR B 1 299 ? -6.273 -15.531 -13.477 1 98.62 299 TYR B CA 1
ATOM 5012 C C . TYR B 1 299 ? -5.742 -14.648 -14.602 1 98.62 299 TYR B C 1
ATOM 5014 O O . TYR B 1 299 ? -6.297 -13.578 -14.875 1 98.62 299 TYR B O 1
ATOM 5022 N N . GLY B 1 300 ? -4.617 -15.109 -15.195 1 98.38 300 GLY B N 1
ATOM 5023 C CA . GLY B 1 300 ? -4.16 -14.516 -16.438 1 98.38 300 GLY B CA 1
ATOM 5024 C C . GLY B 1 300 ? -4.969 -14.969 -17.641 1 98.38 300 GLY B C 1
ATOM 5025 O O . GLY B 1 300 ? -5.242 -16.156 -17.812 1 98.38 300 GLY B O 1
ATOM 5026 N N . GLY B 1 301 ? -5.391 -14 -18.422 1 97.81 301 GLY B N 1
ATOM 5027 C CA . GLY B 1 301 ? -6.016 -14.281 -19.719 1 97.81 301 GLY B CA 1
ATOM 5028 C C . GLY B 1 301 ? -5.062 -14.125 -20.891 1 97.81 301 GLY B C 1
ATOM 5029 O O . GLY B 1 301 ? -4.609 -13.016 -21.172 1 97.81 301 GLY B O 1
ATOM 5030 N N . ALA B 1 302 ? -4.84 -15.211 -21.453 1 96.75 302 ALA B N 1
ATOM 5031 C CA . ALA B 1 302 ? -3.977 -15.258 -22.625 1 96.75 302 ALA B CA 1
ATOM 5032 C C . ALA B 1 302 ? -2.637 -14.578 -22.344 1 96.75 302 ALA B C 1
ATOM 5034 O O . ALA B 1 302 ? -2.08 -13.914 -23.219 1 96.75 302 ALA B O 1
ATOM 5035 N N . ASP B 1 303 ? -2.219 -14.625 -21.156 1 96.38 303 ASP B N 1
ATOM 5036 C CA . ASP B 1 303 ? -0.955 -14.047 -20.703 1 96.38 303 ASP B CA 1
ATOM 5037 C C . ASP B 1 303 ? -0.878 -12.562 -21.062 1 96.38 303 ASP B C 1
ATOM 5039 O O . ASP B 1 303 ? 0.146 -12.094 -21.562 1 96.38 303 ASP B O 1
ATOM 5043 N N . HIS B 1 304 ? -1.962 -11.867 -20.781 1 97 304 HIS B N 1
ATOM 5044 C CA . HIS B 1 304 ? -1.995 -10.477 -21.219 1 97 304 HIS B CA 1
ATOM 5045 C C . HIS B 1 304 ? -2.721 -9.594 -20.203 1 97 304 HIS B C 1
ATOM 5047 O O . HIS B 1 304 ? -2.365 -8.43 -20.016 1 97 304 HIS B O 1
ATOM 5053 N N . VAL B 1 305 ? -3.742 -10.156 -19.641 1 98.38 305 VAL B N 1
ATOM 5054 C CA . VAL B 1 305 ? -4.578 -9.391 -18.719 1 98.38 305 VAL B CA 1
ATOM 5055 C C . VAL B 1 305 ? -4.953 -10.258 -17.516 1 98.38 305 VAL B C 1
ATOM 5057 O O . VAL B 1 305 ? -4.734 -11.469 -17.531 1 98.38 305 VAL B O 1
ATOM 5060 N N . ILE B 1 306 ? -5.488 -9.602 -16.5 1 98.75 306 ILE B N 1
ATOM 5061 C CA . ILE B 1 306 ? -5.934 -10.328 -15.312 1 98.75 306 ILE B CA 1
ATOM 5062 C C . ILE B 1 306 ? -7.461 -10.344 -15.266 1 98.75 306 ILE B C 1
ATOM 5064 O O . ILE B 1 306 ? -8.102 -9.289 -15.289 1 98.75 306 ILE B O 1
ATOM 5068 N N . GLY B 1 307 ? -7.988 -11.523 -15.227 1 98.75 307 GLY B N 1
ATOM 5069 C CA . GLY B 1 307 ? -9.414 -11.711 -15.023 1 98.75 307 GLY B CA 1
ATOM 5070 C C . GLY B 1 307 ? -9.766 -12.188 -13.625 1 98.75 307 GLY B C 1
ATOM 5071 O O . GLY B 1 307 ? -8.883 -12.531 -12.844 1 98.75 307 GLY B O 1
ATOM 5072 N N . LEU B 1 308 ? -11.086 -12.156 -13.32 1 98.81 308 LEU B N 1
ATOM 5073 C CA . LEU B 1 308 ? -11.648 -12.625 -12.055 1 98.81 308 LEU B CA 1
ATOM 5074 C C . LEU B 1 308 ? -12.844 -13.539 -12.305 1 98.81 308 LEU B C 1
ATOM 5076 O O . LEU B 1 308 ? -13.727 -13.211 -13.102 1 98.81 308 LEU B O 1
ATOM 5080 N N . ALA B 1 309 ? -12.82 -14.656 -11.734 1 98.75 309 ALA B N 1
ATOM 5081 C CA . ALA B 1 309 ? -13.984 -15.523 -11.594 1 98.75 309 ALA B CA 1
ATOM 5082 C C . ALA B 1 309 ? -14.25 -15.852 -10.133 1 98.75 309 ALA B C 1
ATOM 5084 O O . ALA B 1 309 ? -13.352 -15.789 -9.297 1 98.75 309 ALA B O 1
ATOM 5085 N N . THR B 1 310 ? -15.5 -16.156 -9.812 1 98.69 310 THR B N 1
ATOM 5086 C CA . THR B 1 310 ? -15.844 -16.422 -8.422 1 98.69 310 THR B CA 1
ATOM 5087 C C . THR B 1 310 ? -16.75 -17.656 -8.312 1 98.69 310 THR B C 1
ATOM 5089 O O . THR B 1 310 ? -17.281 -18.125 -9.32 1 98.69 310 THR B O 1
ATOM 5092 N N . CYS B 1 311 ? -16.844 -18.156 -7.176 1 98.5 311 CYS B N 1
ATOM 5093 C CA . CYS B 1 311 ? -17.812 -19.203 -6.828 1 98.5 311 CYS B CA 1
ATOM 5094 C C . CYS B 1 311 ? -18 -19.297 -5.316 1 98.5 311 CYS B C 1
ATOM 5096 O O . CYS B 1 311 ? -17.25 -18.672 -4.559 1 98.5 311 CYS B O 1
ATOM 5098 N N . SER B 1 312 ? -19.047 -20 -4.949 1 98.44 312 SER B N 1
ATOM 5099 C CA . SER B 1 312 ? -19.234 -20.344 -3.545 1 98.44 312 SER B CA 1
ATOM 5100 C C . SER B 1 312 ? -18.234 -21.391 -3.098 1 98.44 312 SER B C 1
ATOM 5102 O O . SER B 1 312 ? -18.047 -22.406 -3.775 1 98.44 312 SER B O 1
ATOM 5104 N N . LEU B 1 313 ? -17.641 -21.156 -1.953 1 98.69 313 LEU B N 1
ATOM 5105 C CA . LEU B 1 313 ? -16.719 -22.141 -1.414 1 98.69 313 LEU B CA 1
ATOM 5106 C C . LEU B 1 313 ? -17.406 -23.484 -1.191 1 98.69 313 LEU B C 1
ATOM 5108 O O . LEU B 1 313 ? -16.891 -24.531 -1.562 1 98.69 313 LEU B O 1
ATOM 5112 N N . ASP B 1 314 ? -18.578 -23.406 -0.628 1 98.25 314 ASP B N 1
ATOM 5113 C CA . ASP B 1 314 ? -19.312 -24.625 -0.312 1 98.25 314 ASP B CA 1
ATOM 5114 C C . ASP B 1 314 ? -19.625 -25.422 -1.575 1 98.25 314 ASP B C 1
ATOM 5116 O O . ASP B 1 314 ? -19.484 -26.656 -1.588 1 98.25 314 ASP B O 1
ATOM 5120 N N . GLU B 1 315 ? -20.016 -24.719 -2.609 1 98.19 315 GLU B N 1
ATOM 5121 C CA . GLU B 1 315 ? -20.328 -25.406 -3.859 1 98.19 315 GLU B CA 1
ATOM 5122 C C . GLU B 1 315 ? -19.078 -26.016 -4.484 1 98.19 315 GLU B C 1
ATOM 5124 O O . GLU B 1 315 ? -19.125 -27.109 -5.047 1 98.19 315 GLU B O 1
ATOM 5129 N N . LEU B 1 316 ? -18.016 -25.328 -4.391 1 98.62 316 LEU B N 1
ATOM 5130 C CA . LEU B 1 316 ? -16.766 -25.828 -4.938 1 98.62 316 LEU B CA 1
ATOM 5131 C C . LEU B 1 316 ? -16.297 -27.062 -4.172 1 98.62 316 LEU B C 1
ATOM 5133 O O . LEU B 1 316 ? -15.836 -28.031 -4.77 1 98.62 316 LEU B O 1
ATOM 5137 N N . VAL B 1 317 ? -16.406 -26.984 -2.867 1 98.56 317 VAL B N 1
ATOM 5138 C CA . VAL B 1 317 ? -16.031 -28.125 -2.031 1 98.56 317 VAL B CA 1
ATOM 5139 C C . VAL B 1 317 ? -16.891 -29.328 -2.383 1 98.56 317 VAL B C 1
ATOM 5141 O O . VAL B 1 317 ? -16.391 -30.453 -2.521 1 98.56 317 VAL B O 1
ATOM 5144 N N . ASP B 1 318 ? -18.188 -29.125 -2.529 1 98.12 318 ASP B N 1
ATOM 5145 C CA . ASP B 1 318 ? -19.094 -30.219 -2.896 1 98.12 318 ASP B CA 1
ATOM 5146 C C . ASP B 1 318 ? -18.688 -30.828 -4.234 1 98.12 318 ASP B C 1
ATOM 5148 O O . ASP B 1 318 ? -18.672 -32.062 -4.379 1 98.12 318 ASP B O 1
ATOM 5152 N N . TYR B 1 319 ? -18.438 -30 -5.117 1 98.38 319 TYR B N 1
ATOM 5153 C CA . TYR B 1 319 ? -18.031 -30.516 -6.422 1 98.38 319 TYR B CA 1
ATOM 5154 C C . TYR B 1 319 ? -16.719 -31.297 -6.312 1 98.38 319 TYR B C 1
ATOM 5156 O O . TYR B 1 319 ? -16.578 -32.344 -6.934 1 98.38 319 TYR B O 1
ATOM 5164 N N . ALA B 1 320 ? -15.758 -30.766 -5.559 1 98.44 320 ALA B N 1
ATOM 5165 C CA . ALA B 1 320 ? -14.469 -31.438 -5.375 1 98.44 320 ALA B CA 1
ATOM 5166 C C . ALA B 1 320 ? -14.656 -32.812 -4.723 1 98.44 320 ALA B C 1
ATOM 5168 O O . ALA B 1 320 ? -13.914 -33.75 -5.016 1 98.44 320 ALA B O 1
ATOM 5169 N N . ARG B 1 321 ? -15.594 -32.906 -3.828 1 97.75 321 ARG B N 1
ATOM 5170 C CA . ARG B 1 321 ? -15.82 -34.125 -3.084 1 97.75 321 ARG B CA 1
ATOM 5171 C C . ARG B 1 321 ? -16.578 -35.156 -3.932 1 97.75 321 ARG B C 1
ATOM 5173 O O . ARG B 1 321 ? -16.312 -36.344 -3.854 1 97.75 321 ARG B O 1
ATOM 5180 N N . PHE B 1 322 ? -17.562 -34.656 -4.781 1 96.25 322 PHE B N 1
ATOM 5181 C CA . PHE B 1 322 ? -18.531 -35.562 -5.34 1 96.25 322 PHE B CA 1
ATOM 5182 C C . PHE B 1 322 ? -18.547 -35.469 -6.863 1 96.25 322 PHE B C 1
ATOM 5184 O O . PHE B 1 322 ? -19.234 -36.25 -7.527 1 96.25 322 PHE B O 1
ATOM 5191 N N . GLY B 1 323 ? -17.953 -34.562 -7.367 1 92.44 323 GLY B N 1
ATOM 5192 C CA . GLY B 1 323 ? -17.953 -34.438 -8.812 1 92.44 323 GLY B CA 1
ATOM 5193 C C . GLY B 1 323 ? -17.172 -35.5 -9.531 1 92.44 323 GLY B C 1
ATOM 5194 O O . GLY B 1 323 ? -16.406 -36.25 -8.898 1 92.44 323 GLY B O 1
#

Sequence (646 aa):
MSFRLQRHPQSPVMIPDPTSTWECYNVFNPSVIYHNGLFHMHYRAQGLDWVSRIGYAVSVDGVHWNRLREPVLAPSDGTDSRGIEDPRVVALDDAFYMTYTAYGREFLGQGEPTHLGGGILPMIARSENLITWERIGPMVVGEDNKDHVLFPRKIGGRYAAFHRRWPHVWLAYSEDLRTWPEEWMAPIYGPRPDNWWDATSVGSNGVPIETEHGWLCLNHGYTTQVHDSANSLGQGSTVTRVYRLGVILLDLEDPTRVINRPKEPIFWPEELWELRGDVPNVVFSNANPVVDGTVYVYYGGADHVIGLATCSLDELVDYARFGMSFRLQRHPQSPVMIPDPTSTWECYNVFNPSVIYHNGLFHMHYRAQGLDWVSRIGYAVSVDGVHWNRLREPVLAPSDGTDSRGIEDPRVVALDDAFYMTYTAYGREFLGQGEPTHLGGGILPMIARSENLITWERIGPMVVGEDNKDHVLFPRKIGGRYAAFHRRWPHVWLAYSEDLRTWPEEWMAPIYGPRPDNWWDATSVGSNGVPIETEHGWLCLNHGYTTQVHDSANSLGQGSTVTRVYRLGVILLDLEDPTRVINRPKEPIFWPEELWELRGDVPNVVFSNANPVVDGTVYVYYGGADHVIGLATCSLDELVDYARFG

Solvent-accessible surface area (backbone atoms only — not comparable to full-atom values): 31585 Å² total; per-residue (Å²): 124,85,61,65,59,41,72,42,88,69,47,61,48,44,66,42,41,78,88,39,74,51,28,35,60,18,24,24,26,27,10,40,40,74,56,85,78,28,32,41,33,37,27,21,19,15,12,90,85,60,42,25,23,26,34,41,32,38,18,76,77,73,57,61,69,43,36,40,76,51,64,55,44,66,56,84,48,52,46,16,61,49,12,34,40,55,32,26,56,36,63,48,94,93,28,34,36,34,20,28,28,25,28,6,62,44,56,72,37,69,85,73,60,88,44,91,78,23,17,37,31,20,32,36,27,38,22,84,66,86,52,58,68,46,76,73,46,58,56,52,78,50,40,66,32,37,53,40,30,52,46,58,54,62,50,91,83,22,42,36,29,37,29,28,58,82,44,25,26,25,38,36,34,20,85,74,83,63,54,48,53,70,90,51,46,45,74,56,54,56,43,41,74,90,39,82,51,31,30,59,27,37,41,57,28,26,54,50,39,83,51,99,86,14,31,43,30,47,27,34,19,22,23,75,43,74,40,78,56,82,48,93,83,72,82,66,71,49,72,48,53,43,28,25,28,35,47,32,23,18,32,69,83,46,65,64,40,73,73,30,62,34,88,64,60,31,46,64,53,76,50,67,61,14,46,46,49,79,44,44,26,20,38,44,42,18,14,48,35,72,56,96,61,30,31,43,36,30,20,10,17,0,57,25,22,23,32,40,26,36,44,50,42,67,59,50,51,48,40,28,71,68,62,123,86,60,67,58,40,70,42,89,68,48,61,48,42,66,43,41,78,89,41,74,51,29,35,60,18,23,24,26,25,11,39,40,74,56,85,79,27,32,41,33,36,27,19,20,15,14,88,84,60,40,26,23,27,34,41,30,39,17,76,78,73,56,61,68,42,36,41,78,52,64,54,44,66,56,83,49,53,47,15,61,47,10,34,40,54,32,27,55,38,64,46,96,93,29,33,37,33,21,28,28,24,29,5,62,43,56,74,39,70,84,74,61,87,44,90,76,23,16,37,32,21,32,36,27,39,22,83,66,85,53,59,67,47,77,73,45,57,54,52,80,50,40,67,32,37,52,40,29,53,46,58,54,61,51,90,82,23,41,38,29,37,31,29,57,82,44,24,27,25,39,36,34,21,84,72,83,62,55,49,53,71,90,51,45,45,75,54,52,57,43,41,74,91,40,83,51,31,31,61,26,38,41,56,28,26,53,50,39,84,49,99,87,14,30,43,30,48,26,34,18,23,24,76,43,74,40,76,56,82,48,95,82,70,83,63,70,48,73,47,54,43,26,25,28,33,46,33,24,19,33,69,81,46,65,64,39,75,72,30,61,33,88,64,60,32,46,64,52,77,50,68,60,14,47,45,51,80,46,45,27,22,37,43,43,17,13,46,36,71,56,97,61,30,30,43,36,30,20,10,1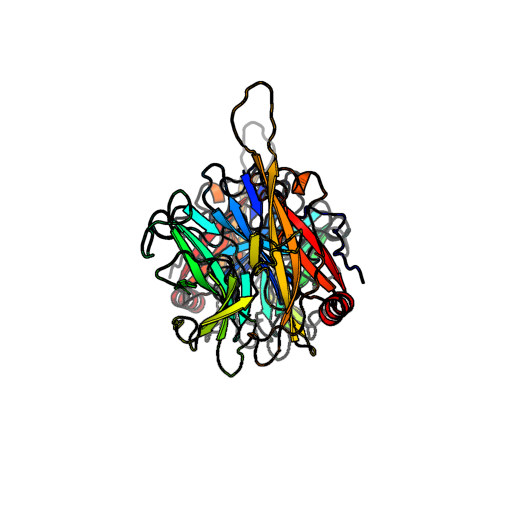6,0,58,25,22,23,32,40,27,34,44,50,42,68,59,50,50,49,40,26,72,68,60

Nearest PDB structures (foldseek):
  7fip-assembly1_D  TM=8.806E-01  e=3.649E-31  Thermoanaerobacter sp. X514
  1vkd-assembly1_A  TM=8.708E-01  e=8.411E-26  Thermotoga maritima MSB8
  5b0r-assembly1_B  TM=8.195E-01  e=5.006E-26  Listeria innocua Clip11262
  3was-assembly1_A  TM=8.653E-01  e=6.521E-21  Bacteroides fragilis NCTC 9343
  3wau-assembly1_B  TM=8.907E-01  e=1.280E-20  Bacteroides fragilis NCTC 9343

Organism: NCBI:txid1204385

Secondary structure (DSSP, 8-state):
----PEEPTT---B---TT-SSSSSEEEEEEEEEETTEEEEEEEEE-TT--EEEEEEEESSSSS-EEBSS-SB---SGGGTTEEEEEEEEEETTEEEEEEEEEES---SSS--SBTTBEEEEEEEEESSSSS-EEEEESS-SS--EEEEE-SS-BTTBEEEEEEETTEEEEEEESSSS---GGG-EEEE---TTSSSSSSEEEE-SPPEEETTEEEEEEEEEEEEEE----TT----EEEEEEEEEEEEE-SS-TTSEEE--SS-SB---SHHHHSSSSSS-EEEEE--EETTEEEEEEEETTTEEEEEEEEHHHHHHHHHH-/-----EE-TT---B---TT-SSSSSEEEEEEEEEETTEEEEEEEEE-TT--EEEEEEEESSSSS-EEBSS-SB---SGGGTTEEEEEEEEEETTEEEEEEEEEES---SSS--SBTTBEEEEEEEEESSSSS-EEEEESS-SS--EEEEE-SS-BTTBEEEEEEETTEEEEEEESSSS---GGG-EEEE---TTSSSSSSEEEE-SPPEEETTEEEEEEEEEEEEEE----TT----EEEEEEEEEEEEE-SS-TTSEEE--SS-SB---SHHHHSSSSSS-EEEEE--EETTEEEEEEEETTTEEEEEEEEHHHHHHHHHH-